Protein AF-0000000086996988 (afdb_homodimer)

InterPro domains:
  IPR001279 Metallo-beta-lactamase [SM00849] (16-219)
  IPR036866 Ribonuclease Z/Hydroxyacylglutathione hydrolase-like [G3DSA:3.60.15.10] (2-237)
  IPR036866 Ribonuclease Z/Hydroxyacylglutathione hydrolase-like [SSF56281] (4-228)

Organism: NCBI:txid2724322

Foldseek 3Di:
DWAWAFFAAPPPPVRAQTKTWDDDQQEIEMEFQAQCRVVSCVVLVVNVRHLAYEYEYFADPRSGHVCVLVVLQCNQDPHDDHNDERYEYEYAPVRVPQVVSVVVVRHCSSYHYDHDHQQDWDADPVQRKIKHWDFAQFDPVITGTWMWIDGPNATETAGGFHQDDDPVRLVCLVVVNHQAYEAFEECDDDPPHRGHYLVNVLVSDDQDLVSQLRYEYGNYYPNDDQVVSVVSNHHYHHHSD/DWAWAFFAAPPPPVRAQTKTWDDDQQEIEMEFQAQCRVVSCVVLVVNVRHLAYEYEYFADPRSGHVCVLVVLQCNQDPHDDHNDERYEYEYAPVRVPQVVSVVVVRHCSSYHYDHDHQADWDADPVQRKIKHWDFAQFDPVITGTWMWIDGPNATETAGGFHQDDDPVRLVCLVVVNHQAYEAAEECDDDPPHRGHYLVNVLVSQDQDLVSQLRYEYGNYYPNDDQVVSVVSNHHYHHHSD

Radius of gyration: 23.18 Å; Cα contacts (8 Å, |Δi|>4): 1218; chains: 2; bounding box: 49×72×52 Å

pLDDT: mean 96.46, std 4.05, range [66.19, 98.94]

Structure (mmCIF, N/CA/C/O backbone):
data_AF-0000000086996988-model_v1
#
loop_
_entity.id
_entity.type
_entity.pdbx_description
1 polymer 'MBL-fold metallohydrolase superfamily protein, putative RNaseZ-like tRNA maturase'
#
loop_
_atom_site.group_PDB
_atom_site.id
_atom_site.type_symbol
_atom_site.label_atom_id
_atom_site.label_alt_id
_atom_site.label_comp_id
_atom_site.label_asym_id
_atom_site.label_entity_id
_atom_site.label_seq_id
_atom_site.pdbx_PDB_ins_code
_atom_site.Cartn_x
_atom_site.Cartn_y
_atom_site.Cartn_z
_atom_site.occupancy
_atom_site.B_iso_or_equiv
_atom_site.auth_seq_id
_atom_site.auth_comp_id
_atom_site.auth_asym_id
_atom_site.auth_atom_id
_atom_site.pdbx_PDB_model_num
ATOM 1 N N . MET A 1 1 ? -6.379 -19.75 -18.312 1 83.94 1 MET A N 1
ATOM 2 C CA . MET A 1 1 ? -5.199 -18.906 -18.062 1 83.94 1 MET A CA 1
ATOM 3 C C . MET A 1 1 ? -5.547 -17.734 -17.172 1 83.94 1 MET A C 1
ATOM 5 O O . MET A 1 1 ? -6.645 -17.188 -17.25 1 83.94 1 MET A O 1
ATOM 9 N N . PHE A 1 2 ? -4.664 -17.406 -16.234 1 94.56 2 PHE A N 1
ATOM 10 C CA . PHE A 1 2 ? -4.883 -16.281 -15.336 1 94.56 2 PHE A CA 1
ATOM 11 C C . PHE A 1 2 ? -4.633 -14.953 -16.047 1 94.56 2 PHE A C 1
ATOM 13 O O . PHE A 1 2 ? -3.775 -14.875 -16.938 1 94.56 2 PHE A O 1
ATOM 20 N N . GLU A 1 3 ? -5.434 -13.969 -15.781 1 97.75 3 GLU A N 1
ATOM 21 C CA . GLU A 1 3 ? -5.113 -12.586 -16.125 1 97.75 3 GLU A CA 1
ATOM 22 C C . GLU A 1 3 ? -4.297 -11.914 -15.031 1 97.75 3 GLU A C 1
ATOM 24 O O . GLU A 1 3 ? -4.199 -12.438 -13.914 1 97.75 3 GLU A O 1
ATOM 29 N N . PHE A 1 4 ? -3.656 -10.852 -15.398 1 98.75 4 PHE A N 1
ATOM 30 C CA . PHE A 1 4 ? -2.783 -10.234 -14.406 1 98.75 4 PHE A CA 1
ATOM 31 C C . PHE A 1 4 ? -3.146 -8.773 -14.203 1 98.75 4 PHE A C 1
ATOM 33 O O . PHE A 1 4 ? -3.375 -8.039 -15.172 1 98.75 4 PHE A O 1
ATOM 40 N N . ILE A 1 5 ? -3.191 -8.352 -12.906 1 98.44 5 ILE A N 1
ATOM 41 C CA . ILE A 1 5 ? -3.391 -6.949 -12.555 1 98.44 5 ILE A CA 1
ATOM 42 C C . ILE A 1 5 ? -2.104 -6.168 -12.812 1 98.44 5 ILE A C 1
ATOM 44 O O . ILE A 1 5 ? -2.119 -5.141 -13.492 1 98.44 5 ILE A O 1
ATOM 48 N N . GLY A 1 6 ? -1.051 -6.586 -12.242 1 98.62 6 GLY A N 1
ATOM 49 C CA . GLY A 1 6 ? 0.315 -6.145 -12.477 1 98.62 6 GLY A CA 1
ATOM 50 C C . GLY A 1 6 ? 1.294 -7.293 -12.633 1 98.62 6 GLY A C 1
ATOM 51 O O . GLY A 1 6 ? 0.965 -8.438 -12.336 1 98.62 6 GLY A O 1
ATOM 52 N N . THR A 1 7 ? 2.494 -6.977 -13.141 1 98.81 7 THR A N 1
ATOM 53 C CA . THR A 1 7 ? 3.453 -8.031 -13.445 1 98.81 7 THR A CA 1
ATOM 54 C C . THR A 1 7 ? 4.848 -7.656 -12.945 1 98.81 7 THR A C 1
ATOM 56 O O . THR A 1 7 ? 5.812 -8.383 -13.188 1 98.81 7 THR A O 1
ATOM 59 N N . GLY A 1 8 ? 4.918 -6.531 -12.258 1 98.62 8 GLY A N 1
ATOM 60 C CA . GLY A 1 8 ? 6.211 -6.016 -11.844 1 98.62 8 GLY A CA 1
ATOM 61 C C . GLY A 1 8 ? 6.602 -6.449 -10.445 1 98.62 8 GLY A C 1
ATOM 62 O O . GLY A 1 8 ? 5.738 -6.781 -9.625 1 98.62 8 GLY A O 1
ATOM 63 N N . SER A 1 9 ? 7.879 -6.488 -10.219 1 98.38 9 SER A N 1
ATOM 64 C CA . SER A 1 9 ? 8.422 -6.664 -8.875 1 98.38 9 SER A CA 1
ATOM 65 C C . SER A 1 9 ? 8.172 -5.434 -8.016 1 98.38 9 SER A C 1
ATOM 67 O O . SER A 1 9 ? 7.5 -4.492 -8.445 1 98.38 9 SER A O 1
ATOM 69 N N . ALA A 1 10 ? 8.672 -5.438 -6.793 1 97.94 10 ALA A N 1
ATOM 70 C CA . ALA A 1 10 ? 8.414 -4.402 -5.797 1 97.94 10 ALA A CA 1
ATOM 71 C C . ALA A 1 10 ? 8.82 -3.027 -6.316 1 97.94 10 ALA A C 1
ATOM 73 O O . ALA A 1 10 ? 8.141 -2.031 -6.059 1 97.94 10 ALA A O 1
ATOM 74 N N . PHE A 1 11 ? 9.922 -2.98 -7.156 1 97.5 11 PHE A N 1
ATOM 75 C CA . PHE A 1 11 ? 10.492 -1.687 -7.512 1 97.5 11 PHE A CA 1
ATOM 76 C C . PHE A 1 11 ? 10.219 -1.358 -8.977 1 97.5 11 PHE A C 1
ATOM 78 O O . PHE A 1 11 ? 10.594 -0.288 -9.453 1 97.5 11 PHE A O 1
ATOM 85 N N . ASN A 1 12 ? 9.633 -2.297 -9.727 1 97.88 12 ASN A N 1
ATOM 86 C CA . ASN A 1 12 ? 9.188 -2.014 -11.086 1 97.88 12 ASN A CA 1
ATOM 87 C C . ASN A 1 12 ? 7.762 -1.477 -11.117 1 97.88 12 ASN A C 1
ATOM 89 O O . ASN A 1 12 ? 6.852 -2.143 -11.609 1 97.88 12 ASN A O 1
ATOM 93 N N . THR A 1 13 ? 7.602 -0.269 -10.672 1 96.75 13 THR A N 1
ATOM 94 C CA . THR A 1 13 ? 6.293 0.302 -10.383 1 96.75 13 THR A CA 1
ATOM 95 C C . THR A 1 13 ? 5.5 0.532 -11.664 1 96.75 13 THR A C 1
ATOM 97 O O . THR A 1 13 ? 4.27 0.521 -11.656 1 96.75 13 THR A O 1
ATOM 100 N N . SER A 1 14 ? 6.172 0.703 -12.805 1 96.12 14 SER A N 1
ATOM 101 C CA . SER A 1 14 ? 5.484 0.953 -14.07 1 96.12 14 SER A CA 1
ATOM 102 C C .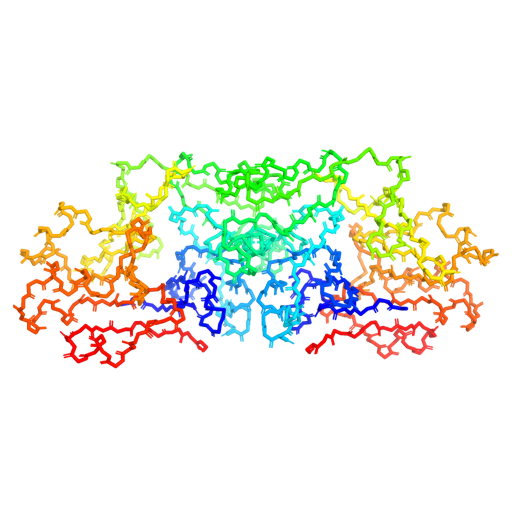 SER A 1 14 ? 4.609 -0.231 -14.469 1 96.12 14 SER A C 1
ATOM 104 O O . SER A 1 14 ? 3.594 -0.059 -15.141 1 96.12 14 SER A O 1
ATOM 106 N N . LEU A 1 15 ? 4.973 -1.424 -14 1 97.88 15 LEU A N 1
ATOM 107 C CA . LEU A 1 15 ? 4.23 -2.631 -14.352 1 97.88 15 LEU A CA 1
ATOM 108 C C . LEU A 1 15 ? 3.252 -3.008 -13.25 1 97.88 15 LEU A C 1
ATOM 110 O O . LEU A 1 15 ? 2.561 -4.027 -13.344 1 97.88 15 LEU A O 1
ATOM 114 N N . GLY A 1 16 ? 3.205 -2.158 -12.094 1 97.81 16 GLY A N 1
ATOM 115 C CA . GLY A 1 16 ? 2.387 -2.518 -10.945 1 97.81 16 GLY A CA 1
ATOM 116 C C . GLY A 1 16 ? 2.895 -3.748 -10.219 1 97.81 16 GLY A C 1
ATOM 117 O O . GLY A 1 16 ? 3.811 -4.422 -10.688 1 97.81 16 GLY A O 1
ATOM 118 N N . ASN A 1 17 ? 2.342 -3.996 -9.086 1 98.75 17 ASN A N 1
ATOM 119 C CA . ASN A 1 17 ? 2.742 -5.176 -8.328 1 98.75 17 ASN A CA 1
ATOM 120 C C . ASN A 1 17 ? 2.184 -6.457 -8.945 1 98.75 17 ASN A C 1
ATOM 122 O O . ASN A 1 17 ? 1.033 -6.484 -9.383 1 98.75 17 ASN A O 1
ATOM 126 N N . ASN A 1 18 ? 2.967 -7.434 -8.945 1 98.81 18 ASN A N 1
ATOM 127 C CA . ASN A 1 18 ? 2.615 -8.734 -9.5 1 98.81 18 ASN A CA 1
ATOM 128 C C . ASN A 1 18 ? 1.387 -9.328 -8.812 1 98.81 18 ASN A C 1
ATOM 130 O O . ASN A 1 18 ? 1.308 -9.344 -7.582 1 98.81 18 ASN A O 1
ATOM 134 N N . GLY A 1 19 ? 0.404 -9.711 -9.539 1 98.56 19 GLY A N 1
ATOM 135 C CA . GLY A 1 19 ? -0.783 -10.383 -9.031 1 98.56 19 GLY A CA 1
ATOM 136 C C . GLY A 1 19 ? -1.71 -10.867 -10.133 1 98.56 19 GLY A C 1
ATOM 137 O O . GLY A 1 19 ? -2.012 -10.117 -11.07 1 98.56 19 GLY A O 1
ATOM 138 N N . ALA A 1 20 ? -2.195 -12.062 -10.086 1 98.69 20 ALA A N 1
ATOM 139 C CA . ALA A 1 20 ? -3.119 -12.641 -11.055 1 98.69 20 ALA A CA 1
ATOM 140 C C . ALA A 1 20 ? -4.562 -12.531 -10.578 1 98.69 20 ALA A C 1
ATOM 142 O O . ALA A 1 20 ? -4.812 -12.273 -9.398 1 98.69 20 ALA A O 1
ATOM 143 N N . PHE A 1 21 ? -5.516 -12.617 -11.531 1 98.62 21 PHE A N 1
ATOM 144 C CA . PHE A 1 21 ? -6.914 -12.594 -11.117 1 98.62 21 PHE A CA 1
ATOM 145 C C . PHE A 1 21 ? -7.773 -13.398 -12.086 1 98.62 21 PHE A C 1
ATOM 147 O O . PHE A 1 21 ? -7.324 -13.75 -13.18 1 98.62 21 PHE A O 1
ATOM 154 N N . ILE A 1 22 ? -8.883 -13.852 -11.609 1 97.69 22 ILE A N 1
ATOM 155 C CA . ILE A 1 22 ? -9.984 -14.453 -12.352 1 97.69 22 ILE A CA 1
ATOM 156 C C . ILE A 1 22 ? -11.281 -13.703 -12.055 1 97.69 22 ILE A C 1
ATOM 158 O O . ILE A 1 22 ? -11.625 -13.477 -10.898 1 97.69 22 ILE A O 1
ATOM 162 N N . LYS A 1 23 ? -11.922 -13.211 -13.008 1 97 23 LYS A N 1
ATOM 163 C CA . LYS A 1 23 ? -13.25 -12.625 -12.867 1 97 23 LYS A CA 1
ATOM 164 C C . LYS A 1 23 ? -14.32 -13.531 -13.461 1 97 23 LYS A C 1
ATOM 166 O O . LYS A 1 23 ? -14.242 -13.906 -14.633 1 97 23 LYS A O 1
ATOM 171 N N . GLN A 1 24 ? -15.234 -14.008 -12.719 1 95.81 24 GLN A N 1
ATOM 172 C CA . GLN A 1 24 ? -16.344 -14.859 -13.133 1 95.81 24 GLN A CA 1
ATOM 173 C C . GLN A 1 24 ? -17.672 -14.328 -12.602 1 95.81 24 GLN A C 1
ATOM 175 O O . GLN A 1 24 ? -17.953 -14.453 -11.406 1 95.81 24 GLN A O 1
ATOM 180 N N . GLY A 1 25 ? -18.516 -13.75 -13.477 1 95.44 25 GLY A N 1
ATOM 181 C CA . GLY A 1 25 ? -19.75 -13.141 -13.023 1 95.44 25 GLY A CA 1
ATOM 182 C C . GLY A 1 25 ? -19.531 -11.992 -12.062 1 95.44 25 GLY A C 1
ATOM 183 O O . GLY A 1 25 ? -18.844 -11.023 -12.383 1 95.44 25 GLY A O 1
ATOM 184 N N . ASN A 1 26 ? -20.125 -12.156 -10.906 1 97.5 26 ASN A N 1
ATOM 185 C CA . ASN A 1 26 ? -20.031 -11.109 -9.891 1 97.5 26 ASN A CA 1
ATOM 186 C C . ASN A 1 26 ? -18.953 -11.43 -8.852 1 97.5 26 ASN A C 1
ATOM 188 O O . ASN A 1 26 ? -18.969 -10.875 -7.754 1 97.5 26 ASN A O 1
ATOM 192 N N . LYS A 1 27 ? -18.078 -12.406 -9.227 1 97.88 27 LYS A N 1
ATOM 193 C CA . LYS A 1 27 ? -17.031 -12.836 -8.297 1 97.88 27 LYS A CA 1
ATOM 194 C C . LYS A 1 27 ? -15.648 -12.539 -8.852 1 97.88 27 LYS A C 1
ATOM 196 O O . LYS A 1 27 ? -15.414 -12.695 -10.055 1 97.88 27 LYS A O 1
ATOM 201 N N . PHE A 1 28 ? -14.789 -12.07 -8.031 1 98.38 28 PHE A N 1
ATOM 202 C CA . PHE A 1 28 ? -13.43 -11.664 -8.367 1 98.38 28 PHE A CA 1
ATOM 203 C C . PHE A 1 28 ? -12.414 -12.367 -7.473 1 98.38 28 PHE A C 1
ATOM 205 O O . PHE A 1 28 ? -12.453 -12.211 -6.25 1 98.38 28 PHE A O 1
ATOM 212 N N . PHE A 1 29 ? -11.594 -13.25 -8.023 1 98.44 29 PHE A N 1
ATOM 213 C CA . PHE A 1 29 ? -10.516 -13.93 -7.316 1 98.44 29 PHE A CA 1
ATOM 214 C C . PHE A 1 29 ? -9.156 -13.359 -7.723 1 98.44 29 PHE A C 1
ATOM 216 O O . PHE A 1 29 ? -8.891 -13.18 -8.914 1 98.44 29 PHE A O 1
ATOM 223 N N . MET A 1 30 ? -8.328 -13.039 -6.742 1 98.75 30 MET A N 1
ATOM 224 C CA . MET A 1 30 ? -7.004 -12.531 -7.078 1 98.75 30 MET A CA 1
ATOM 225 C C . MET A 1 30 ? -5.945 -13.133 -6.156 1 98.75 30 MET A C 1
ATOM 227 O O . MET A 1 30 ? -6.266 -13.609 -5.066 1 98.75 30 MET A O 1
ATOM 231 N N . ILE A 1 31 ? -4.746 -13.148 -6.609 1 98.81 31 ILE A N 1
ATOM 232 C CA . ILE A 1 31 ? -3.59 -13.562 -5.82 1 98.81 31 ILE A CA 1
ATOM 233 C C . ILE A 1 31 ? -2.779 -12.336 -5.41 1 98.81 31 ILE A C 1
ATOM 235 O O . ILE A 1 31 ? -2.264 -11.609 -6.266 1 98.81 31 ILE A O 1
ATOM 239 N N . ASP A 1 32 ? -2.664 -12.094 -4.164 1 98.88 32 ASP A N 1
ATOM 240 C CA . ASP A 1 32 ? -1.95 -10.984 -3.541 1 98.88 32 ASP A CA 1
ATOM 241 C C . ASP A 1 32 ? -2.645 -9.656 -3.824 1 98.88 32 ASP A C 1
ATOM 243 O O . ASP A 1 32 ? -3.518 -9.578 -4.691 1 98.88 32 ASP A O 1
ATOM 247 N N . CYS A 1 33 ? -2.365 -8.727 -3.049 1 98.88 33 CYS A N 1
ATOM 248 C CA . CYS A 1 33 ? -2.867 -7.355 -3.143 1 98.88 33 CYS A CA 1
ATOM 249 C C . CYS A 1 33 ? -1.812 -6.355 -2.688 1 98.88 33 CYS A C 1
ATOM 251 O O . CYS A 1 33 ? -1.941 -5.75 -1.622 1 98.88 33 CYS A O 1
ATOM 253 N N . GLY A 1 34 ? -0.821 -6.184 -3.527 1 98.88 34 GLY A N 1
ATOM 254 C CA . GLY A 1 34 ? 0.316 -5.336 -3.207 1 98.88 34 GLY A CA 1
ATOM 255 C C . GLY A 1 34 ? -0.058 -3.873 -3.047 1 98.88 34 GLY A C 1
ATOM 256 O O . GLY A 1 34 ? -1.197 -3.486 -3.312 1 98.88 34 GLY A O 1
ATOM 257 N N . SER A 1 35 ? 0.85 -3.041 -2.68 1 98.62 35 SER A N 1
ATOM 258 C CA . SER A 1 35 ? 0.609 -1.644 -2.336 1 98.62 35 SER A CA 1
ATOM 259 C C . SER A 1 35 ? -0.053 -0.898 -3.49 1 98.62 35 SER A C 1
ATOM 261 O O . SER A 1 35 ? -0.972 -0.104 -3.277 1 98.62 35 SER A O 1
ATOM 263 N N . ALA A 1 36 ? 0.291 -1.205 -4.68 1 96.81 36 ALA A N 1
ATOM 264 C CA . ALA A 1 36 ? -0.236 -0.477 -5.832 1 96.81 36 ALA A CA 1
ATOM 265 C C . ALA A 1 36 ? -1.44 -1.197 -6.434 1 96.81 36 ALA A C 1
ATOM 267 O O . ALA A 1 36 ? -2.041 -0.717 -7.398 1 96.81 36 ALA A O 1
ATOM 268 N N . THR A 1 37 ? -1.771 -2.318 -5.918 1 98.75 37 THR A N 1
ATOM 269 C CA . THR A 1 37 ? -2.738 -3.195 -6.57 1 98.75 37 THR A CA 1
ATOM 270 C C . THR A 1 37 ? -4.145 -2.605 -6.492 1 98.75 37 THR A C 1
ATOM 272 O O . THR A 1 37 ? -4.855 -2.551 -7.496 1 98.75 37 THR A O 1
ATOM 275 N N . PHE A 1 38 ? -4.574 -2.074 -5.305 1 98.81 38 PHE A N 1
ATOM 276 C CA . PHE A 1 38 ? -5.918 -1.53 -5.152 1 98.81 38 PHE A CA 1
ATOM 277 C C . PHE A 1 38 ? -6.148 -0.376 -6.121 1 98.81 38 PHE A C 1
ATOM 279 O O . PHE A 1 38 ? -7.16 -0.337 -6.82 1 98.81 38 PHE A O 1
ATOM 286 N N . HIS A 1 39 ? -5.16 0.493 -6.137 1 97.69 39 HIS A N 1
ATOM 287 C CA . HIS A 1 39 ? -5.266 1.626 -7.051 1 97.69 39 HIS A CA 1
ATOM 288 C C . HIS A 1 39 ? -5.398 1.16 -8.5 1 97.69 39 HIS A C 1
ATOM 290 O O . HIS A 1 39 ? -6.199 1.702 -9.258 1 97.69 39 HIS A O 1
ATOM 296 N N . ARG A 1 40 ? -4.656 0.186 -8.859 1 97.81 40 ARG A N 1
ATOM 297 C CA . ARG A 1 40 ? -4.664 -0.317 -10.227 1 97.81 40 ARG A CA 1
ATOM 298 C C . ARG A 1 40 ? -5.992 -0.991 -10.555 1 97.81 40 ARG A C 1
ATOM 300 O O . ARG A 1 40 ? -6.508 -0.849 -11.664 1 97.81 40 ARG A O 1
ATOM 307 N N . ILE A 1 41 ? -6.535 -1.735 -9.602 1 98.5 41 ILE A N 1
ATOM 308 C CA . ILE A 1 41 ? -7.84 -2.371 -9.742 1 98.5 41 ILE A CA 1
ATOM 309 C C . ILE A 1 41 ? -8.906 -1.312 -10.023 1 98.5 41 ILE A C 1
ATOM 311 O O . ILE A 1 41 ? -9.742 -1.483 -10.914 1 98.5 41 ILE A O 1
ATOM 315 N N . MET A 1 42 ? -8.844 -0.215 -9.281 1 97.88 42 MET A N 1
ATOM 316 C CA . MET A 1 42 ? -9.812 0.867 -9.445 1 97.88 42 MET A CA 1
ATOM 317 C C . MET A 1 42 ? -9.648 1.547 -10.797 1 97.88 42 MET A C 1
ATOM 319 O O . MET A 1 42 ? -10.625 1.793 -11.5 1 97.88 42 MET A O 1
ATOM 323 N N . GLU A 1 43 ? -8.398 1.808 -11.156 1 96.94 43 GLU A N 1
ATOM 324 C CA . GLU A 1 43 ? -8.102 2.48 -12.422 1 96.94 43 GLU A CA 1
ATOM 325 C C . GLU A 1 43 ? -8.578 1.652 -13.609 1 96.94 43 GLU A C 1
ATOM 327 O O . GLU A 1 43 ? -9.078 2.201 -14.594 1 96.94 43 GLU A O 1
ATOM 332 N N . ALA A 1 44 ? -8.445 0.367 -13.523 1 97.81 44 ALA A N 1
ATOM 333 C CA . ALA A 1 44 ? -8.781 -0.533 -14.625 1 97.81 44 ALA A CA 1
ATOM 334 C C . ALA A 1 44 ? -10.25 -0.938 -14.57 1 97.81 44 ALA A C 1
ATOM 336 O O . ALA A 1 44 ? -10.719 -1.714 -15.406 1 97.81 44 ALA A O 1
ATOM 337 N N . ASN A 1 45 ? -11 -0.46 -13.547 1 97.44 45 ASN A N 1
ATOM 338 C CA . ASN A 1 45 ? -12.414 -0.75 -13.359 1 97.44 45 ASN A CA 1
ATOM 339 C C . ASN A 1 45 ? -12.68 -2.252 -13.289 1 97.44 45 ASN A C 1
ATOM 341 O O . ASN A 1 45 ? -13.633 -2.752 -13.883 1 97.44 45 ASN A O 1
ATOM 345 N N . LEU A 1 46 ? -11.82 -2.953 -12.602 1 97.94 46 LEU A N 1
ATOM 346 C CA . LEU A 1 46 ? -11.891 -4.41 -12.562 1 97.94 46 LEU A CA 1
ATOM 347 C C . LEU A 1 46 ? -13.023 -4.875 -11.656 1 97.94 46 LEU A C 1
ATOM 349 O O . LEU A 1 46 ? -13.453 -6.027 -11.734 1 97.94 46 LEU A O 1
ATOM 353 N N . LEU A 1 47 ? -13.531 -4.012 -10.789 1 97.88 47 LEU A N 1
ATOM 354 C CA . LEU A 1 47 ? -14.531 -4.43 -9.812 1 97.88 47 LEU A CA 1
ATOM 355 C C . LEU A 1 47 ? -15.938 -4.074 -10.281 1 97.88 47 LEU A C 1
ATOM 357 O O . LEU A 1 47 ? -16.906 -4.258 -9.539 1 97.88 47 LEU A O 1
ATOM 361 N N . GLU A 1 48 ? -16.031 -3.457 -11.484 1 96.62 48 GLU A N 1
ATOM 362 C CA . GLU A 1 48 ? -17.359 -3.195 -12.031 1 96.62 48 GLU A CA 1
ATOM 363 C C . GLU A 1 48 ? -18.188 -4.469 -12.086 1 96.62 48 GLU A C 1
ATOM 365 O O . GLU A 1 48 ? -17.766 -5.48 -12.648 1 96.62 48 GLU A O 1
ATOM 370 N N . GLY A 1 49 ? -19.328 -4.492 -11.438 1 96.69 49 GLY A N 1
ATOM 371 C CA . GLY A 1 49 ? -20.234 -5.629 -11.43 1 96.69 49 GLY A CA 1
ATOM 372 C C . GLY A 1 49 ? -19.859 -6.699 -10.43 1 96.69 49 GLY A C 1
ATOM 373 O O . GLY A 1 49 ? -20.547 -7.711 -10.297 1 96.69 49 GLY A O 1
ATOM 374 N N . VAL A 1 50 ? -18.828 -6.535 -9.688 1 97.88 50 VAL A N 1
ATOM 375 C CA . VAL A 1 50 ? -18.328 -7.523 -8.734 1 97.88 50 VAL A CA 1
ATOM 376 C C . VAL A 1 50 ? -19.047 -7.352 -7.398 1 97.88 50 VAL A C 1
ATOM 378 O O . VAL A 1 50 ? -19.25 -6.223 -6.938 1 97.88 50 VAL A O 1
ATOM 381 N N . GLU A 1 51 ? -19.375 -8.445 -6.734 1 97.38 51 GLU A N 1
ATOM 382 C CA . GLU A 1 51 ? -20.047 -8.414 -5.438 1 97.38 51 GLU A CA 1
ATOM 383 C C . GLU A 1 51 ? -19.219 -9.125 -4.371 1 97.38 51 GLU A C 1
ATOM 385 O O . GLU A 1 51 ? -19.375 -8.852 -3.178 1 97.38 51 GLU A O 1
ATOM 390 N N . GLU A 1 52 ? -18.422 -10.094 -4.801 1 98 52 GLU A N 1
ATOM 391 C CA . GLU A 1 52 ? -17.609 -10.875 -3.883 1 98 52 GLU A CA 1
ATOM 392 C C . GLU A 1 52 ? -16.156 -10.945 -4.359 1 98 52 GLU A C 1
ATOM 394 O O . GLU A 1 52 ? -15.898 -11.188 -5.539 1 98 52 GLU A O 1
ATOM 399 N N . ILE A 1 53 ? -15.312 -10.703 -3.455 1 98.62 53 ILE A N 1
ATOM 400 C CA . ILE A 1 53 ? -13.891 -10.703 -3.771 1 98.62 53 ILE A CA 1
ATOM 401 C C . ILE A 1 53 ? -13.164 -11.75 -2.922 1 98.62 53 ILE A C 1
ATOM 403 O O . ILE A 1 53 ? -13.438 -11.883 -1.728 1 98.62 53 ILE A O 1
ATOM 407 N N . TYR A 1 54 ? -12.312 -12.555 -3.514 1 98.62 54 TYR A N 1
ATOM 408 C CA . TYR A 1 54 ? -11.422 -13.5 -2.852 1 98.62 54 TYR A CA 1
ATOM 409 C C . TYR A 1 54 ? -9.961 -13.141 -3.088 1 98.62 54 TYR A C 1
ATOM 411 O O . TYR A 1 54 ? -9.555 -12.891 -4.223 1 98.62 54 TYR A O 1
ATOM 419 N N . VAL A 1 55 ? -9.219 -13.031 -2.025 1 98.88 55 VAL A N 1
ATOM 420 C CA . VAL A 1 55 ? -7.801 -12.695 -2.139 1 98.88 55 VAL A CA 1
ATOM 421 C C . VAL A 1 55 ? -6.961 -13.805 -1.509 1 98.88 55 VAL A C 1
ATOM 423 O O . VAL A 1 55 ? -7.035 -14.039 -0.299 1 98.88 55 VAL A O 1
ATOM 426 N N . LEU A 1 56 ? -6.176 -14.484 -2.301 1 98.69 56 LEU A N 1
ATOM 427 C CA . LEU A 1 56 ? -5.246 -15.508 -1.837 1 98.69 56 LEU A CA 1
ATOM 428 C C . LEU A 1 56 ? -3.848 -14.922 -1.652 1 98.69 56 LEU A C 1
ATOM 430 O O . LEU A 1 56 ? -3.291 -14.328 -2.578 1 98.69 56 LEU A O 1
ATOM 434 N N . ILE A 1 57 ? -3.244 -15.109 -0.477 1 98.75 57 ILE A N 1
ATOM 435 C CA . ILE A 1 57 ? -2.004 -14.414 -0.143 1 98.75 57 ILE A CA 1
ATOM 436 C C . ILE A 1 57 ? -0.83 -15.391 -0.241 1 98.75 57 ILE A C 1
ATOM 438 O O . ILE A 1 57 ? -0.89 -16.5 0.289 1 98.75 57 ILE A O 1
ATOM 442 N N . THR A 1 58 ? 0.246 -14.977 -0.938 1 98.62 58 THR A N 1
ATOM 443 C CA . THR A 1 58 ? 1.456 -15.789 -1.023 1 98.62 58 THR A CA 1
ATOM 444 C C . THR A 1 58 ? 2.367 -15.523 0.173 1 98.62 58 THR A C 1
ATOM 446 O O . THR A 1 58 ? 2.891 -16.469 0.778 1 98.62 58 THR A O 1
ATOM 449 N N . HIS A 1 59 ? 2.594 -14.25 0.462 1 98.75 59 HIS A N 1
ATOM 450 C CA . HIS A 1 59 ? 3.373 -13.836 1.623 1 98.75 59 HIS A CA 1
ATOM 451 C C . HIS A 1 59 ? 3.127 -12.367 1.955 1 98.75 59 HIS A C 1
ATOM 453 O O . HIS A 1 59 ? 2.326 -11.703 1.294 1 98.75 59 HIS A O 1
ATOM 459 N N . THR A 1 60 ? 3.846 -11.828 2.969 1 98.81 60 THR A N 1
ATOM 460 C CA . THR A 1 60 ? 3.318 -10.609 3.561 1 98.81 60 THR A CA 1
ATOM 461 C C . THR A 1 60 ? 4.199 -9.414 3.205 1 98.81 60 THR A C 1
ATOM 463 O O . THR A 1 60 ? 4.012 -8.32 3.738 1 98.81 60 THR A O 1
ATOM 466 N N . HIS A 1 61 ? 5.188 -9.547 2.258 1 98.88 61 HIS A N 1
ATOM 467 C CA . HIS A 1 61 ? 5.906 -8.359 1.819 1 98.88 61 HIS A CA 1
ATOM 468 C C . HIS A 1 61 ? 4.941 -7.285 1.318 1 98.88 61 HIS A C 1
ATOM 470 O O . HIS A 1 61 ? 3.867 -7.602 0.805 1 98.88 61 HIS A O 1
ATOM 476 N N . PRO A 1 62 ? 5.371 -6.043 1.412 1 98.69 62 PRO A N 1
ATOM 477 C CA . PRO A 1 62 ? 4.477 -4.93 1.082 1 98.69 62 PRO A CA 1
ATOM 478 C C . PRO A 1 62 ? 3.963 -4.996 -0.355 1 98.69 62 PRO A C 1
ATOM 480 O O . PRO A 1 62 ? 2.793 -4.695 -0.61 1 98.69 62 PRO A O 1
ATOM 483 N N . ASP A 1 63 ? 4.773 -5.418 -1.268 1 98.75 63 ASP A N 1
ATOM 484 C CA . ASP A 1 63 ? 4.363 -5.457 -2.666 1 98.75 63 ASP A CA 1
ATOM 485 C C . ASP A 1 63 ? 3.422 -6.633 -2.93 1 98.75 63 ASP A C 1
ATOM 487 O O . ASP A 1 63 ? 2.971 -6.832 -4.059 1 98.75 63 ASP A O 1
ATOM 491 N N . HIS A 1 64 ? 3.002 -7.367 -1.916 1 98.94 64 HIS A N 1
ATOM 492 C CA . HIS A 1 64 ? 2.053 -8.461 -2.066 1 98.94 64 HIS A CA 1
ATOM 493 C C . HIS A 1 64 ? 0.826 -8.258 -1.186 1 98.94 64 HIS A C 1
ATOM 495 O O . HIS A 1 64 ? -0.228 -8.852 -1.434 1 98.94 64 HIS A O 1
ATOM 501 N N . ILE A 1 65 ? 0.909 -7.355 -0.119 1 98.88 65 ILE A N 1
ATOM 502 C CA . ILE A 1 65 ? -0.262 -7.219 0.739 1 98.88 65 ILE A CA 1
ATOM 503 C C . ILE A 1 65 ? -0.487 -5.746 1.075 1 98.88 65 ILE A C 1
ATOM 505 O O . ILE A 1 65 ? -1.407 -5.406 1.822 1 98.88 65 ILE A O 1
ATOM 509 N N . GLY A 1 66 ? 0.243 -4.828 0.53 1 98.81 66 GLY A N 1
ATOM 510 C CA . GLY A 1 66 ? 0.314 -3.451 0.998 1 98.81 66 GLY A CA 1
ATOM 511 C C . GLY A 1 66 ? -1.004 -2.711 0.877 1 98.81 66 GLY A C 1
ATOM 512 O O . GLY A 1 66 ? -1.239 -1.732 1.588 1 98.81 66 GLY A O 1
ATOM 513 N N . SER A 1 67 ? -1.877 -3.125 -0.032 1 98.88 67 SER A N 1
ATOM 514 C CA . SER A 1 67 ? -3.146 -2.424 -0.18 1 98.88 67 SER A CA 1
ATOM 515 C C . SER A 1 67 ? -4.328 -3.348 0.102 1 98.88 67 SER A C 1
ATOM 517 O O . SER A 1 67 ? -5.465 -3.041 -0.26 1 98.88 67 SER A O 1
ATOM 519 N N . LEU A 1 68 ? -4.066 -4.492 0.771 1 98.94 68 LEU A N 1
ATOM 520 C CA . LEU A 1 68 ? -5.121 -5.43 1.147 1 98.94 68 LEU A CA 1
ATOM 521 C C . LEU A 1 68 ? -6.164 -4.75 2.023 1 98.94 68 LEU A C 1
ATOM 523 O O . LEU A 1 68 ? -7.367 -4.926 1.811 1 98.94 68 LEU A O 1
ATOM 527 N N . GLY A 1 69 ? -5.688 -3.99 3.021 1 98.88 69 GLY A N 1
ATOM 528 C CA . GLY A 1 69 ? -6.613 -3.273 3.883 1 98.88 69 GLY A CA 1
ATOM 529 C C . GLY A 1 69 ? -7.477 -2.277 3.135 1 98.88 69 GLY A C 1
ATOM 530 O O . GLY A 1 69 ? -8.656 -2.105 3.453 1 98.88 69 GLY A O 1
ATOM 531 N N . ASP A 1 70 ? -6.906 -1.59 2.146 1 98.88 70 ASP A N 1
ATOM 532 C CA . ASP A 1 70 ? -7.68 -0.679 1.307 1 98.88 70 ASP A CA 1
ATOM 533 C C . ASP A 1 70 ? -8.828 -1.411 0.615 1 98.88 70 ASP A C 1
ATOM 535 O O . ASP A 1 70 ? -9.961 -0.931 0.611 1 98.88 70 ASP A O 1
ATOM 539 N N . LEU A 1 71 ? -8.508 -2.543 0.036 1 98.94 71 LEU A N 1
ATOM 540 C CA . LEU A 1 71 ? -9.5 -3.33 -0.688 1 98.94 71 LEU A CA 1
ATOM 541 C C . LEU A 1 71 ? -10.617 -3.787 0.244 1 98.94 71 LEU A C 1
ATOM 543 O O . LEU A 1 71 ? -11.797 -3.705 -0.107 1 98.94 71 LEU A O 1
ATOM 547 N N . ILE A 1 72 ? -10.242 -4.25 1.416 1 98.88 72 ILE A N 1
ATOM 548 C CA . ILE A 1 72 ? -11.211 -4.719 2.4 1 98.88 72 ILE A CA 1
ATOM 549 C C . ILE A 1 72 ? -12.133 -3.568 2.803 1 98.88 72 ILE A C 1
ATOM 551 O O . ILE A 1 72 ? -13.359 -3.723 2.814 1 98.88 72 ILE A O 1
ATOM 555 N N . PHE A 1 73 ? -11.539 -2.396 3.109 1 98.62 73 PHE A N 1
ATOM 556 C CA . PHE A 1 73 ? -12.336 -1.232 3.48 1 98.62 73 PHE A CA 1
ATOM 557 C C . PHE A 1 73 ? -13.266 -0.827 2.342 1 98.62 73 PHE A C 1
ATOM 559 O O . PHE A 1 73 ? -14.438 -0.52 2.568 1 98.62 73 PHE A O 1
ATOM 566 N N . TYR A 1 74 ? -12.758 -0.846 1.121 1 98.5 74 TYR A N 1
ATOM 567 C CA . TYR A 1 74 ? -13.578 -0.492 -0.027 1 98.5 74 TYR A CA 1
ATOM 568 C C . TYR A 1 74 ? -14.766 -1.444 -0.162 1 98.5 74 TYR A C 1
ATOM 570 O O . TYR A 1 74 ? -15.898 -1.009 -0.362 1 98.5 74 TYR A O 1
ATOM 578 N N . GLY A 1 75 ? -14.461 -2.738 -0.083 1 98.38 75 GLY A N 1
ATOM 579 C CA . GLY A 1 75 ? -15.523 -3.73 -0.134 1 98.38 75 GLY A CA 1
ATOM 580 C C . GLY A 1 75 ? -16.594 -3.512 0.917 1 98.38 75 GLY A C 1
ATOM 581 O O . GLY A 1 75 ? -17.781 -3.521 0.607 1 98.38 75 GLY A O 1
ATOM 582 N N . TYR A 1 76 ? -16.172 -3.217 2.162 1 98.06 76 TYR A N 1
ATOM 583 C CA . TYR A 1 76 ? -17.047 -3.127 3.322 1 98.06 76 TYR A CA 1
ATOM 584 C C . TYR A 1 76 ? -17.844 -1.824 3.305 1 98.06 76 TYR A C 1
ATOM 586 O O . TYR A 1 76 ? -19.031 -1.804 3.656 1 98.06 76 TYR A O 1
ATOM 594 N N . TYR A 1 77 ? -17.234 -0.721 2.812 1 96.06 77 TYR A N 1
ATOM 595 C CA . TYR A 1 77 ? -17.844 0.595 2.977 1 96.06 77 TYR A CA 1
ATOM 596 C C . TYR A 1 77 ? -18.453 1.083 1.667 1 96.06 77 TYR A C 1
ATOM 598 O O . TYR A 1 77 ? -19.25 2.018 1.658 1 96.06 77 TYR A O 1
ATOM 606 N N . SER A 1 78 ? -18.078 0.412 0.546 1 94.94 78 SER A N 1
ATOM 607 C CA . SER A 1 78 ? -18.422 1.091 -0.701 1 94.94 78 SER A CA 1
ATOM 608 C C . SER A 1 78 ? -19 0.116 -1.722 1 94.94 78 SER A C 1
ATOM 610 O O . SER A 1 78 ? -19.5 0.53 -2.77 1 94.94 78 SER A O 1
ATOM 612 N N . MET A 1 79 ? -18.859 -1.17 -1.463 1 94.38 79 MET A N 1
ATOM 613 C CA . MET A 1 79 ? -19.359 -2.15 -2.42 1 94.38 79 MET A CA 1
ATOM 614 C C . MET A 1 79 ? -20.594 -2.857 -1.879 1 94.38 79 MET A C 1
ATOM 616 O O . MET A 1 79 ? -20.672 -3.154 -0.685 1 94.38 79 MET A O 1
ATOM 620 N N . GLY A 1 80 ? -21.5 -3.168 -2.789 1 91.88 80 GLY A N 1
ATOM 621 C CA . GLY A 1 80 ? -22.672 -3.951 -2.396 1 91.88 80 GLY A CA 1
ATOM 622 C C . GLY A 1 80 ? -23.453 -3.32 -1.263 1 91.88 80 GLY A C 1
ATOM 623 O O . GLY A 1 80 ? -23.797 -2.139 -1.32 1 91.88 80 GLY A O 1
ATOM 624 N N . ASN A 1 81 ? -23.859 -4.16 -0.284 1 91.19 81 ASN A N 1
ATOM 625 C CA . ASN A 1 81 ? -24.516 -3.637 0.91 1 91.19 81 ASN A CA 1
ATOM 626 C C . ASN A 1 81 ? -23.5 -3.08 1.907 1 91.19 81 ASN A C 1
ATOM 628 O O . ASN A 1 81 ? -22.672 -3.82 2.432 1 91.19 81 ASN A O 1
ATOM 632 N N . VAL A 1 82 ? -23.594 -1.851 2.125 1 90.56 82 VAL A N 1
ATOM 633 C CA . VAL A 1 82 ? -22.672 -1.162 3.027 1 90.56 82 VAL A CA 1
ATOM 634 C C . VAL A 1 82 ? -22.656 -1.871 4.379 1 90.56 82 VAL A C 1
ATOM 636 O O . VAL A 1 82 ? -23.703 -2.27 4.898 1 90.56 82 VAL A O 1
ATOM 639 N N . MET A 1 83 ? -21.406 -2.047 4.867 1 94.19 83 MET A N 1
ATOM 640 C CA . MET A 1 83 ? -21.141 -2.619 6.184 1 94.19 83 MET A CA 1
ATOM 641 C C . MET A 1 83 ? -21.453 -4.113 6.199 1 94.19 83 MET A C 1
ATOM 643 O O . MET A 1 83 ? -21.812 -4.664 7.242 1 94.19 83 MET A O 1
ATOM 647 N N . GLU A 1 84 ? -21.516 -4.746 5.055 1 97.06 84 GLU A N 1
ATOM 648 C CA . GLU A 1 84 ? -21.547 -6.199 4.91 1 97.06 84 GLU A CA 1
ATOM 649 C C . GLU A 1 84 ? -20.25 -6.723 4.32 1 97.06 84 GLU A C 1
ATOM 651 O O . GLU A 1 84 ? -19.75 -6.195 3.322 1 97.06 84 GLU A O 1
ATOM 656 N N . LYS A 1 85 ? -19.797 -7.723 4.965 1 98 85 LYS A N 1
ATOM 657 C CA . LYS A 1 85 ? -18.562 -8.312 4.484 1 98 85 LYS A CA 1
ATOM 658 C C . LYS A 1 85 ? -18.719 -8.867 3.07 1 98 85 LYS A C 1
ATOM 660 O O . LYS A 1 85 ? -19.734 -9.492 2.754 1 98 85 LYS A O 1
ATOM 665 N N . ASN A 1 86 ? -17.672 -8.625 2.211 1 98.44 86 ASN A N 1
ATOM 666 C CA . ASN A 1 86 ? -17.719 -9.195 0.869 1 98.44 86 ASN A CA 1
ATOM 667 C C . ASN A 1 86 ? -16.328 -9.531 0.348 1 98.44 86 ASN A C 1
ATOM 669 O O . ASN A 1 86 ? -16.156 -9.914 -0.812 1 98.44 86 ASN A O 1
ATOM 673 N N . VAL A 1 87 ? -15.297 -9.352 1.184 1 98.81 87 VAL A N 1
ATOM 674 C CA . VAL A 1 87 ? -13.93 -9.766 0.858 1 98.81 87 VAL A CA 1
ATOM 675 C C . VAL A 1 87 ? -13.539 -10.969 1.714 1 98.81 87 VAL A C 1
ATOM 677 O O . VAL A 1 87 ? -13.664 -10.938 2.939 1 98.81 87 VAL A O 1
ATOM 680 N N . THR A 1 88 ? -13.125 -12.016 1.107 1 98.69 88 THR A N 1
ATOM 681 C CA . THR A 1 88 ? -12.578 -13.195 1.774 1 98.69 88 THR A CA 1
ATOM 682 C C . THR A 1 88 ? -11.078 -13.305 1.533 1 98.69 88 THR A C 1
ATOM 684 O O . THR A 1 88 ? -10.633 -13.398 0.387 1 98.69 88 THR A O 1
ATOM 687 N N . VAL A 1 89 ? -10.359 -13.281 2.596 1 98.81 89 VAL A N 1
ATOM 688 C CA . VAL A 1 89 ? -8.914 -13.438 2.518 1 98.81 89 VAL A CA 1
ATOM 689 C C . VAL A 1 89 ? -8.531 -14.883 2.824 1 98.81 89 VAL A C 1
ATOM 691 O O . VAL A 1 89 ? -8.945 -15.438 3.846 1 98.81 89 VAL A O 1
ATOM 694 N N . LEU A 1 90 ? -7.84 -15.516 1.9 1 98.31 90 LEU A N 1
ATOM 695 C CA . LEU A 1 90 ? -7.305 -16.859 2.057 1 98.31 90 LEU A CA 1
ATOM 696 C C . LEU A 1 90 ? -5.793 -16.828 2.25 1 98.31 90 LEU A C 1
ATOM 698 O O . LEU A 1 90 ? -5.078 -16.188 1.476 1 98.31 90 LEU A O 1
ATOM 702 N N . ALA A 1 91 ? -5.348 -17.453 3.252 1 97.94 91 ALA A N 1
ATOM 703 C CA . ALA A 1 91 ? -3.908 -17.438 3.506 1 97.94 91 ALA A CA 1
ATOM 704 C C . ALA A 1 91 ? -3.494 -18.594 4.41 1 97.94 91 ALA A C 1
ATOM 706 O O . ALA A 1 91 ? -4.273 -19.031 5.258 1 97.94 91 ALA A O 1
ATOM 707 N N . PRO A 1 92 ? -2.262 -19.125 4.207 1 97.56 92 PRO A N 1
ATOM 708 C CA . PRO A 1 92 ? -1.729 -20 5.254 1 97.56 92 PRO A CA 1
ATOM 709 C C . PRO A 1 92 ? -1.752 -19.344 6.633 1 97.56 92 PRO A C 1
ATOM 711 O O . PRO A 1 92 ? -1.5 -18.141 6.758 1 97.56 92 PRO A O 1
ATOM 714 N N . ASP A 1 93 ? -2.012 -20.125 7.676 1 96.12 93 ASP A N 1
ATOM 715 C CA . ASP A 1 93 ? -2.283 -19.609 9.008 1 96.12 93 ASP A CA 1
ATOM 716 C C . ASP A 1 93 ? -1.049 -18.922 9.602 1 96.12 93 ASP A C 1
ATOM 718 O O . ASP A 1 93 ? -1.168 -17.984 10.391 1 96.12 93 ASP A O 1
ATOM 722 N N . ASN A 1 94 ? 0.089 -19.297 9.211 1 95.81 94 ASN A N 1
ATOM 723 C CA . ASN A 1 94 ? 1.313 -18.781 9.812 1 95.81 94 ASN A CA 1
ATOM 724 C C . ASN A 1 94 ? 1.656 -17.391 9.266 1 95.81 94 ASN A C 1
ATOM 726 O O . ASN A 1 94 ? 2.584 -16.75 9.75 1 95.81 94 ASN A O 1
ATOM 730 N N . LEU A 1 95 ? 0.929 -16.906 8.273 1 96.94 95 LEU A N 1
ATOM 731 C CA . LEU A 1 95 ? 1.19 -15.578 7.73 1 96.94 95 LEU A CA 1
ATOM 732 C C . LEU A 1 95 ? 0.596 -14.5 8.633 1 96.94 95 LEU A C 1
ATOM 734 O O . LEU A 1 95 ? 0.888 -13.312 8.461 1 96.94 95 LEU A O 1
ATOM 738 N N . GLU A 1 96 ? -0.228 -14.789 9.531 1 96.12 96 GLU A N 1
ATOM 739 C CA . GLU A 1 96 ? -0.755 -13.898 10.562 1 96.12 96 GLU A CA 1
ATOM 740 C C . GLU A 1 96 ? -1.357 -12.641 9.945 1 96.12 96 GLU A C 1
ATOM 742 O O . GLU A 1 96 ? -1.065 -11.523 10.383 1 96.12 96 GLU A O 1
ATOM 747 N N . ILE A 1 97 ? -2.18 -12.844 8.961 1 98.06 97 ILE A N 1
ATOM 748 C CA . ILE A 1 97 ? -2.777 -11.758 8.195 1 98.06 97 ILE A CA 1
ATOM 749 C C . ILE A 1 97 ? -3.66 -10.906 9.109 1 98.06 97 ILE A C 1
ATOM 751 O O . ILE A 1 97 ? -3.609 -9.68 9.07 1 98.06 97 ILE A O 1
ATOM 755 N N . ALA A 1 98 ? -4.438 -11.555 9.977 1 98 98 ALA A N 1
ATOM 756 C CA . ALA A 1 98 ? -5.363 -10.844 10.859 1 98 98 ALA A CA 1
ATOM 757 C C . ALA A 1 98 ? -4.617 -9.898 11.789 1 98 98 ALA A C 1
ATOM 759 O O . ALA A 1 98 ? -5.094 -8.797 12.078 1 98 98 ALA A O 1
ATOM 760 N N . LEU A 1 99 ? -3.488 -10.359 12.227 1 97.38 99 LEU A N 1
ATOM 761 C CA . LEU A 1 99 ? -2.693 -9.547 13.141 1 97.38 99 LEU A CA 1
ATOM 762 C C . LEU A 1 99 ? -2.197 -8.281 12.453 1 97.38 99 LEU A C 1
ATOM 764 O O . LEU A 1 99 ? -2.344 -7.176 12.984 1 97.38 99 LEU A O 1
ATOM 768 N N . ILE A 1 100 ? -1.652 -8.414 11.258 1 97.94 100 ILE A N 1
ATOM 769 C CA . ILE A 1 100 ? -1.161 -7.277 10.492 1 97.94 100 ILE A CA 1
ATOM 770 C C . ILE A 1 100 ? -2.295 -6.281 10.258 1 97.94 100 ILE A C 1
ATOM 772 O O . ILE A 1 100 ? -2.154 -5.094 10.547 1 97.94 100 ILE A O 1
ATOM 776 N N . LEU A 1 101 ? -3.42 -6.789 9.797 1 98.5 101 LEU A N 1
ATOM 777 C CA . LEU A 1 101 ? -4.562 -5.953 9.445 1 98.5 101 LEU A CA 1
ATOM 778 C C . LEU A 1 101 ? -5.129 -5.262 10.68 1 98.5 101 LEU A C 1
ATOM 780 O O . LEU A 1 101 ? -5.57 -4.113 10.609 1 98.5 101 LEU A O 1
ATOM 784 N N . SER A 1 102 ? -5.098 -5.957 11.805 1 98 102 SER A N 1
ATOM 785 C CA . SER A 1 102 ? -5.629 -5.363 13.031 1 98 102 SER A CA 1
ATOM 786 C C . SER A 1 102 ? -4.816 -4.145 13.453 1 98 102 SER A C 1
ATOM 788 O O . SER A 1 102 ? -5.375 -3.148 13.914 1 98 102 SER A O 1
ATOM 790 N N . TYR A 1 103 ? -3.533 -4.188 13.289 1 97.69 103 TYR A N 1
ATOM 791 C CA . TYR A 1 103 ? -2.67 -3.068 13.648 1 97.69 103 TYR A CA 1
ATOM 792 C C . TYR A 1 103 ? -2.816 -1.92 12.664 1 97.69 103 TYR A C 1
ATOM 794 O O . TYR A 1 103 ? -2.377 -0.799 12.93 1 97.69 103 TYR A O 1
ATOM 802 N N . MET A 1 104 ? -3.504 -2.182 11.57 1 98.06 104 MET A N 1
ATOM 803 C CA . MET A 1 104 ? -3.799 -1.139 10.594 1 98.06 104 MET A CA 1
ATOM 804 C C . MET A 1 104 ? -5.25 -0.685 10.703 1 98.06 104 MET A C 1
ATOM 806 O O . MET A 1 104 ? -5.758 0.008 9.82 1 98.06 104 MET A O 1
ATOM 810 N N . GLY A 1 105 ? -5.926 -1.155 11.719 1 97.88 105 GLY A N 1
ATOM 811 C CA . GLY A 1 105 ? -7.289 -0.731 11.992 1 97.88 105 GLY A CA 1
ATOM 812 C C . GLY A 1 105 ? -8.32 -1.49 11.188 1 97.88 105 GLY A C 1
ATOM 813 O O . GLY A 1 105 ? -9.492 -1.095 11.133 1 97.88 105 GLY A O 1
ATOM 814 N N . VAL A 1 106 ? -7.895 -2.535 10.492 1 98.31 106 VAL A N 1
ATOM 815 C CA . VAL A 1 106 ? -8.805 -3.359 9.711 1 98.31 106 VAL A CA 1
ATOM 816 C C . VAL A 1 106 ? -9.297 -4.531 10.555 1 98.31 106 VAL A C 1
ATOM 818 O O . VAL A 1 106 ? -8.641 -5.57 10.633 1 98.31 106 VAL A O 1
ATOM 821 N N . ASP A 1 107 ? -10.43 -4.359 11.047 1 96.31 107 ASP A N 1
ATOM 822 C CA . ASP A 1 107 ? -10.984 -5.312 12.008 1 96.31 107 ASP A CA 1
ATOM 823 C C . ASP A 1 107 ? -11.516 -6.559 11.297 1 96.31 107 ASP A C 1
ATOM 825 O O . ASP A 1 107 ? -12.023 -6.469 10.18 1 96.31 107 ASP A O 1
ATOM 829 N N . THR A 1 108 ? -11.484 -7.699 12.039 1 96.12 108 THR A N 1
ATOM 830 C CA . THR A 1 108 ? -11.922 -8.977 11.477 1 96.12 108 THR A CA 1
ATOM 831 C C . THR A 1 108 ? -13.422 -8.953 11.18 1 96.12 108 THR A C 1
ATOM 833 O O . THR A 1 108 ? -13.93 -9.805 10.453 1 96.12 108 THR A O 1
ATOM 836 N N . ASP A 1 109 ? -14.141 -7.984 11.656 1 97 109 ASP A N 1
ATOM 837 C CA . ASP A 1 109 ? -15.57 -7.859 11.383 1 97 109 ASP A CA 1
ATOM 838 C C . ASP A 1 109 ? -15.82 -7.23 10.016 1 97 109 ASP A C 1
ATOM 840 O O . ASP A 1 109 ? -16.953 -7.152 9.562 1 97 109 ASP A O 1
ATOM 844 N N . THR A 1 110 ? -14.734 -6.844 9.312 1 98.06 110 THR A N 1
ATOM 845 C CA . THR A 1 110 ? -14.93 -6.156 8.039 1 98.06 110 THR A CA 1
ATOM 846 C C . THR A 1 110 ? -14.617 -7.078 6.867 1 98.06 110 THR A C 1
ATOM 848 O O . THR A 1 110 ? -14.797 -6.699 5.707 1 98.06 110 THR A O 1
ATOM 851 N N . TYR A 1 111 ? -14.109 -8.258 7.09 1 98.75 111 TYR A N 1
ATOM 852 C CA . TYR A 1 111 ? -13.766 -9.234 6.059 1 98.75 111 TYR A CA 1
ATOM 853 C C . TYR A 1 111 ? -13.875 -10.656 6.59 1 98.75 111 TYR A C 1
ATOM 855 O O . TYR A 1 111 ? -14.039 -10.859 7.793 1 98.75 111 TYR A O 1
ATOM 863 N N . TYR A 1 112 ? -13.891 -11.617 5.699 1 98.56 112 TYR A N 1
ATOM 864 C CA . TYR A 1 112 ? -13.773 -13.016 6.086 1 98.56 112 TYR A CA 1
ATOM 865 C C . TYR A 1 112 ? -12.328 -13.492 5.988 1 98.56 112 TYR A C 1
ATOM 867 O O . TYR A 1 112 ? -11.617 -13.141 5.043 1 98.56 112 TYR A O 1
ATOM 875 N N . LEU A 1 113 ? -11.891 -14.156 6.965 1 98.31 113 LEU A N 1
ATOM 876 C CA . LEU A 1 113 ? -10.57 -14.781 6.926 1 98.31 113 LEU A CA 1
ATOM 877 C C . LEU A 1 113 ? -10.68 -16.297 6.93 1 98.31 113 LEU A C 1
ATOM 879 O O . LEU A 1 113 ? -11.312 -16.875 7.82 1 98.31 113 LEU A O 1
ATOM 883 N N . LYS A 1 114 ? -10.172 -16.906 5.891 1 96.81 114 LYS A N 1
ATOM 884 C CA . LYS A 1 114 ? -10.078 -18.359 5.805 1 96.81 114 LYS A CA 1
ATOM 885 C C . LYS A 1 114 ? -8.617 -18.812 5.859 1 96.81 114 LYS A C 1
ATOM 887 O O . LYS A 1 114 ? -7.98 -18.984 4.816 1 96.81 114 LYS A O 1
ATOM 892 N N . ASP A 1 115 ? -8.117 -18.984 7.023 1 95.12 115 ASP A N 1
ATOM 893 C CA . ASP A 1 115 ? -6.766 -19.5 7.207 1 95.12 115 ASP A CA 1
ATOM 894 C C . ASP A 1 115 ? -6.734 -21.031 7.051 1 95.12 115 ASP A C 1
ATOM 896 O O . ASP A 1 115 ? -7.727 -21.703 7.332 1 95.12 115 ASP A O 1
ATOM 900 N N . PHE A 1 116 ? -5.633 -21.5 6.57 1 96.19 116 PHE A N 1
ATOM 901 C CA . PHE A 1 116 ? -5.504 -22.938 6.387 1 96.19 116 PHE A CA 1
ATOM 902 C C . PHE A 1 116 ? -4.066 -23.391 6.617 1 96.19 116 PHE A C 1
ATOM 904 O O . PHE A 1 116 ? -3.131 -22.609 6.453 1 96.19 116 PHE A O 1
ATOM 911 N N . PRO A 1 117 ? -3.902 -24.641 7.012 1 94.5 117 PRO A N 1
ATOM 912 C CA . PRO A 1 117 ? -2.543 -25.172 7.148 1 94.5 117 PRO A CA 1
ATOM 913 C C . PRO A 1 117 ? -1.807 -25.266 5.816 1 94.5 117 PRO A C 1
ATOM 915 O O . PRO A 1 117 ? -2.424 -25.547 4.781 1 94.5 117 PRO A O 1
ATOM 918 N N . GLU A 1 118 ? -0.503 -25.047 5.758 1 87.5 118 GLU A N 1
ATOM 919 C CA . GLU A 1 118 ? 0.299 -25.016 4.535 1 87.5 118 GLU A CA 1
ATOM 920 C C . GLU A 1 118 ? 0.245 -26.359 3.816 1 87.5 118 GLU A C 1
ATOM 922 O O . GLU A 1 118 ? 0.399 -26.422 2.596 1 87.5 118 GLU A O 1
ATOM 927 N N . ASN A 1 119 ? 0.017 -27.453 4.34 1 85.06 119 ASN A N 1
ATOM 928 C CA . ASN A 1 119 ? 0.013 -28.766 3.711 1 85.06 119 ASN A CA 1
ATOM 929 C C . ASN A 1 119 ? -1.407 -29.25 3.434 1 85.06 119 ASN A C 1
ATOM 931 O O . ASN A 1 119 ? -1.625 -30.438 3.188 1 85.06 119 ASN A O 1
ATOM 935 N N . SER A 1 120 ? -2.295 -28.281 3.336 1 89.38 120 SER A N 1
ATOM 936 C CA . SER A 1 120 ? -3.682 -28.688 3.141 1 89.38 120 SER A CA 1
ATOM 937 C C . SER A 1 120 ? -4.164 -28.359 1.732 1 89.38 120 SER A C 1
ATOM 939 O O . SER A 1 120 ? -3.656 -27.438 1.099 1 89.38 120 SER A O 1
ATOM 941 N N . ILE A 1 121 ? -5.082 -29.234 1.294 1 92.62 121 ILE A N 1
ATOM 942 C CA . ILE A 1 121 ? -5.809 -28.953 0.057 1 92.62 121 ILE A CA 1
ATOM 943 C C . ILE A 1 121 ? -7.07 -28.156 0.364 1 92.62 121 ILE A C 1
ATOM 945 O O . ILE A 1 121 ? -7.832 -28.5 1.27 1 92.62 121 ILE A O 1
ATOM 949 N N . ASN A 1 122 ? -7.203 -27.078 -0.313 1 93.88 122 ASN A N 1
ATOM 950 C CA . ASN A 1 122 ? -8.352 -26.203 -0.117 1 93.88 122 ASN A CA 1
ATOM 951 C C . ASN A 1 122 ? -9.172 -26.047 -1.396 1 93.88 122 ASN A C 1
ATOM 953 O O . ASN A 1 122 ? -8.633 -26.156 -2.5 1 93.88 122 ASN A O 1
ATOM 957 N N . TYR A 1 123 ? -10.461 -25.906 -1.216 1 94.75 123 TYR A N 1
ATOM 958 C CA . TYR A 1 123 ? -11.383 -25.781 -2.338 1 94.75 123 TYR A CA 1
ATOM 959 C C . TYR A 1 123 ? -12.133 -24.453 -2.281 1 94.75 123 TYR A C 1
ATOM 961 O O . TYR A 1 123 ? -12.742 -24.125 -1.263 1 94.75 123 TYR A O 1
ATOM 969 N N . ILE A 1 124 ? -11.977 -23.641 -3.328 1 94.75 124 ILE A N 1
ATOM 970 C CA . ILE A 1 124 ? -12.758 -22.422 -3.494 1 94.75 124 ILE A CA 1
ATOM 971 C C . ILE A 1 124 ? -13.984 -22.703 -4.367 1 94.75 124 ILE A C 1
ATOM 973 O O . ILE A 1 124 ? -13.914 -22.609 -5.594 1 94.75 124 ILE A O 1
ATOM 977 N N . GLU A 1 125 ? -15.078 -22.938 -3.768 1 93.88 125 GLU A N 1
ATOM 978 C CA . GLU A 1 125 ? -16.281 -23.453 -4.406 1 93.88 125 GLU A CA 1
ATOM 979 C C . GLU A 1 125 ? -16.766 -22.516 -5.512 1 93.88 125 GLU A C 1
ATOM 981 O O . GLU A 1 125 ? -17.078 -22.969 -6.617 1 93.88 125 GLU A O 1
ATOM 986 N N . ASP A 1 126 ? -16.719 -21.266 -5.285 1 92.88 126 ASP A N 1
ATOM 987 C CA . ASP A 1 126 ? -17.297 -20.281 -6.188 1 92.88 126 ASP A CA 1
ATOM 988 C C . ASP A 1 126 ? -16.578 -20.266 -7.535 1 92.88 126 ASP A C 1
ATOM 990 O O . ASP A 1 126 ? -17.156 -19.875 -8.547 1 92.88 126 ASP A O 1
ATOM 994 N N . PHE A 1 127 ? -15.305 -20.734 -7.527 1 95.06 127 PHE A N 1
ATOM 995 C CA . PHE A 1 127 ? -14.508 -20.734 -8.75 1 95.06 127 PHE A CA 1
ATOM 996 C C . PHE A 1 127 ? -14.172 -22.156 -9.188 1 95.06 127 PHE A C 1
ATOM 998 O O . PHE A 1 127 ? -13.523 -22.359 -10.211 1 95.06 127 PHE A O 1
ATOM 1005 N N . GLU A 1 128 ? -14.578 -23.109 -8.375 1 95.12 128 GLU A N 1
ATOM 1006 C CA . GLU A 1 128 ? -14.258 -24.516 -8.617 1 95.12 128 GLU A CA 1
ATOM 1007 C C . GLU A 1 128 ? -12.75 -24.719 -8.758 1 95.12 128 GLU A C 1
ATOM 1009 O O . GLU A 1 128 ? -12.297 -25.359 -9.703 1 95.12 128 GLU A O 1
ATOM 1014 N N . ILE A 1 129 ? -12.047 -24.078 -7.82 1 96.06 129 ILE A N 1
ATOM 1015 C CA . ILE A 1 129 ? -10.594 -24.172 -7.785 1 96.06 129 ILE A CA 1
ATOM 1016 C C . ILE A 1 129 ? -10.156 -25.047 -6.613 1 96.06 129 ILE A C 1
ATOM 1018 O O . ILE A 1 129 ? -10.578 -24.828 -5.477 1 96.06 129 ILE A O 1
ATOM 1022 N N . LEU A 1 130 ? -9.453 -26.047 -6.945 1 96.62 130 LEU A N 1
ATOM 1023 C CA . LEU A 1 130 ? -8.68 -26.75 -5.918 1 96.62 130 LEU A CA 1
ATOM 1024 C C . LEU A 1 130 ? -7.266 -26.188 -5.824 1 96.62 130 LEU A C 1
ATOM 1026 O O . LEU A 1 130 ? -6.617 -25.953 -6.848 1 96.62 130 LEU A O 1
ATOM 1030 N N . MET A 1 131 ? -6.848 -25.922 -4.598 1 96.5 131 MET A N 1
ATOM 1031 C CA . MET A 1 131 ? -5.516 -25.328 -4.496 1 96.5 131 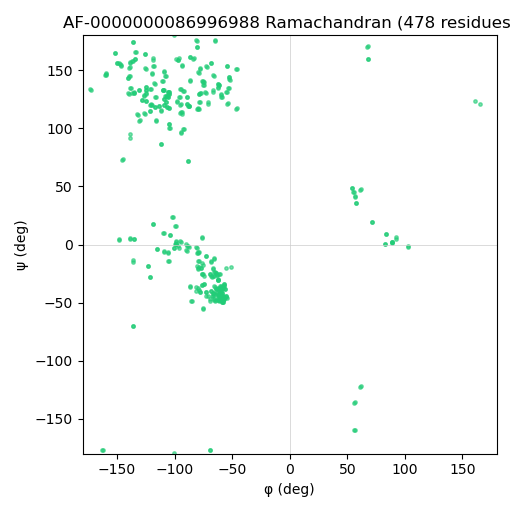MET A CA 1
ATOM 1032 C C . MET A 1 131 ? -4.746 -25.938 -3.322 1 96.5 131 MET A C 1
ATOM 1034 O O . MET A 1 131 ? -5.352 -26.391 -2.352 1 96.5 131 MET A O 1
ATOM 1038 N N . MET A 1 132 ? -3.455 -25.938 -3.436 1 97.12 132 MET A N 1
ATOM 1039 C CA . MET A 1 132 ? -2.521 -26.359 -2.398 1 97.12 132 MET A CA 1
ATOM 1040 C C . MET A 1 132 ? -1.345 -25.406 -2.293 1 97.12 132 MET A C 1
ATOM 1042 O O . MET A 1 132 ? -0.732 -25.047 -3.303 1 97.12 132 MET A O 1
ATOM 1046 N N . ALA A 1 133 ? -1.101 -25.016 -1.048 1 97.81 133 ALA A N 1
ATOM 1047 C CA . ALA A 1 133 ? 0.05 -24.141 -0.827 1 97.81 133 ALA A CA 1
ATOM 1048 C C . ALA A 1 133 ? 1.357 -24.922 -0.929 1 97.81 133 ALA A C 1
ATOM 1050 O O . ALA A 1 133 ? 1.451 -26.062 -0.449 1 97.81 133 ALA A O 1
ATOM 1051 N N . VAL A 1 134 ? 2.33 -24.359 -1.575 1 97.06 134 VAL A N 1
ATOM 1052 C CA . VAL A 1 134 ? 3.676 -24.906 -1.707 1 97.06 134 VAL A CA 1
ATOM 1053 C C . VAL A 1 134 ? 4.691 -23.922 -1.126 1 97.06 134 VAL A C 1
ATOM 1055 O O . VAL A 1 134 ? 4.801 -22.781 -1.59 1 97.06 134 VAL A O 1
ATOM 1058 N N . HIS A 1 135 ? 5.43 -24.391 -0.106 1 96.81 135 HIS A N 1
ATOM 1059 C CA . HIS A 1 135 ? 6.461 -23.531 0.458 1 96.81 135 HIS A CA 1
ATOM 1060 C C . HIS A 1 135 ? 7.527 -23.188 -0.581 1 96.81 135 HIS A C 1
ATOM 1062 O O . HIS A 1 135 ? 7.945 -24.062 -1.349 1 96.81 135 HIS A O 1
ATOM 1068 N N . THR A 1 136 ? 7.875 -21.891 -0.604 1 96.94 136 THR A N 1
ATOM 1069 C CA . THR A 1 136 ? 8.914 -21.469 -1.536 1 96.94 136 THR A CA 1
ATOM 1070 C C . THR A 1 136 ? 10.102 -20.875 -0.787 1 96.94 136 THR A C 1
ATOM 1072 O O . THR A 1 136 ? 9.992 -20.531 0.392 1 96.94 136 THR A O 1
ATOM 1075 N N . LYS A 1 137 ? 11.273 -20.828 -1.456 1 96.06 137 LYS A N 1
ATOM 1076 C CA . LYS A 1 137 ? 12.461 -20.156 -0.943 1 96.06 137 LYS A CA 1
ATOM 1077 C C . LYS A 1 137 ? 12.562 -18.734 -1.482 1 96.06 137 LYS A C 1
ATOM 1079 O O . LYS A 1 137 ? 12.695 -18.531 -2.691 1 96.06 137 LYS A O 1
ATOM 1084 N N . HIS A 1 138 ? 12.43 -17.734 -0.603 1 97.25 138 HIS A N 1
ATOM 1085 C CA . HIS A 1 138 ? 12.492 -16.328 -0.98 1 97.25 138 HIS A CA 1
ATOM 1086 C C . HIS A 1 138 ? 13.344 -15.539 -0.002 1 97.25 138 HIS A C 1
ATOM 1088 O O . HIS A 1 138 ? 14.508 -15.242 -0.285 1 97.25 138 HIS A O 1
ATOM 1094 N N . VAL A 1 139 ? 12.945 -15.328 1.161 1 95.5 139 VAL A N 1
ATOM 1095 C CA . VAL A 1 139 ? 13.711 -14.648 2.191 1 95.5 139 VAL A CA 1
ATOM 1096 C C . VAL A 1 139 ? 13.625 -15.422 3.506 1 95.5 139 VAL A C 1
ATOM 1098 O O . VAL A 1 139 ? 12.711 -16.219 3.697 1 95.5 139 VAL A O 1
ATOM 1101 N N . LYS A 1 140 ? 14.57 -15.203 4.449 1 91.25 140 LYS A N 1
ATOM 1102 C CA . LYS A 1 140 ? 14.602 -15.922 5.719 1 91.25 140 LYS A CA 1
ATOM 1103 C C . LYS A 1 140 ? 13.602 -15.336 6.707 1 91.25 140 LYS A C 1
ATOM 1105 O O . LYS A 1 140 ? 13.172 -16.016 7.641 1 91.25 140 LYS A O 1
ATOM 1110 N N . GLU A 1 141 ? 13.195 -14.102 6.484 1 89.5 141 GLU A N 1
ATOM 1111 C CA . GLU A 1 141 ? 12.391 -13.359 7.449 1 89.5 141 GLU A CA 1
ATOM 1112 C C . GLU A 1 141 ? 10.93 -13.812 7.414 1 89.5 141 GLU A C 1
ATOM 1114 O O . GLU A 1 141 ? 10.18 -13.586 8.367 1 89.5 141 GLU A O 1
ATOM 1119 N N . LEU A 1 142 ? 10.516 -14.453 6.285 1 94.88 142 LEU A N 1
ATOM 1120 C CA . LEU A 1 142 ? 9.102 -14.75 6.086 1 94.88 142 LEU A CA 1
ATOM 1121 C C . LEU A 1 142 ? 8.922 -16.141 5.488 1 94.88 142 LEU A C 1
ATOM 1123 O O . LEU A 1 142 ? 9.742 -16.594 4.691 1 94.88 142 LEU A O 1
ATOM 1127 N N . ASP A 1 143 ? 7.785 -16.75 5.961 1 96.69 143 ASP A N 1
ATOM 11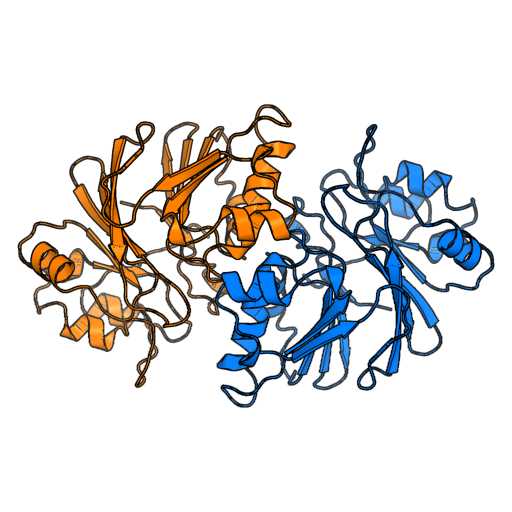28 C CA . ASP A 1 143 ? 7.301 -17.875 5.164 1 96.69 143 ASP A CA 1
ATOM 1129 C C . ASP A 1 143 ? 6.664 -17.391 3.865 1 96.69 143 ASP A C 1
ATOM 1131 O O . ASP A 1 143 ? 5.891 -16.422 3.865 1 96.69 143 ASP A O 1
ATOM 1135 N N . CYS A 1 144 ? 7.016 -17.938 2.824 1 98 144 CYS A N 1
ATOM 1136 C CA . CYS A 1 144 ? 6.496 -17.594 1.506 1 98 144 CYS A CA 1
ATOM 1137 C C . CYS A 1 144 ? 5.945 -18.828 0.794 1 98 144 CYS A C 1
ATOM 1139 O O . CYS A 1 144 ? 6.43 -19.938 1.007 1 98 144 CYS A O 1
ATOM 1141 N N . TYR A 1 145 ? 4.965 -18.578 -0.087 1 98.31 145 TYR A N 1
ATOM 1142 C CA . TYR A 1 145 ? 4.27 -19.703 -0.687 1 98.31 145 TYR A CA 1
ATOM 1143 C C . TYR A 1 145 ? 3.971 -19.453 -2.158 1 98.31 145 TYR A C 1
ATOM 1145 O O . TYR A 1 145 ? 3.752 -18.297 -2.561 1 98.31 145 TYR A O 1
ATOM 1153 N N . GLY A 1 146 ? 4.055 -20.469 -2.957 1 98.06 146 GLY A N 1
ATOM 1154 C CA . GLY A 1 146 ? 3.32 -20.609 -4.207 1 98.06 146 GLY A CA 1
ATOM 1155 C C . GLY A 1 146 ? 2.096 -21.5 -4.082 1 98.06 146 GLY A C 1
ATOM 1156 O O . GLY A 1 146 ? 1.791 -22 -2.998 1 98.06 146 GLY A O 1
ATOM 1157 N N . TYR A 1 147 ? 1.41 -21.641 -5.203 1 98.31 147 TYR A N 1
ATOM 1158 C CA . TYR A 1 147 ? 0.184 -22.422 -5.16 1 98.31 147 TYR A CA 1
ATOM 1159 C C . TYR A 1 147 ? 0.065 -23.328 -6.387 1 98.31 147 TYR A C 1
ATOM 1161 O O . TYR A 1 147 ? 0.383 -22.906 -7.5 1 98.31 147 TYR A O 1
ATOM 1169 N N . LEU A 1 148 ? -0.302 -24.578 -6.125 1 97.75 148 LEU A N 1
ATOM 1170 C CA . LEU A 1 148 ? -0.729 -25.5 -7.168 1 97.75 148 LEU A CA 1
ATOM 1171 C C . LEU A 1 148 ? -2.248 -25.5 -7.305 1 97.75 148 LEU A C 1
ATOM 1173 O O . LEU A 1 148 ? -2.963 -25.75 -6.328 1 97.75 148 LEU A O 1
ATOM 1177 N N . PHE A 1 149 ? -2.699 -25.156 -8.492 1 97.81 149 PHE A N 1
ATOM 1178 C CA . PHE A 1 149 ? -4.133 -25.062 -8.742 1 97.81 149 PHE A CA 1
ATOM 1179 C C . PHE A 1 149 ? -4.594 -26.172 -9.672 1 97.81 149 PHE A C 1
ATOM 1181 O O . PHE A 1 149 ? -3.873 -26.562 -10.594 1 97.81 149 PHE A O 1
ATOM 1188 N N . ASP A 1 150 ? -5.723 -26.734 -9.43 1 97.19 150 ASP A N 1
ATOM 1189 C CA . ASP A 1 150 ? -6.551 -27.422 -10.414 1 97.19 150 ASP A CA 1
ATOM 1190 C C . ASP A 1 150 ? -7.758 -26.578 -10.812 1 97.19 150 ASP A C 1
ATOM 1192 O O . ASP A 1 150 ? -8.672 -26.391 -10.008 1 97.19 150 ASP A O 1
ATOM 1196 N N . TYR A 1 151 ? -7.742 -25.984 -11.922 1 95.56 151 TYR A N 1
ATOM 1197 C CA . TYR A 1 151 ? -8.719 -25.016 -12.391 1 95.56 151 TYR A CA 1
ATOM 1198 C C . TYR A 1 151 ? -9.164 -25.328 -13.82 1 95.56 151 TYR A C 1
ATOM 1200 O O . TYR A 1 151 ? -8.352 -25.281 -14.75 1 95.56 151 TYR A O 1
ATOM 1208 N N . LYS A 1 152 ? -10.445 -25.734 -14.031 1 93.69 152 LYS A N 1
ATOM 1209 C CA . LYS A 1 152 ? -11.047 -26.031 -15.328 1 93.69 152 LYS A CA 1
ATOM 1210 C C . LYS A 1 152 ? -10.266 -27.125 -16.062 1 93.69 152 LYS A C 1
ATOM 1212 O O . LYS A 1 152 ? -9.961 -26.984 -17.25 1 93.69 152 LYS A O 1
ATOM 1217 N N . GLY A 1 153 ? -9.766 -28.062 -15.344 1 93.25 153 GLY A N 1
ATOM 1218 C CA . GLY A 1 153 ? -9.102 -29.219 -15.93 1 93.25 153 GLY A CA 1
ATOM 1219 C C . GLY A 1 153 ? -7.617 -29 -16.156 1 93.25 153 GLY A C 1
ATOM 1220 O O . GLY A 1 153 ? -6.922 -29.906 -16.641 1 93.25 153 GLY A O 1
ATOM 1221 N N . LEU A 1 154 ? -7.098 -27.891 -15.797 1 96.62 154 LEU A N 1
ATOM 1222 C CA . LEU A 1 154 ? -5.68 -27.578 -15.938 1 96.62 154 LEU A CA 1
ATOM 1223 C C . LEU A 1 154 ? -4.992 -27.516 -14.578 1 96.62 154 LEU A C 1
ATOM 1225 O O . LEU A 1 154 ? -5.555 -26.984 -13.617 1 96.62 154 LEU A O 1
ATOM 1229 N N . LYS A 1 155 ? -3.893 -28.156 -14.508 1 97.81 155 LYS A N 1
ATOM 1230 C CA . LYS A 1 155 ? -3.02 -27.984 -13.352 1 97.81 155 LYS A CA 1
ATOM 1231 C C . LYS A 1 155 ? -2.037 -26.844 -13.562 1 97.81 155 LYS A C 1
ATOM 1233 O O . LYS A 1 155 ? -1.271 -26.844 -14.523 1 97.81 155 LYS A O 1
ATOM 1238 N N . ILE A 1 156 ? -2.078 -25.828 -12.68 1 98.31 156 ILE A N 1
ATOM 1239 C CA . ILE A 1 156 ? -1.323 -24.594 -12.812 1 98.31 156 ILE A CA 1
ATOM 1240 C C . ILE A 1 156 ? -0.476 -24.359 -11.562 1 98.31 156 ILE A C 1
ATOM 1242 O O . ILE A 1 156 ? -0.957 -24.531 -10.445 1 98.31 156 ILE A O 1
ATOM 1246 N N . TYR A 1 157 ? 0.778 -24.078 -11.734 1 98.56 157 TYR A N 1
ATOM 1247 C CA . TYR A 1 157 ? 1.612 -23.656 -10.617 1 98.56 157 TYR A CA 1
ATOM 1248 C C . TYR A 1 157 ? 1.902 -22.156 -10.688 1 98.56 157 TYR A C 1
ATOM 1250 O O . TYR A 1 157 ? 2.301 -21.641 -11.734 1 98.56 157 TYR A O 1
ATOM 1258 N N . TYR A 1 158 ? 1.637 -21.438 -9.648 1 98.75 158 TYR A N 1
ATOM 1259 C CA . TYR A 1 158 ? 1.964 -20.031 -9.422 1 98.75 158 TYR A CA 1
ATOM 1260 C C . TYR A 1 158 ? 3.006 -19.891 -8.32 1 98.75 158 TYR A C 1
ATOM 1262 O O . TYR A 1 158 ? 2.719 -20.141 -7.148 1 98.75 158 TYR A O 1
ATOM 1270 N N . SER A 1 159 ? 4.121 -19.438 -8.555 1 98.62 159 SER A N 1
ATOM 1271 C CA . SER A 1 159 ? 5.273 -19.641 -7.68 1 98.62 159 SER A CA 1
ATOM 1272 C C . SER A 1 159 ? 5.234 -18.672 -6.496 1 98.62 159 SER A C 1
ATOM 1274 O O . SER A 1 159 ? 5.895 -18.906 -5.48 1 98.62 159 SER A O 1
ATOM 1276 N N . GLY A 1 160 ? 4.488 -17.562 -6.504 1 98.31 160 GLY A N 1
ATOM 1277 C CA . GLY A 1 160 ? 4.855 -16.469 -5.613 1 98.31 160 GLY A CA 1
ATOM 1278 C C . GLY A 1 160 ? 6.285 -15.992 -5.801 1 98.31 160 GLY A C 1
ATOM 1279 O O . GLY A 1 160 ? 6.867 -16.172 -6.875 1 98.31 160 GLY A O 1
ATOM 1280 N N . ASP A 1 161 ? 6.828 -15.32 -4.812 1 98.81 161 ASP A N 1
ATOM 1281 C CA . ASP A 1 161 ? 8.242 -14.969 -4.887 1 98.81 161 ASP A CA 1
ATOM 1282 C C . ASP A 1 161 ? 9.125 -16.156 -4.531 1 98.81 161 ASP A C 1
ATOM 1284 O O . ASP A 1 161 ? 8.898 -16.828 -3.52 1 98.81 161 ASP A O 1
ATOM 1288 N N . ALA A 1 162 ? 10.055 -16.438 -5.348 1 98.38 162 ALA A N 1
ATOM 1289 C CA . ALA A 1 162 ? 10.906 -17.609 -5.152 1 98.38 162 ALA A CA 1
ATOM 1290 C C . ALA A 1 162 ? 12.211 -17.484 -5.938 1 98.38 162 ALA A C 1
ATOM 1292 O O . ALA A 1 162 ? 12.227 -16.922 -7.031 1 98.38 162 ALA A O 1
ATOM 1293 N N . ASN A 1 163 ? 13.266 -18.016 -5.375 1 97.44 163 ASN A N 1
ATOM 1294 C CA . ASN A 1 163 ? 14.539 -17.984 -6.082 1 97.44 163 ASN A CA 1
ATOM 1295 C C . ASN A 1 163 ? 14.836 -19.328 -6.742 1 97.44 163 ASN A C 1
ATOM 1297 O O . ASN A 1 163 ? 15.859 -19.484 -7.418 1 97.44 163 ASN A O 1
ATOM 1301 N N . ILE A 1 164 ? 13.977 -20.328 -6.539 1 96.06 164 ILE A N 1
ATOM 1302 C CA . ILE A 1 164 ? 14.102 -21.656 -7.145 1 96.06 164 ILE A CA 1
ATOM 1303 C C . ILE A 1 164 ? 12.711 -22.234 -7.398 1 96.06 164 ILE A C 1
ATOM 1305 O O . ILE A 1 164 ? 11.727 -21.781 -6.828 1 96.06 164 ILE A O 1
ATOM 1309 N N . ILE A 1 165 ? 12.602 -23.125 -8.32 1 97.69 165 ILE A N 1
ATOM 1310 C CA . ILE A 1 165 ? 11.414 -23.969 -8.445 1 97.69 165 ILE A CA 1
ATOM 1311 C C . ILE A 1 165 ? 11.57 -25.219 -7.582 1 97.69 165 ILE A C 1
ATOM 1313 O O . ILE A 1 165 ? 12.508 -25.984 -7.762 1 97.69 165 ILE A O 1
ATOM 1317 N N . PRO A 1 166 ? 10.672 -25.391 -6.621 1 97.38 166 PRO A N 1
ATOM 1318 C CA . PRO A 1 166 ? 10.812 -26.594 -5.801 1 97.38 166 PRO A CA 1
ATOM 1319 C C . PRO A 1 166 ? 10.906 -27.859 -6.633 1 97.38 166 PRO A C 1
ATOM 1321 O O . PRO A 1 166 ? 10.188 -28.016 -7.629 1 97.38 166 PRO A O 1
ATOM 1324 N N . THR A 1 167 ? 11.727 -28.812 -6.227 1 96.88 167 THR A N 1
ATOM 1325 C CA . THR A 1 167 ? 12.055 -30.016 -6.984 1 96.88 167 THR A CA 1
ATOM 1326 C C . THR A 1 167 ? 10.781 -30.797 -7.312 1 96.88 167 THR A C 1
ATOM 1328 O O . THR A 1 167 ? 10.586 -31.219 -8.453 1 96.88 167 THR A O 1
ATOM 1331 N N . PRO A 1 168 ? 9.891 -31 -6.309 1 96.62 168 PRO A N 1
ATOM 1332 C CA . PRO A 1 168 ? 8.672 -31.75 -6.645 1 96.62 168 PRO A CA 1
ATOM 1333 C C . PRO A 1 168 ? 7.844 -31.062 -7.73 1 96.62 168 PRO A C 1
ATOM 1335 O O . PRO A 1 168 ? 7.234 -31.734 -8.562 1 96.62 168 PRO A O 1
ATOM 1338 N N . ILE A 1 169 ? 7.809 -29.766 -7.742 1 97.38 169 ILE A N 1
ATOM 1339 C CA . ILE A 1 169 ? 7.074 -29.016 -8.742 1 97.38 169 ILE A CA 1
ATOM 1340 C C . ILE A 1 169 ? 7.75 -29.156 -10.109 1 97.38 169 ILE A C 1
ATOM 1342 O O . ILE A 1 169 ? 7.082 -29.406 -11.109 1 97.38 169 ILE A O 1
ATOM 1346 N N . LEU A 1 170 ? 9.062 -28.969 -10.086 1 96.38 170 LEU A N 1
ATOM 1347 C CA . LEU A 1 170 ? 9.82 -29.094 -11.328 1 96.38 170 LEU A CA 1
ATOM 1348 C C . LEU A 1 170 ? 9.625 -30.469 -11.938 1 96.38 170 LEU A C 1
ATOM 1350 O O . LEU A 1 170 ? 9.414 -30.594 -13.148 1 96.38 170 LEU A O 1
ATOM 1354 N N . ASN A 1 171 ? 9.711 -31.531 -11.156 1 96 171 ASN A N 1
ATOM 1355 C CA . ASN A 1 171 ? 9.516 -32.906 -11.633 1 96 171 ASN A CA 1
ATOM 1356 C C . ASN A 1 171 ? 8.117 -33.094 -12.219 1 96 171 ASN A C 1
ATOM 1358 O O . ASN A 1 171 ? 7.969 -33.656 -13.305 1 96 171 ASN A O 1
ATOM 1362 N N . MET A 1 172 ? 7.121 -32.594 -11.492 1 96.44 172 MET A N 1
ATOM 1363 C CA . MET A 1 172 ? 5.742 -32.719 -11.961 1 96.44 172 MET A CA 1
ATOM 1364 C C . MET A 1 172 ? 5.555 -31.953 -13.273 1 96.44 172 MET A C 1
ATOM 1366 O O . MET A 1 172 ? 4.805 -32.406 -14.141 1 96.44 172 MET A O 1
ATOM 1370 N N . PHE A 1 173 ? 6.18 -30.828 -13.375 1 96.19 173 PHE A N 1
ATOM 1371 C CA . PHE A 1 173 ? 6.109 -30.062 -14.602 1 96.19 173 PHE A CA 1
ATOM 1372 C C . PHE A 1 173 ? 6.75 -30.812 -15.758 1 96.19 173 PHE A C 1
ATOM 1374 O O . PHE A 1 173 ? 6.156 -30.938 -16.828 1 96.19 173 PHE A O 1
ATOM 1381 N N . ASN A 1 174 ? 7.922 -31.328 -15.562 1 92.81 174 ASN A N 1
ATOM 1382 C CA . ASN A 1 174 ? 8.68 -32.031 -16.578 1 92.81 174 ASN A CA 1
ATOM 1383 C C . ASN A 1 174 ? 7.941 -33.281 -17.047 1 92.81 174 ASN A C 1
ATOM 1385 O O . ASN A 1 174 ? 8.047 -33.688 -18.219 1 92.81 174 ASN A O 1
ATOM 1389 N N . ASP A 1 175 ? 7.18 -33.875 -16.203 1 92.88 175 ASP A N 1
ATOM 1390 C CA . ASP A 1 175 ? 6.484 -35.125 -16.531 1 92.88 175 ASP A CA 1
ATOM 1391 C C . ASP A 1 175 ? 5.109 -34.844 -17.125 1 92.88 175 ASP A C 1
ATOM 1393 O O . ASP A 1 175 ? 4.332 -35.781 -17.375 1 92.88 175 ASP A O 1
ATOM 1397 N N . GLY A 1 176 ? 4.801 -33.625 -17.25 1 92.69 176 GLY A N 1
ATOM 1398 C CA . GLY A 1 176 ? 3.559 -33.25 -17.906 1 92.69 176 GLY A CA 1
ATOM 1399 C C . GLY A 1 176 ? 2.398 -33.094 -16.938 1 92.69 176 GLY A C 1
ATOM 1400 O O . GLY A 1 176 ? 1.266 -32.844 -17.344 1 92.69 176 GLY A O 1
ATOM 1401 N N . GLY A 1 177 ? 2.707 -33.219 -15.648 1 95.75 177 GLY A N 1
ATOM 1402 C CA . GLY A 1 177 ? 1.668 -33.156 -14.633 1 95.75 177 GLY A CA 1
ATOM 1403 C C . GLY A 1 177 ? 1.162 -31.734 -14.398 1 95.75 177 GLY A C 1
ATOM 1404 O O . GLY A 1 177 ? 0.049 -31.547 -13.898 1 95.75 177 GLY A O 1
ATOM 1405 N N . ILE A 1 178 ? 1.951 -30.75 -14.641 1 96.88 178 ILE A N 1
ATOM 1406 C CA . ILE A 1 178 ? 1.57 -29.344 -14.586 1 96.88 178 ILE A CA 1
ATOM 1407 C C . ILE A 1 178 ? 1.482 -28.781 -15.992 1 96.88 178 ILE A C 1
ATOM 1409 O O . ILE A 1 178 ? 2.418 -28.922 -16.781 1 96.88 178 ILE A O 1
ATOM 1413 N N . HIS A 1 179 ? 0.392 -28.172 -16.312 1 97.38 179 HIS A N 1
ATOM 1414 C CA . HIS A 1 179 ? 0.123 -27.688 -17.672 1 97.38 179 HIS A CA 1
ATOM 1415 C C . HIS A 1 179 ? 0.691 -26.297 -17.875 1 97.38 179 HIS A C 1
ATOM 1417 O O . HIS A 1 179 ? 1.146 -25.969 -18.984 1 97.38 179 HIS A O 1
ATOM 1423 N N . ILE A 1 180 ? 0.649 -25.422 -16.844 1 97.81 180 ILE A N 1
ATOM 1424 C CA . ILE A 1 180 ? 1.105 -24.031 -16.922 1 97.81 180 ILE A CA 1
ATOM 1425 C C . ILE A 1 180 ? 1.935 -23.688 -15.68 1 97.81 180 ILE A C 1
ATOM 1427 O O . ILE A 1 180 ? 1.552 -24.031 -14.555 1 97.81 180 ILE A O 1
ATOM 1431 N N . LEU A 1 181 ? 3.035 -23.141 -15.93 1 97.94 181 LEU A N 1
ATOM 1432 C CA . LEU A 1 181 ? 3.924 -22.688 -14.867 1 97.94 181 LEU A CA 1
ATOM 1433 C C . LEU A 1 181 ? 4.09 -21.172 -14.906 1 97.94 181 LEU A C 1
ATOM 1435 O O . LEU A 1 181 ? 4.711 -20.625 -15.828 1 97.94 181 LEU A O 1
ATOM 1439 N N . TYR A 1 182 ? 3.479 -20.406 -13.969 1 98.75 182 TYR A N 1
ATOM 1440 C CA . TYR A 1 182 ? 3.781 -18.984 -13.742 1 98.75 182 TYR A CA 1
ATOM 1441 C C . TYR A 1 182 ? 4.938 -18.828 -12.758 1 98.75 182 TYR A C 1
ATOM 1443 O O . TYR A 1 182 ? 4.824 -19.219 -11.594 1 98.75 182 TYR A O 1
ATOM 1451 N N . GLN A 1 183 ? 6.004 -18.234 -13.141 1 98.69 183 GLN A N 1
ATOM 1452 C CA . GLN A 1 183 ? 7.227 -18.281 -12.344 1 98.69 183 GLN A CA 1
ATOM 1453 C C . GLN A 1 183 ? 7.785 -16.875 -12.109 1 98.69 183 GLN A C 1
ATOM 1455 O O . GLN A 1 183 ? 7.98 -16.109 -13.055 1 98.69 183 GLN A O 1
ATOM 1460 N N . ASP A 1 184 ? 7.969 -16.531 -10.82 1 98.81 184 ASP A N 1
ATOM 1461 C CA . ASP A 1 184 ? 8.805 -15.391 -10.484 1 98.81 184 ASP A CA 1
ATOM 1462 C C . ASP A 1 184 ? 10.117 -15.414 -11.273 1 98.81 184 ASP A C 1
ATOM 1464 O O . ASP A 1 184 ? 10.922 -16.328 -11.109 1 98.81 184 ASP A O 1
ATOM 1468 N N . THR A 1 185 ? 10.328 -14.414 -12.094 1 98.75 185 THR A N 1
ATOM 1469 C CA . THR A 1 185 ? 11.516 -14.328 -12.93 1 98.75 185 THR A CA 1
ATOM 1470 C 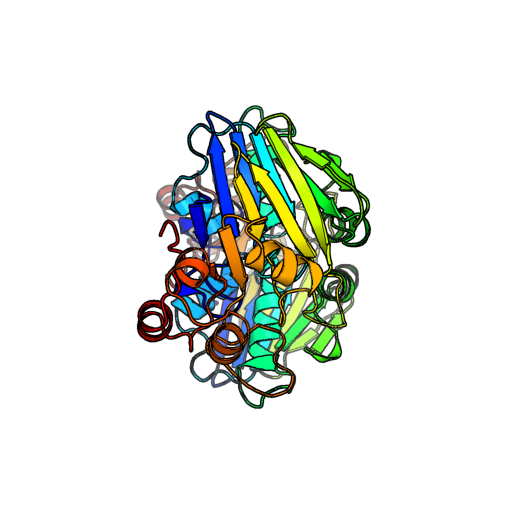C . THR A 1 185 ? 12.031 -12.898 -13 1 98.75 185 THR A C 1
ATOM 1472 O O . THR A 1 185 ? 11.258 -11.961 -13.188 1 98.75 185 THR A O 1
ATOM 1475 N N . CYS A 1 186 ? 13.289 -12.719 -12.766 1 98.62 186 CYS A N 1
ATOM 1476 C CA . CYS A 1 186 ? 13.883 -11.383 -12.797 1 98.62 186 CYS A CA 1
ATOM 1477 C C . CYS A 1 186 ? 15.07 -11.336 -13.75 1 98.62 186 CYS A C 1
ATOM 1479 O O . CYS A 1 186 ? 15.508 -12.375 -14.258 1 98.62 186 CYS A O 1
ATOM 1481 N N . GLY A 1 187 ? 15.477 -10.188 -14.102 1 98.12 187 GLY A N 1
ATOM 1482 C CA . GLY A 1 187 ? 16.672 -10.008 -14.914 1 98.12 187 GLY A CA 1
ATOM 1483 C C . GLY A 1 187 ? 17.953 -10.07 -14.109 1 98.12 187 GLY A C 1
ATOM 1484 O O . GLY A 1 187 ? 18.969 -10.594 -14.594 1 98.12 187 GLY A O 1
ATOM 1485 N N . ALA A 1 188 ? 17.922 -9.539 -12.859 1 96 188 ALA A N 1
ATOM 1486 C CA . ALA A 1 188 ? 19.094 -9.516 -11.992 1 96 188 ALA A CA 1
ATOM 1487 C C . ALA A 1 188 ? 19.578 -10.93 -11.695 1 96 188 ALA A C 1
ATOM 1489 O O . ALA A 1 188 ? 18.766 -11.836 -11.469 1 96 188 ALA A O 1
ATOM 1490 N N . ASP A 1 189 ? 20.844 -11.102 -11.734 1 96 189 ASP A N 1
ATOM 1491 C CA . ASP A 1 189 ? 21.469 -12.391 -11.453 1 96 189 ASP A CA 1
ATOM 1492 C C . ASP A 1 189 ? 22.734 -12.211 -10.609 1 96 189 ASP A C 1
ATOM 1494 O O . ASP A 1 189 ? 23.812 -11.977 -11.156 1 96 189 ASP A O 1
ATOM 1498 N N . TYR A 1 190 ? 22.625 -12.273 -9.344 1 94.38 190 TYR A N 1
ATOM 1499 C CA . TYR A 1 190 ? 23.734 -12.133 -8.406 1 94.38 190 TYR A CA 1
ATOM 1500 C C . TYR A 1 190 ? 23.656 -13.18 -7.305 1 94.38 190 TYR A C 1
ATOM 1502 O O . TYR A 1 190 ? 22.594 -13.789 -7.094 1 94.38 190 TYR A O 1
ATOM 1510 N N . GLU A 1 191 ? 24.703 -13.453 -6.695 1 93.94 191 GLU A N 1
ATOM 1511 C CA . GLU A 1 191 ? 24.75 -14.406 -5.59 1 93.94 191 GLU A CA 1
ATOM 1512 C C . GLU A 1 191 ? 23.828 -13.969 -4.453 1 93.94 191 GLU A C 1
ATOM 1514 O O . GLU A 1 191 ? 23.859 -12.812 -4.031 1 93.94 191 GLU A O 1
ATOM 1519 N N . GLY A 1 192 ? 23.016 -14.836 -4.035 1 93.62 192 GLY A N 1
ATOM 1520 C CA . GLY A 1 192 ? 22.109 -14.523 -2.932 1 93.62 192 GLY A CA 1
ATOM 1521 C C . GLY A 1 192 ? 20.797 -13.922 -3.385 1 93.62 192 GLY A C 1
ATOM 1522 O O . GLY A 1 192 ? 19.969 -13.547 -2.559 1 93.62 192 GLY A O 1
ATOM 1523 N N . ASN A 1 193 ? 20.641 -13.812 -4.699 1 96.12 193 ASN A N 1
ATOM 1524 C CA . ASN A 1 193 ? 19.375 -13.305 -5.234 1 96.12 193 ASN A CA 1
ATOM 1525 C C . ASN A 1 193 ? 18.188 -14.109 -4.727 1 96.12 193 ASN A C 1
ATOM 1527 O O . ASN A 1 193 ? 18.203 -15.336 -4.785 1 96.12 193 ASN A O 1
ATOM 1531 N N . VAL A 1 194 ? 17.219 -13.352 -4.273 1 97.75 194 VAL A N 1
ATOM 1532 C CA . VAL A 1 194 ? 16.109 -14.031 -3.627 1 97.75 194 VAL A CA 1
ATOM 1533 C C . VAL A 1 194 ? 14.977 -14.258 -4.637 1 97.75 194 VAL A C 1
ATOM 1535 O O . VAL A 1 194 ? 13.898 -14.727 -4.273 1 97.75 194 VAL A O 1
ATOM 1538 N N . HIS A 1 195 ? 15.156 -13.891 -5.891 1 98.56 195 HIS A N 1
ATOM 1539 C CA . HIS A 1 195 ? 14.273 -14.148 -7.02 1 98.56 195 HIS A CA 1
ATOM 1540 C C . HIS A 1 195 ? 14.969 -14.992 -8.086 1 98.56 195 HIS A C 1
ATOM 1542 O O . HIS A 1 195 ? 16.203 -15 -8.172 1 98.56 195 HIS A O 1
ATOM 1548 N N . LEU A 1 196 ? 14.234 -15.727 -8.852 1 98.62 196 LEU A N 1
ATOM 1549 C CA . LEU A 1 196 ? 14.805 -16.609 -9.867 1 98.62 196 LEU A CA 1
ATOM 1550 C C . LEU A 1 196 ? 15.188 -15.812 -11.109 1 98.62 196 LEU A C 1
ATOM 1552 O O . LEU A 1 196 ? 14.32 -15.258 -11.797 1 98.62 196 LEU A O 1
ATOM 1556 N N . SER A 1 197 ? 16.438 -15.789 -11.438 1 98.38 197 SER A N 1
ATOM 1557 C CA . SER A 1 197 ? 16.875 -15.07 -12.625 1 98.38 197 SER A CA 1
ATOM 1558 C C . SER A 1 197 ? 16.469 -15.805 -13.898 1 98.38 197 SER A C 1
ATOM 1560 O O . SER A 1 197 ? 16.328 -17.031 -13.898 1 98.38 197 SER A O 1
ATOM 1562 N N . LEU A 1 198 ? 16.312 -15.023 -14.969 1 98.12 198 LEU A N 1
ATOM 1563 C CA . LEU A 1 198 ? 16.031 -15.617 -16.266 1 98.12 198 LEU A CA 1
ATOM 1564 C C . LEU A 1 198 ? 17.109 -16.625 -16.656 1 98.12 198 LEU A C 1
ATOM 1566 O O . LEU A 1 198 ? 16.812 -17.672 -17.234 1 98.12 198 LEU A O 1
ATOM 1570 N N . LYS A 1 199 ? 18.328 -16.297 -16.328 1 96.56 199 LYS A N 1
ATOM 1571 C CA . LYS A 1 199 ? 19.453 -17.203 -16.609 1 96.56 199 LYS A CA 1
ATOM 1572 C C . LYS A 1 199 ? 19.25 -18.547 -15.922 1 96.56 199 LYS A C 1
ATOM 1574 O O . LYS A 1 199 ? 19.375 -19.594 -16.547 1 96.56 199 LYS A O 1
ATOM 1579 N N . LYS A 1 200 ? 18.938 -18.484 -14.68 1 96.88 200 LYS A N 1
ATOM 1580 C CA . LYS A 1 200 ? 18.734 -19.719 -13.922 1 96.88 200 LYS A CA 1
ATOM 1581 C C . LYS A 1 200 ? 17.5 -20.469 -14.43 1 96.88 200 LYS A C 1
ATOM 1583 O O . LYS A 1 200 ? 17.516 -21.703 -14.484 1 96.88 200 LYS A O 1
ATOM 1588 N N . LEU A 1 201 ? 16.438 -19.734 -14.703 1 97.69 201 LEU A N 1
ATOM 1589 C CA . LEU A 1 201 ? 15.258 -20.375 -15.289 1 97.69 201 LEU A CA 1
ATOM 1590 C C . LEU A 1 201 ? 15.625 -21.125 -16.562 1 97.69 201 LEU A C 1
ATOM 1592 O O . LEU A 1 201 ? 15.188 -22.266 -16.75 1 97.69 201 LEU A O 1
ATOM 1596 N N . ASP A 1 202 ? 16.391 -20.516 -17.406 1 96 202 ASP A N 1
ATOM 1597 C CA . ASP A 1 202 ? 16.844 -21.109 -18.656 1 96 202 ASP A CA 1
ATOM 1598 C C . ASP A 1 202 ? 17.609 -22.406 -18.391 1 96 202 ASP A C 1
ATOM 1600 O O . ASP A 1 202 ? 17.453 -23.375 -19.141 1 96 202 ASP A O 1
ATOM 1604 N N . GLU A 1 203 ? 18.359 -22.453 -17.359 1 94.5 203 GLU A N 1
ATOM 1605 C CA . GLU A 1 203 ? 19.156 -23.625 -17 1 94.5 203 GLU A CA 1
ATOM 1606 C C . GLU A 1 203 ? 18.281 -24.734 -16.438 1 94.5 203 GLU A C 1
ATOM 1608 O O . GLU A 1 203 ? 18.562 -25.906 -16.609 1 94.5 203 GLU A O 1
ATOM 1613 N N . LEU A 1 204 ? 17.25 -24.359 -15.75 1 94.12 204 LEU A N 1
ATOM 1614 C CA . LEU A 1 204 ? 16.422 -25.312 -15.016 1 94.12 204 LEU A CA 1
ATOM 1615 C C . LEU A 1 204 ? 15.461 -26.031 -15.953 1 94.12 204 LEU A C 1
ATOM 1617 O O . LEU A 1 204 ? 15.188 -27.219 -15.773 1 94.12 204 LEU A O 1
ATOM 1621 N N . ILE A 1 205 ? 14.93 -25.281 -16.906 1 93.62 205 ILE A N 1
ATOM 1622 C CA . ILE A 1 205 ? 13.922 -25.859 -17.797 1 93.62 205 ILE A CA 1
ATOM 1623 C C . ILE A 1 205 ? 14.586 -26.391 -19.062 1 93.62 205 ILE A C 1
ATOM 1625 O O . ILE A 1 205 ? 15.25 -25.656 -19.781 1 93.62 205 ILE A O 1
ATOM 1629 N N . ALA A 1 206 ? 14.516 -27.688 -19.203 1 80.94 206 ALA A N 1
ATOM 1630 C CA . ALA A 1 206 ? 15.141 -28.375 -20.328 1 80.94 206 ALA A CA 1
ATOM 1631 C C . ALA A 1 206 ? 14.844 -27.656 -21.656 1 80.94 206 ALA A C 1
ATOM 1633 O O . ALA A 1 206 ? 13.797 -27.031 -21.797 1 80.94 206 ALA A O 1
ATOM 1634 N N . GLU A 1 207 ? 15.875 -27.906 -22.453 1 73.75 207 GLU A N 1
ATOM 1635 C CA . GLU A 1 207 ? 15.75 -27.312 -23.797 1 73.75 207 GLU A CA 1
ATOM 1636 C C . GLU A 1 207 ? 14.672 -28.031 -24.609 1 73.75 207 GLU A C 1
ATOM 1638 O O . GLU A 1 207 ? 14.469 -29.25 -24.453 1 73.75 207 GLU A O 1
ATOM 1643 N N . GLY A 1 208 ? 13.68 -27.469 -25.109 1 68.56 208 GLY A N 1
ATOM 1644 C CA . GLY A 1 208 ? 12.562 -27.844 -25.969 1 68.56 208 GLY A CA 1
ATOM 1645 C C . GLY A 1 208 ? 11.406 -26.859 -25.891 1 68.56 208 GLY A C 1
ATOM 1646 O O . GLY A 1 208 ? 10.969 -26.484 -24.797 1 68.56 208 GLY A O 1
ATOM 1647 N N . LYS A 1 209 ? 11.148 -26.438 -26.953 1 67.69 209 LYS A N 1
ATOM 1648 C CA . LYS A 1 209 ? 10.164 -25.375 -27.141 1 67.69 209 LYS A CA 1
ATOM 1649 C C . LYS A 1 209 ? 8.82 -25.766 -26.516 1 67.69 209 LYS A C 1
ATOM 1651 O O . LYS A 1 209 ? 8.125 -24.906 -25.969 1 67.69 209 LYS A O 1
ATOM 1656 N N . GLU A 1 210 ? 8.688 -27.109 -26.328 1 87.62 210 GLU A N 1
ATOM 1657 C CA . GLU A 1 210 ? 7.348 -27.484 -25.891 1 87.62 210 GLU A CA 1
ATOM 1658 C C . GLU A 1 210 ? 7.148 -27.203 -24.406 1 87.62 210 GLU A C 1
ATOM 1660 O O . GLU A 1 210 ? 6.109 -26.672 -24 1 87.62 210 GLU A O 1
ATOM 1665 N N . LEU A 1 211 ? 8.141 -27.484 -23.562 1 92.5 211 LEU A N 1
ATOM 1666 C CA . LEU A 1 211 ? 8.031 -27.234 -22.125 1 92.5 211 LEU A CA 1
ATOM 1667 C C . LEU A 1 211 ? 8.102 -25.75 -21.828 1 92.5 211 LEU A C 1
ATOM 1669 O O . LEU A 1 211 ? 7.328 -25.234 -21.016 1 92.5 211 LEU A O 1
ATOM 1673 N N . ARG A 1 212 ? 8.984 -25.047 -22.516 1 96.31 212 ARG A N 1
ATOM 1674 C CA . ARG A 1 212 ? 9.219 -23.641 -22.25 1 96.31 212 ARG A CA 1
ATOM 1675 C C . ARG A 1 212 ? 8.008 -22.797 -22.641 1 96.31 212 ARG A C 1
ATOM 1677 O O . ARG A 1 212 ? 7.73 -21.766 -22 1 96.31 212 ARG A O 1
ATOM 1684 N N . LYS A 1 213 ? 7.223 -23.281 -23.609 1 96.06 213 LYS A N 1
ATOM 1685 C CA . LYS A 1 213 ? 6.012 -22.594 -24.047 1 96.06 213 LYS A CA 1
ATOM 1686 C C . LYS A 1 213 ? 4.934 -22.625 -22.969 1 96.06 213 LYS A C 1
ATOM 1688 O O . LYS A 1 213 ? 3.943 -21.906 -23.047 1 96.06 213 LYS A O 1
ATOM 1693 N N . ARG A 1 214 ? 5.145 -23.469 -22 1 96.81 214 ARG A N 1
ATOM 1694 C CA . ARG A 1 214 ? 4.172 -23.609 -20.922 1 96.81 214 ARG A CA 1
ATOM 1695 C C . ARG A 1 214 ? 4.602 -22.812 -19.703 1 96.81 214 ARG A C 1
ATOM 1697 O O . ARG A 1 214 ? 3.932 -22.844 -18.656 1 96.81 214 ARG A O 1
ATOM 1704 N N . VAL A 1 215 ? 5.727 -22.078 -19.781 1 98.19 215 VAL A N 1
ATOM 1705 C CA . VAL A 1 215 ? 6.246 -21.266 -18.688 1 98.19 215 VAL A CA 1
ATOM 1706 C C . VAL A 1 215 ? 5.965 -19.781 -18.969 1 98.19 215 VAL A C 1
ATOM 1708 O O . VAL A 1 215 ? 6.277 -19.281 -20.047 1 98.19 215 VAL A O 1
ATOM 1711 N N . TYR A 1 216 ? 5.41 -19.125 -18.031 1 98.69 216 TYR A N 1
ATOM 1712 C CA . TYR A 1 216 ? 5.109 -17.688 -18.094 1 98.69 216 TYR A CA 1
ATOM 1713 C C . TYR A 1 216 ? 5.879 -16.922 -17.031 1 98.69 216 TYR A C 1
ATOM 1715 O O . TYR A 1 216 ? 5.66 -17.109 -15.836 1 98.69 216 TYR A O 1
ATOM 1723 N N . CYS A 1 217 ? 6.75 -15.992 -17.469 1 98.81 217 CYS A N 1
ATOM 1724 C CA . CYS A 1 217 ? 7.535 -15.164 -16.562 1 98.81 217 CYS A CA 1
ATOM 1725 C C . CYS A 1 217 ? 6.688 -14.039 -15.977 1 98.81 217 CYS A C 1
ATOM 1727 O O . CYS A 1 217 ? 5.984 -13.344 -16.703 1 98.81 217 CYS A O 1
ATOM 1729 N N . MET A 1 218 ? 6.758 -13.914 -14.664 1 98.75 218 MET A N 1
ATOM 1730 C CA . MET A 1 218 ? 6.047 -12.859 -13.945 1 98.75 218 MET A CA 1
ATOM 1731 C C . MET A 1 218 ? 6.941 -12.234 -12.883 1 98.75 218 MET A C 1
ATOM 1733 O O . MET A 1 218 ? 8.086 -12.648 -12.703 1 98.75 218 MET A O 1
ATOM 1737 N N . HIS A 1 219 ? 6.434 -11.125 -12.203 1 98.81 219 HIS A N 1
ATOM 1738 C CA . HIS A 1 219 ? 7.164 -10.445 -11.141 1 98.81 219 HIS A CA 1
ATOM 1739 C C . HIS A 1 219 ? 8.469 -9.859 -11.656 1 98.81 219 HIS A C 1
ATOM 1741 O O . HIS A 1 219 ? 9.531 -10.062 -11.062 1 98.81 219 HIS A O 1
ATOM 1747 N N . LEU A 1 220 ? 8.453 -9.18 -12.742 1 98.81 220 LEU A N 1
ATOM 1748 C CA . LEU A 1 220 ? 9.578 -8.727 -13.562 1 98.81 220 LEU A CA 1
ATOM 1749 C C . LEU A 1 220 ? 10.234 -7.496 -12.961 1 98.81 220 LEU A C 1
ATOM 1751 O O . LEU A 1 220 ? 9.57 -6.492 -12.703 1 98.81 220 LEU A O 1
ATOM 1755 N N . ASP A 1 221 ? 11.5 -7.617 -12.703 1 98.25 221 ASP A N 1
ATOM 1756 C CA . ASP A 1 221 ? 12.203 -6.426 -12.234 1 98.25 221 ASP A CA 1
ATOM 1757 C C . ASP A 1 221 ? 12.586 -5.523 -13.398 1 98.25 221 ASP A C 1
ATOM 1759 O O . ASP A 1 221 ? 12.297 -5.836 -14.555 1 98.25 221 ASP A O 1
ATOM 1763 N N . GLU A 1 222 ? 13.148 -4.398 -13.133 1 96.38 222 GLU A N 1
ATOM 1764 C CA . GLU A 1 222 ? 13.422 -3.389 -14.148 1 96.38 222 GLU A CA 1
ATOM 1765 C C . GLU A 1 222 ? 14.477 -3.873 -15.141 1 96.38 222 GLU A C 1
ATOM 1767 O O . GLU A 1 222 ? 14.562 -3.375 -16.266 1 96.38 222 GLU A O 1
ATOM 1772 N N . LYS A 1 223 ? 15.312 -4.871 -14.797 1 96 223 LYS A N 1
ATOM 1773 C CA . LYS A 1 223 ? 16.406 -5.383 -15.625 1 96 223 LYS A CA 1
ATOM 1774 C C . LYS A 1 223 ? 15.93 -6.523 -16.516 1 96 223 LYS A C 1
ATOM 1776 O O . LYS A 1 223 ? 16.688 -7.02 -17.359 1 96 223 LYS A O 1
ATOM 1781 N N . PHE A 1 224 ? 14.719 -6.922 -16.344 1 98.56 224 PHE A N 1
ATOM 1782 C CA . PHE A 1 224 ? 14.211 -8.07 -17.078 1 98.56 224 PHE A CA 1
ATOM 1783 C C . PHE A 1 224 ? 14.117 -7.766 -18.562 1 98.56 224 PHE A C 1
ATOM 1785 O O . PHE A 1 224 ? 13.578 -6.73 -18.953 1 98.56 224 PHE A O 1
ATOM 1792 N N . ASP A 1 225 ? 14.609 -8.664 -19.391 1 98.19 225 ASP A N 1
ATOM 1793 C CA . ASP A 1 225 ? 14.594 -8.547 -20.844 1 98.19 225 ASP A CA 1
ATOM 1794 C C . ASP A 1 225 ? 13.531 -9.453 -21.453 1 98.19 225 ASP A C 1
ATOM 1796 O O . ASP A 1 225 ? 13.758 -10.641 -21.656 1 98.19 225 ASP A O 1
ATOM 1800 N N . GLU A 1 226 ? 12.461 -8.875 -21.781 1 98.19 226 GLU A N 1
ATOM 1801 C CA . GLU A 1 226 ? 11.336 -9.633 -22.328 1 98.19 226 GLU A CA 1
ATOM 1802 C C . GLU A 1 226 ? 11.719 -10.312 -23.641 1 98.19 226 GLU A C 1
ATOM 1804 O O . GLU A 1 226 ? 11.32 -11.453 -23.891 1 98.19 226 GLU A O 1
ATOM 1809 N N . ILE A 1 227 ? 12.406 -9.625 -24.484 1 98.12 227 ILE A N 1
ATOM 1810 C CA . ILE A 1 227 ? 12.797 -10.156 -25.781 1 98.12 227 ILE A CA 1
ATOM 1811 C C . ILE A 1 227 ? 13.672 -11.398 -25.578 1 98.12 227 ILE A C 1
ATOM 1813 O O . ILE A 1 227 ? 13.492 -12.406 -26.266 1 98.12 227 ILE A O 1
ATOM 1817 N N . GLU A 1 228 ? 14.555 -11.266 -24.656 1 97.88 228 GLU A N 1
ATOM 1818 C CA . GLU A 1 228 ? 15.406 -12.414 -24.359 1 97.88 228 GLU A CA 1
ATOM 1819 C C . GLU A 1 228 ? 14.578 -13.609 -23.891 1 97.88 228 GLU A C 1
ATOM 1821 O O . GLU A 1 228 ? 14.789 -14.734 -24.344 1 97.88 228 GLU A O 1
ATOM 1826 N N . ALA A 1 229 ? 13.688 -13.375 -23 1 98.19 229 ALA A N 1
ATOM 1827 C CA . ALA A 1 229 ? 12.844 -14.453 -22.484 1 98.19 229 ALA A CA 1
ATOM 1828 C C . ALA A 1 229 ? 12.07 -15.133 -23.609 1 98.19 229 ALA A C 1
ATOM 1830 O O . ALA A 1 229 ? 12.031 -16.359 -23.688 1 98.19 229 ALA A O 1
ATOM 1831 N N . ILE A 1 230 ? 11.484 -14.352 -24.5 1 97.44 230 ILE A N 1
ATOM 1832 C CA . ILE A 1 230 ? 10.688 -14.867 -25.609 1 97.44 230 ILE A CA 1
ATOM 1833 C C . ILE A 1 230 ? 11.586 -15.648 -26.562 1 97.44 230 ILE A C 1
ATOM 1835 O O . ILE A 1 230 ? 11.195 -16.719 -27.062 1 97.44 230 ILE A O 1
ATOM 1839 N N . SER A 1 231 ? 12.734 -15.125 -26.812 1 96.38 231 SER A N 1
ATOM 1840 C CA . SER A 1 231 ? 13.664 -15.797 -27.703 1 96.38 231 SER A CA 1
ATOM 1841 C C . SER A 1 231 ? 14.078 -17.156 -27.156 1 96.38 231 SER A C 1
ATOM 1843 O O . SER A 1 231 ? 14.367 -18.078 -27.906 1 96.38 231 SER A O 1
ATOM 1845 N N . LEU A 1 232 ? 14.086 -17.281 -25.859 1 96 232 LEU A N 1
ATOM 1846 C CA . LEU A 1 232 ? 14.445 -18.531 -25.203 1 96 232 LEU A CA 1
ATOM 1847 C C . LEU A 1 232 ? 13.266 -19.5 -25.203 1 96 232 LEU A C 1
ATOM 1849 O O . LEU A 1 232 ? 13.422 -20.672 -24.828 1 96 232 LEU A O 1
ATOM 1853 N N . GLY A 1 233 ? 12.094 -19 -25.641 1 96.56 233 GLY A N 1
ATOM 1854 C CA . GLY A 1 233 ? 10.93 -19.859 -25.781 1 96.56 233 GLY A CA 1
ATOM 1855 C C . GLY A 1 233 ? 9.93 -19.703 -24.656 1 96.56 233 GLY A C 1
ATOM 1856 O O . GLY A 1 233 ? 8.906 -20.391 -24.625 1 96.56 233 GLY A O 1
ATOM 1857 N N . PHE A 1 234 ? 10.25 -18.844 -23.688 1 98.06 234 PHE A N 1
ATOM 1858 C CA . PHE A 1 234 ? 9.344 -18.609 -22.562 1 98.06 234 PHE A CA 1
ATOM 1859 C C . PHE A 1 234 ? 8.281 -17.578 -22.938 1 98.06 234 PHE A C 1
ATOM 1861 O O . PHE A 1 234 ? 8.406 -16.891 -23.953 1 98.06 234 PHE A O 1
ATOM 1868 N N . ASN A 1 235 ? 7.207 -17.531 -22.234 1 98.06 235 ASN A N 1
ATOM 1869 C CA . ASN A 1 235 ? 6.211 -16.484 -22.328 1 98.06 235 ASN A CA 1
ATOM 1870 C C . ASN A 1 235 ? 6.398 -15.438 -21.219 1 98.06 235 ASN A C 1
ATOM 1872 O O . ASN A 1 235 ? 7.066 -15.703 -20.219 1 98.06 235 ASN A O 1
ATOM 1876 N N . VAL A 1 236 ? 5.859 -14.289 -21.422 1 98.62 236 VAL A N 1
ATOM 1877 C CA . VAL A 1 236 ? 5.84 -13.219 -20.438 1 98.62 236 VAL A CA 1
ATOM 1878 C C . VAL A 1 236 ? 4.406 -12.734 -20.219 1 98.62 236 VAL A C 1
ATOM 1880 O O . VAL A 1 236 ? 3.697 -12.43 -21.172 1 98.62 236 VAL A O 1
ATOM 1883 N N . VAL A 1 237 ? 4.023 -12.711 -18.938 1 98.44 237 VAL A N 1
ATOM 1884 C CA . VAL A 1 237 ? 2.66 -12.281 -18.641 1 98.44 237 VAL A CA 1
ATOM 1885 C C . VAL A 1 237 ? 2.504 -10.797 -18.953 1 98.44 237 VAL A C 1
ATOM 1887 O O . VAL A 1 237 ? 3.486 -10.047 -18.969 1 98.44 237 VAL A O 1
ATOM 1890 N N . LYS A 1 238 ? 1.252 -10.398 -19.203 1 97.5 238 LYS A N 1
ATOM 1891 C CA . LYS A 1 238 ? 0.922 -9 -19.469 1 97.5 238 LYS A CA 1
ATOM 1892 C C . LYS A 1 238 ? -0.164 -8.508 -18.516 1 97.5 238 LYS A C 1
ATOM 1894 O O . LYS A 1 238 ? -1.15 -9.203 -18.266 1 97.5 238 LYS A O 1
ATOM 1899 N N . GLY A 1 239 ? 0.033 -7.371 -17.938 1 96.75 239 GLY A N 1
ATOM 1900 C CA . GLY A 1 239 ? -0.938 -6.781 -17.031 1 96.75 239 GLY A CA 1
ATOM 1901 C C . GLY A 1 239 ? -2.074 -6.078 -17.75 1 96.75 239 GLY A C 1
ATOM 1902 O O . GLY A 1 239 ? -1.991 -5.82 -18.953 1 96.75 239 GLY A O 1
ATOM 1903 N N . VAL A 1 240 ? -3.105 -5.68 -17.062 1 94.75 240 VAL A N 1
ATOM 1904 C CA . VAL A 1 240 ? -4.32 -5.109 -17.625 1 94.75 240 VAL A CA 1
ATOM 1905 C C . VAL A 1 240 ? -4.07 -3.658 -18.047 1 94.75 240 VAL A C 1
ATOM 1907 O O . VAL A 1 240 ? -4.836 -3.086 -18.828 1 94.75 240 VAL A O 1
ATOM 1910 N N . LEU A 1 241 ? -3.158 -3.01 -17.469 1 88.06 241 LEU A N 1
ATOM 1911 C CA . LEU A 1 241 ? -2.836 -1.632 -17.812 1 88.06 241 LEU A CA 1
ATOM 1912 C C . LEU A 1 241 ? -1.459 -1.545 -18.469 1 88.06 241 LEU A C 1
ATOM 1914 O O . LEU A 1 241 ? -0.573 -2.348 -18.172 1 88.06 241 LEU A O 1
ATOM 1918 N N . MET B 1 1 ? 5.188 26.578 2.557 1 83.88 1 MET B N 1
ATOM 1919 C CA . MET B 1 1 ? 4.004 25.781 2.254 1 83.88 1 MET B CA 1
ATOM 1920 C C . MET B 1 1 ? 4.391 24.359 1.861 1 83.88 1 MET B C 1
ATOM 1922 O O . MET B 1 1 ? 5.422 24.141 1.216 1 83.88 1 MET B O 1
ATOM 1926 N N . PHE B 1 2 ? 3.645 23.375 2.314 1 94.56 2 PHE B N 1
ATOM 1927 C CA . PHE B 1 2 ? 3.904 21.969 1.973 1 94.56 2 PHE B CA 1
ATOM 1928 C C . PHE B 1 2 ? 3.451 21.672 0.549 1 94.56 2 PHE B C 1
ATOM 1930 O O . PHE B 1 2 ? 2.465 22.234 0.072 1 94.56 2 PHE B O 1
ATOM 1937 N N . GLU B 1 3 ? 4.203 20.906 -0.159 1 97.69 3 GLU B N 1
ATOM 1938 C CA . GLU B 1 3 ? 3.73 20.266 -1.387 1 97.69 3 GLU B CA 1
ATOM 1939 C C . GLU B 1 3 ? 3.045 18.938 -1.095 1 97.69 3 GLU B C 1
ATOM 1941 O O . GLU B 1 3 ? 3.156 18.406 0.011 1 97.69 3 GLU B O 1
ATOM 1946 N N . PHE B 1 4 ? 2.287 18.5 -2.043 1 98.75 4 PHE B N 1
ATOM 1947 C CA . PHE B 1 4 ? 1.531 17.281 -1.769 1 98.75 4 PHE B CA 1
ATOM 1948 C C . PHE B 1 4 ? 1.814 16.219 -2.824 1 98.75 4 PHE B C 1
ATOM 1950 O O . PHE B 1 4 ? 1.83 16.516 -4.02 1 98.75 4 PHE B O 1
ATOM 1957 N N . ILE B 1 5 ? 2.031 14.961 -2.346 1 98.44 5 ILE B N 1
ATOM 1958 C CA . ILE B 1 5 ? 2.182 13.812 -3.234 1 98.44 5 ILE B CA 1
ATOM 1959 C C . ILE B 1 5 ? 0.818 13.414 -3.793 1 98.44 5 ILE B C 1
ATOM 1961 O O . ILE B 1 5 ? 0.657 13.266 -5.008 1 98.44 5 ILE B O 1
ATOM 1965 N N . GLY B 1 6 ? -0.106 13.18 -2.965 1 98.56 6 GLY B N 1
ATOM 1966 C CA . GLY B 1 6 ? -1.52 12.977 -3.24 1 98.56 6 GLY B CA 1
ATOM 1967 C C . GLY B 1 6 ? -2.428 13.758 -2.305 1 98.56 6 GLY B C 1
ATOM 1968 O O . GLY B 1 6 ? -1.977 14.273 -1.28 1 98.56 6 GLY B O 1
ATOM 1969 N N . THR B 1 7 ? -3.717 13.859 -2.68 1 98.81 7 THR B N 1
ATOM 1970 C CA . THR B 1 7 ? -4.629 14.688 -1.904 1 98.81 7 THR B CA 1
ATOM 1971 C C . THR B 1 7 ? -5.957 13.969 -1.679 1 98.81 7 THR B C 1
ATOM 1973 O O . THR B 1 7 ? -6.891 14.547 -1.114 1 98.81 7 THR B O 1
ATOM 1976 N N . GLY B 1 8 ? -6.008 12.727 -2.117 1 98.62 8 GLY B N 1
ATOM 1977 C CA . GLY B 1 8 ? -7.258 11.984 -2.051 1 98.62 8 GLY B CA 1
ATOM 1978 C C . GLY B 1 8 ? -7.395 11.156 -0.786 1 98.62 8 GLY B C 1
ATOM 1979 O O . GLY B 1 8 ? -6.395 10.812 -0.152 1 98.62 8 GLY B O 1
ATOM 1980 N N . SER B 1 9 ? -8.617 10.93 -0.425 1 98.31 9 SER B N 1
ATOM 1981 C CA . SER B 1 9 ? -8.93 9.969 0.631 1 98.31 9 SER B CA 1
ATOM 1982 C C . SER B 1 9 ? -8.641 8.539 0.186 1 98.31 9 SER B C 1
ATOM 1984 O O . SER B 1 9 ? -8.109 8.32 -0.905 1 98.31 9 SER B O 1
ATOM 1986 N N . ALA B 1 10 ? -8.945 7.566 1.039 1 97.94 10 ALA B N 1
ATOM 1987 C CA . ALA B 1 10 ? -8.617 6.16 0.819 1 97.94 10 ALA B CA 1
ATOM 1988 C C . ALA B 1 10 ? -9.203 5.656 -0.496 1 97.94 10 ALA B C 1
ATOM 1990 O O . ALA B 1 10 ? -8.57 4.875 -1.208 1 97.94 10 ALA B O 1
ATOM 1991 N N . PHE B 1 11 ? -10.414 6.191 -0.875 1 97.44 11 PHE B N 1
ATOM 1992 C CA . PHE B 1 11 ? -11.133 5.605 -2.002 1 97.44 11 PHE B CA 1
ATOM 1993 C C . PHE B 1 11 ? -11.109 6.539 -3.203 1 97.44 11 PHE B C 1
ATOM 1995 O O . PHE B 1 11 ? -11.648 6.207 -4.266 1 97.44 11 PHE B O 1
ATOM 2002 N N . ASN B 1 12 ? -10.578 7.762 -3.045 1 97.81 12 ASN B N 1
ATOM 2003 C CA . ASN B 1 12 ? -10.367 8.656 -4.176 1 97.81 12 ASN B CA 1
ATOM 2004 C C . ASN B 1 12 ? -9.008 8.438 -4.824 1 97.81 12 ASN B C 1
ATOM 2006 O O . ASN B 1 12 ? -8.133 9.305 -4.762 1 97.81 12 ASN B O 1
ATOM 2010 N N . THR B 1 13 ? -8.875 7.336 -5.5 1 96.56 13 THR B N 1
ATOM 2011 C CA . THR B 1 13 ? -7.582 6.836 -5.961 1 96.56 13 THR B CA 1
ATOM 2012 C C . THR B 1 13 ? -7.02 7.734 -7.062 1 96.56 13 THR B C 1
ATOM 2014 O O . THR B 1 13 ? -5.801 7.82 -7.234 1 96.56 13 THR B O 1
ATOM 2017 N N . SER B 1 14 ? -7.867 8.445 -7.801 1 96 14 SER B N 1
ATOM 2018 C CA . SER B 1 14 ? -7.402 9.305 -8.883 1 96 14 SER B CA 1
ATOM 2019 C C . SER B 1 14 ? -6.512 10.43 -8.359 1 96 14 SER B C 1
ATOM 2021 O O . SER B 1 14 ? -5.629 10.906 -9.07 1 96 14 SER B O 1
ATOM 2023 N N . LEU B 1 15 ? -6.699 10.812 -7.098 1 97.81 15 LEU B N 1
ATOM 2024 C CA . LEU B 1 15 ? -5.93 11.898 -6.504 1 97.81 15 LEU B CA 1
ATOM 2025 C C . LEU B 1 15 ? -4.773 11.359 -5.672 1 97.81 15 LEU B C 1
ATOM 2027 O O . LEU B 1 15 ? -4.039 12.125 -5.051 1 97.81 15 LEU B O 1
ATOM 2031 N N . GLY B 1 16 ? -4.621 9.93 -5.613 1 97.81 16 GLY B N 1
ATOM 2032 C CA . GLY B 1 16 ? -3.613 9.336 -4.746 1 97.81 16 GLY B CA 1
ATOM 2033 C C . GLY B 1 16 ? -3.916 9.516 -3.271 1 97.81 16 GLY B C 1
ATOM 2034 O O . GLY B 1 16 ? -4.855 10.219 -2.906 1 97.81 16 GLY B O 1
ATOM 2035 N N . ASN B 1 17 ? -3.17 8.859 -2.463 1 98.75 17 ASN B N 1
ATOM 2036 C CA . ASN B 1 17 ? -3.363 8.992 -1.024 1 98.75 17 ASN B CA 1
ATOM 2037 C C . ASN B 1 17 ? -2.812 10.32 -0.51 1 98.75 17 ASN B C 1
ATOM 2039 O O . ASN B 1 17 ? -1.748 10.766 -0.943 1 98.75 17 ASN B O 1
ATOM 2043 N N . ASN B 1 18 ? -3.498 10.883 0.367 1 98.81 18 ASN B N 1
ATOM 2044 C CA . ASN B 1 18 ? -3.141 12.164 0.966 1 98.81 18 ASN B CA 1
ATOM 2045 C C . ASN B 1 18 ? -1.779 12.102 1.653 1 98.81 18 ASN B C 1
ATOM 2047 O O . ASN B 1 18 ? -1.51 11.18 2.422 1 98.81 18 ASN B O 1
ATOM 2051 N N . GLY B 1 19 ? -0.896 12.969 1.336 1 98.5 19 GLY B N 1
ATOM 2052 C CA . GLY B 1 19 ? 0.405 13.086 1.976 1 98.5 19 GLY B CA 1
ATOM 2053 C C . GLY B 1 19 ? 1.178 14.312 1.525 1 98.5 19 GLY B C 1
ATOM 2054 O O . GLY B 1 19 ? 1.275 14.586 0.327 1 98.5 19 GLY B O 1
ATOM 2055 N N . ALA B 1 20 ? 1.752 15.07 2.402 1 98.69 20 ALA B N 1
ATOM 2056 C CA . ALA B 1 20 ? 2.549 16.266 2.107 1 98.69 20 ALA B CA 1
ATOM 2057 C C . ALA B 1 20 ? 4.039 15.938 2.1 1 98.69 20 ALA B C 1
ATOM 2059 O O . ALA B 1 20 ? 4.453 14.883 2.6 1 98.69 20 ALA B O 1
ATOM 2060 N N . PHE B 1 21 ? 4.828 16.797 1.43 1 98.62 21 PHE B N 1
ATOM 2061 C CA . PHE B 1 21 ? 6.27 16.562 1.458 1 98.62 21 PHE B CA 1
ATOM 2062 C C . PHE B 1 21 ? 7.023 17.891 1.343 1 98.62 21 PHE B C 1
ATOM 2064 O O . PHE B 1 21 ? 6.438 18.922 1.002 1 98.62 21 PHE B O 1
ATOM 2071 N N . ILE B 1 22 ? 8.227 17.891 1.817 1 97.62 22 ILE B N 1
ATOM 2072 C CA . ILE B 1 22 ? 9.242 18.922 1.651 1 97.62 22 ILE B CA 1
ATOM 2073 C C . ILE B 1 22 ? 10.508 18.312 1.062 1 97.62 22 ILE B C 1
ATOM 2075 O O . ILE B 1 22 ? 11.008 17.312 1.562 1 97.62 22 ILE B O 1
ATOM 2079 N N . LYS B 1 23 ? 10.961 18.766 0.009 1 96.88 23 LYS B N 1
ATOM 2080 C CA . LYS B 1 23 ? 12.25 18.391 -0.557 1 96.88 23 LYS B CA 1
ATOM 2081 C C . LYS B 1 23 ? 13.281 19.5 -0.392 1 96.88 23 LYS B C 1
ATOM 2083 O O . LYS B 1 23 ? 13.047 20.641 -0.818 1 96.88 23 LYS B O 1
ATOM 2088 N N . GLN B 1 24 ? 14.336 19.312 0.293 1 95.75 24 GLN B N 1
ATOM 2089 C CA . GLN B 1 24 ? 15.422 20.25 0.523 1 95.75 24 GLN B CA 1
ATOM 2090 C C . GLN B 1 24 ? 16.781 19.609 0.246 1 95.75 24 GLN B C 1
ATOM 2092 O O . GLN B 1 24 ? 17.25 18.781 1.034 1 95.75 24 GLN B O 1
ATOM 2097 N N . GLY B 1 25 ? 17.422 19.969 -0.871 1 95.44 25 GLY B N 1
ATOM 2098 C CA . GLY B 1 25 ? 18.672 19.328 -1.256 1 95.44 25 GLY B CA 1
ATOM 2099 C C . GLY B 1 25 ? 18.531 17.844 -1.509 1 95.44 25 GLY B C 1
ATOM 2100 O O . GLY B 1 25 ? 17.734 17.422 -2.352 1 95.44 25 GLY B O 1
ATOM 2101 N N . ASN B 1 26 ? 19.297 17.109 -0.75 1 97.5 26 ASN B N 1
ATOM 2102 C CA . ASN B 1 26 ? 19.297 15.656 -0.912 1 97.5 26 ASN B CA 1
ATOM 2103 C C . ASN B 1 26 ? 18.422 14.984 0.141 1 97.5 26 ASN B C 1
ATOM 2105 O O . ASN B 1 26 ? 18.547 13.781 0.392 1 97.5 26 ASN B O 1
ATOM 2109 N N . LYS B 1 27 ? 17.547 15.828 0.792 1 97.88 27 LYS B N 1
ATOM 2110 C CA . LYS B 1 27 ? 16.703 15.297 1.853 1 97.88 27 LYS B CA 1
ATOM 2111 C C . LYS B 1 27 ? 15.227 15.438 1.493 1 97.88 27 LYS B C 1
ATOM 2113 O O . LYS B 1 27 ? 14.82 16.438 0.903 1 97.88 27 LYS B O 1
ATOM 2118 N N . PHE B 1 28 ? 14.484 14.445 1.777 1 98.38 28 PHE B N 1
ATOM 2119 C CA . PHE B 1 28 ? 13.062 14.344 1.461 1 98.38 28 PHE B CA 1
ATOM 2120 C C . PHE B 1 28 ? 12.25 14.023 2.711 1 98.38 28 PHE B C 1
ATOM 2122 O O . PHE B 1 28 ? 12.461 12.984 3.344 1 98.38 28 PHE B O 1
ATOM 2129 N N . PHE B 1 29 ? 11.414 14.945 3.178 1 98.44 29 PHE B N 1
ATOM 2130 C CA . PHE B 1 29 ? 10.508 14.758 4.305 1 98.44 29 PHE B CA 1
ATOM 2131 C C . PHE B 1 29 ? 9.07 14.609 3.822 1 98.44 29 PHE B C 1
ATOM 2133 O O . PHE B 1 29 ? 8.602 15.383 2.986 1 98.44 29 PHE B O 1
ATOM 2140 N N . MET B 1 30 ? 8.383 13.594 4.309 1 98.75 30 MET B N 1
ATOM 2141 C CA . MET B 1 30 ? 6.98 13.43 3.918 1 98.75 30 MET B CA 1
ATOM 2142 C C . MET B 1 30 ? 6.125 13.023 5.113 1 98.75 30 MET B C 1
ATOM 2144 O O . MET B 1 30 ? 6.645 12.516 6.109 1 98.75 30 MET B O 1
ATOM 2148 N N . ILE B 1 31 ? 4.871 13.305 5.027 1 98.81 31 ILE B N 1
ATOM 2149 C CA . ILE B 1 31 ? 3.883 12.875 6.008 1 98.81 31 ILE B CA 1
ATOM 2150 C C . ILE B 1 31 ? 3.059 11.719 5.441 1 98.81 31 ILE B C 1
ATOM 2152 O O . ILE B 1 31 ? 2.361 11.883 4.438 1 98.81 31 ILE B O 1
ATOM 2156 N N . ASP B 1 32 ? 3.119 10.602 6.043 1 98.88 32 ASP B N 1
ATOM 2157 C CA . ASP B 1 32 ? 2.43 9.359 5.684 1 98.88 32 ASP B CA 1
ATOM 2158 C C . ASP B 1 32 ? 2.973 8.789 4.379 1 98.88 32 ASP B C 1
ATOM 2160 O O . ASP B 1 32 ? 3.676 9.477 3.637 1 98.88 32 ASP B O 1
ATOM 2164 N N . CYS B 1 33 ? 2.762 7.578 4.195 1 98.88 33 CYS B N 1
ATOM 2165 C CA . CYS B 1 33 ? 3.137 6.82 3.006 1 98.88 33 CYS B CA 1
ATOM 2166 C C . CYS B 1 33 ? 2.094 5.758 2.686 1 98.88 33 CYS B C 1
ATOM 2168 O O . CYS B 1 33 ? 2.34 4.562 2.871 1 98.88 33 CYS B O 1
ATOM 2170 N N . GLY B 1 34 ? 0.977 6.219 2.182 1 98.81 34 GLY B N 1
ATOM 2171 C CA . GLY B 1 34 ? -0.156 5.352 1.903 1 98.81 34 GLY B CA 1
ATOM 2172 C C . GLY B 1 34 ? 0.128 4.328 0.82 1 98.81 34 GLY B C 1
ATOM 2173 O O . GLY B 1 34 ? 1.18 4.371 0.178 1 98.81 34 GLY B O 1
ATOM 2174 N N . SER B 1 35 ? -0.771 3.441 0.556 1 98.62 35 SER B N 1
ATOM 2175 C CA . SER B 1 35 ? -0.582 2.312 -0.347 1 98.62 35 SER B CA 1
ATOM 2176 C C . SER B 1 35 ? -0.173 2.779 -1.74 1 98.62 35 SER B C 1
ATOM 2178 O O . SER B 1 35 ? 0.696 2.176 -2.373 1 98.62 35 SER B O 1
ATOM 2180 N N . ALA B 1 36 ? -0.668 3.877 -2.176 1 96.75 36 ALA B N 1
ATOM 2181 C CA . ALA B 1 36 ? -0.389 4.344 -3.531 1 96.75 36 ALA B CA 1
ATOM 2182 C C . ALA B 1 36 ? 0.754 5.355 -3.539 1 96.75 36 ALA B C 1
ATOM 2184 O O . ALA B 1 36 ? 1.132 5.867 -4.594 1 96.75 36 ALA B O 1
ATOM 2185 N N . THR B 1 37 ? 1.266 5.668 -2.414 1 98.75 37 THR B N 1
ATOM 2186 C CA . THR B 1 37 ? 2.182 6.797 -2.295 1 98.75 37 THR B CA 1
ATOM 2187 C C . THR B 1 37 ? 3.533 6.465 -2.92 1 98.75 37 THR B C 1
ATOM 2189 O O . THR B 1 37 ? 4.078 7.254 -3.693 1 98.75 37 THR B O 1
ATOM 2192 N N . PHE B 1 38 ? 4.094 5.242 -2.664 1 98.81 38 PHE B N 1
ATOM 2193 C CA . PHE B 1 38 ? 5.402 4.879 -3.191 1 98.81 38 PHE B CA 1
ATOM 2194 C C . PHE B 1 38 ? 5.398 4.906 -4.715 1 98.81 38 PHE B C 1
ATOM 2196 O O . PHE B 1 38 ? 6.289 5.496 -5.332 1 98.81 38 PHE B O 1
ATOM 2203 N N . HIS B 1 39 ? 4.367 4.293 -5.234 1 97.69 39 HIS B N 1
ATOM 2204 C CA . HIS B 1 39 ? 4.246 4.281 -6.688 1 97.69 39 HIS B CA 1
ATOM 2205 C C . HIS B 1 39 ? 4.191 5.699 -7.246 1 97.69 39 HIS B C 1
ATOM 2207 O O . HIS B 1 39 ? 4.824 5.992 -8.266 1 97.69 39 HIS B O 1
ATOM 2213 N N . ARG B 1 40 ? 3.48 6.543 -6.617 1 97.81 40 ARG B N 1
ATOM 2214 C CA . ARG B 1 40 ? 3.314 7.918 -7.082 1 97.81 40 ARG B CA 1
ATOM 2215 C C . ARG B 1 40 ? 4.621 8.695 -6.969 1 97.81 40 ARG B C 1
ATOM 2217 O O . ARG B 1 40 ? 4.949 9.5 -7.844 1 97.81 40 ARG B O 1
ATOM 2224 N N . ILE B 1 41 ? 5.363 8.477 -5.887 1 98.5 41 ILE B N 1
ATOM 2225 C CA . ILE B 1 41 ? 6.672 9.086 -5.688 1 98.5 41 ILE B CA 1
ATOM 2226 C C . ILE B 1 41 ? 7.598 8.703 -6.84 1 98.5 41 ILE B C 1
ATOM 2228 O O . ILE B 1 41 ? 8.297 9.562 -7.391 1 98.5 41 ILE B O 1
ATOM 2232 N N . MET B 1 42 ? 7.574 7.43 -7.211 1 97.94 42 MET B N 1
ATOM 2233 C CA . MET B 1 42 ? 8.422 6.934 -8.289 1 97.94 42 MET B CA 1
ATOM 2234 C C . MET B 1 42 ? 8.008 7.531 -9.633 1 97.94 42 MET B C 1
ATOM 2236 O O . MET B 1 42 ? 8.852 7.98 -10.406 1 97.94 42 MET B O 1
ATOM 2240 N N . GLU B 1 43 ? 6.711 7.555 -9.867 1 97 43 GLU B N 1
ATOM 2241 C CA . GLU B 1 43 ? 6.176 8.07 -11.117 1 97 43 GLU B CA 1
ATOM 2242 C C . GLU B 1 43 ? 6.516 9.547 -11.297 1 97 43 GLU B C 1
ATOM 2244 O O . GLU B 1 43 ? 6.82 9.992 -12.406 1 97 43 GLU B O 1
ATOM 2249 N N . ALA B 1 44 ? 6.488 10.297 -10.234 1 97.75 44 ALA B N 1
ATOM 2250 C CA . ALA B 1 44 ? 6.719 11.734 -10.273 1 97.75 44 ALA B CA 1
ATOM 2251 C C . ALA B 1 44 ? 8.203 12.055 -10.156 1 97.75 44 ALA B C 1
ATOM 2253 O O . ALA B 1 44 ? 8.594 13.227 -10.148 1 97.75 44 ALA B O 1
ATOM 2254 N N . ASN B 1 45 ? 9.062 11.016 -9.992 1 97.5 45 ASN B N 1
ATOM 2255 C CA . ASN B 1 45 ? 10.516 11.164 -9.867 1 97.5 45 ASN B CA 1
ATOM 2256 C C . ASN B 1 45 ? 10.883 12.086 -8.711 1 97.5 45 ASN B C 1
ATOM 2258 O O . ASN B 1 45 ? 11.766 12.93 -8.844 1 97.5 45 ASN B O 1
ATOM 2262 N N . LEU B 1 46 ? 10.203 11.938 -7.613 1 97.94 46 LEU B N 1
ATOM 2263 C CA . LEU B 1 46 ? 10.383 12.844 -6.484 1 97.94 46 LEU B CA 1
ATOM 2264 C C . LEU B 1 46 ? 11.672 12.523 -5.73 1 97.94 46 LEU B C 1
ATOM 2266 O O . LEU B 1 46 ? 12.156 13.344 -4.953 1 97.94 46 LEU B O 1
ATOM 2270 N N . LEU B 1 47 ? 12.25 11.352 -5.953 1 97.88 47 LEU B N 1
ATOM 2271 C CA . LEU B 1 47 ? 13.414 10.938 -5.172 1 97.88 47 LEU B CA 1
ATOM 2272 C C . LEU B 1 47 ? 14.703 11.18 -5.949 1 97.88 47 LEU B C 1
ATOM 2274 O O . LEU B 1 47 ? 15.789 10.797 -5.496 1 97.88 47 LEU B O 1
ATOM 2278 N N . GLU B 1 48 ? 14.562 11.727 -7.176 1 96.69 48 GLU B N 1
ATOM 2279 C CA . GLU B 1 48 ? 15.766 12.078 -7.922 1 96.69 48 GLU B CA 1
ATOM 2280 C C . GLU B 1 48 ? 16.672 12.992 -7.102 1 96.69 48 GLU B C 1
ATOM 2282 O O . GLU B 1 48 ? 16.234 14.039 -6.613 1 96.69 48 GLU B O 1
ATOM 2287 N N . GLY B 1 49 ? 17.891 12.586 -6.852 1 96.81 49 GLY B N 1
ATOM 2288 C CA . GLY B 1 49 ? 18.859 13.375 -6.117 1 96.81 49 GLY B CA 1
ATOM 2289 C C . GLY B 1 49 ? 18.703 13.258 -4.613 1 96.81 49 GLY B C 1
ATOM 2290 O O . GLY B 1 49 ? 19.484 13.852 -3.857 1 96.81 49 GLY B O 1
ATOM 2291 N N . VAL B 1 50 ? 17.797 12.508 -4.129 1 97.94 50 VAL B N 1
ATOM 2292 C CA . VAL B 1 50 ? 17.531 12.367 -2.703 1 97.94 50 VAL B CA 1
ATOM 2293 C C . VAL B 1 50 ? 18.438 11.281 -2.113 1 97.94 50 VAL B C 1
ATOM 2295 O O . VAL B 1 50 ? 18.625 10.227 -2.727 1 97.94 50 VAL B O 1
ATOM 2298 N N . GLU B 1 51 ? 18.938 11.484 -0.908 1 97.44 51 GLU B N 1
ATOM 2299 C CA . GLU B 1 51 ? 19.797 10.523 -0.229 1 97.44 51 GLU B CA 1
ATOM 2300 C C . GLU B 1 51 ? 19.203 10.094 1.106 1 97.44 51 GLU B C 1
ATOM 2302 O O . GLU B 1 51 ? 19.5 9.008 1.605 1 97.44 51 GLU B O 1
ATOM 2307 N N . GLU B 1 52 ? 18.422 10.969 1.7 1 98 52 GLU B N 1
ATOM 2308 C CA . GLU B 1 52 ? 17.797 10.703 2.998 1 98 52 GLU B CA 1
ATOM 2309 C C . GLU B 1 52 ? 16.312 11.008 2.973 1 98 52 GLU B C 1
ATOM 2311 O O . GLU B 1 52 ? 15.883 12.047 2.459 1 98 52 GLU B O 1
ATOM 2316 N N . ILE B 1 53 ? 15.594 10.094 3.486 1 98.62 53 ILE B N 1
ATOM 2317 C CA . ILE B 1 53 ? 14.141 10.234 3.502 1 98.62 53 ILE B CA 1
ATOM 2318 C C . ILE B 1 53 ? 13.633 10.188 4.941 1 98.62 53 ILE B C 1
ATOM 2320 O O . ILE B 1 53 ? 14.094 9.375 5.746 1 98.62 53 ILE B O 1
ATOM 2324 N N . TYR B 1 54 ? 12.758 11.086 5.324 1 98.56 54 TYR B N 1
ATOM 2325 C CA . TYR B 1 54 ? 12.055 11.117 6.602 1 98.56 54 TYR B CA 1
ATOM 2326 C C . TYR B 1 54 ? 10.547 10.961 6.395 1 98.56 54 TYR B C 1
ATOM 2328 O O . TYR B 1 54 ? 9.953 11.648 5.562 1 98.56 54 TYR B O 1
ATOM 2336 N N . VAL B 1 55 ? 9.969 10.016 7.09 1 98.81 55 VAL B N 1
ATOM 2337 C CA . VAL B 1 55 ? 8.531 9.789 6.984 1 98.81 55 VAL B CA 1
ATOM 2338 C C . VAL B 1 55 ? 7.883 9.945 8.352 1 98.81 55 VAL B C 1
ATOM 2340 O O . VAL B 1 55 ? 8.156 9.172 9.273 1 98.81 55 VAL B O 1
ATOM 2343 N N . LEU B 1 56 ? 7.039 10.938 8.5 1 98.69 56 LEU B N 1
ATOM 2344 C CA . LEU B 1 56 ? 6.266 11.164 9.719 1 98.69 56 LEU B CA 1
ATOM 2345 C C . LEU B 1 56 ? 4.875 10.547 9.602 1 98.69 56 LEU B C 1
ATOM 2347 O O . LEU B 1 56 ? 4.145 10.836 8.648 1 98.69 56 LEU B O 1
ATOM 2351 N N . ILE B 1 57 ? 4.469 9.711 10.562 1 98.75 57 ILE B N 1
ATOM 2352 C CA . ILE B 1 57 ? 3.248 8.93 10.43 1 98.75 57 ILE B CA 1
ATOM 2353 C C . ILE B 1 57 ? 2.146 9.531 11.297 1 98.75 57 ILE B C 1
ATOM 2355 O O . ILE B 1 57 ? 2.367 9.836 12.477 1 98.75 57 ILE B O 1
ATOM 2359 N N . THR B 1 58 ? 0.954 9.734 10.711 1 98.62 58 THR B N 1
ATOM 2360 C CA . THR B 1 58 ? -0.194 10.227 11.469 1 98.62 58 THR B CA 1
ATOM 2361 C C . THR B 1 58 ? -0.928 9.078 12.148 1 98.62 58 THR B C 1
ATOM 2363 O O . THR B 1 58 ? -1.286 9.172 13.32 1 98.62 58 THR B O 1
ATOM 2366 N N . HIS B 1 59 ? -1.209 8.023 11.383 1 98.75 59 HIS B N 1
ATOM 2367 C CA . HIS B 1 59 ? -1.832 6.812 11.898 1 98.75 59 HIS B CA 1
ATOM 2368 C C . HIS B 1 59 ? -1.646 5.645 10.938 1 98.75 59 HIS B C 1
ATOM 2370 O O . HIS B 1 59 ? -1 5.785 9.898 1 98.75 59 HIS B O 1
ATOM 2376 N N . THR B 1 60 ? -2.238 4.477 11.273 1 98.81 60 THR B N 1
ATOM 2377 C CA . THR B 1 60 ? -1.716 3.281 10.617 1 98.81 60 THR B CA 1
ATOM 2378 C C . THR B 1 60 ? -2.721 2.732 9.609 1 98.81 60 THR B C 1
ATOM 2380 O O . THR B 1 60 ? -2.531 1.642 9.07 1 98.81 60 THR B O 1
ATOM 2383 N N . HIS B 1 61 ? -3.828 3.475 9.281 1 98.88 61 HIS B N 1
ATOM 2384 C CA . HIS B 1 61 ? -4.688 3.004 8.203 1 98.88 61 HIS B CA 1
ATOM 2385 C C . HIS B 1 61 ? -3.891 2.779 6.918 1 98.88 61 HIS B C 1
ATOM 2387 O O . HIS B 1 61 ? -2.889 3.457 6.68 1 98.88 61 HIS B O 1
ATOM 2393 N N . PRO B 1 62 ? -4.387 1.888 6.09 1 98.69 62 PRO B N 1
ATOM 2394 C CA . PRO B 1 62 ? -3.635 1.499 4.895 1 98.69 62 PRO B CA 1
ATOM 2395 C C . PRO B 1 62 ? -3.348 2.68 3.969 1 98.69 62 PRO B C 1
ATOM 2397 O O . PRO B 1 62 ? -2.258 2.768 3.395 1 98.69 62 PRO B O 1
ATOM 2400 N N . ASP B 1 63 ? -4.254 3.59 3.852 1 98.75 63 ASP B N 1
ATOM 2401 C CA . ASP B 1 63 ? -4.059 4.723 2.949 1 98.75 63 ASP B CA 1
ATOM 2402 C C . ASP B 1 63 ? -3.09 5.738 3.543 1 98.75 63 ASP B C 1
ATOM 2404 O O . ASP B 1 63 ? -2.801 6.766 2.924 1 98.75 63 ASP B O 1
ATOM 2408 N N . HIS B 1 64 ? -2.465 5.457 4.672 1 98.94 64 HIS B N 1
ATOM 2409 C CA . HIS B 1 64 ? -1.477 6.344 5.277 1 98.94 64 HIS B CA 1
ATOM 2410 C C . HIS B 1 64 ? -0.146 5.625 5.48 1 98.94 64 HIS B C 1
ATOM 2412 O O . HIS B 1 64 ? 0.896 6.27 5.617 1 98.94 64 HIS B O 1
ATOM 2418 N N . ILE B 1 65 ? -0.123 4.227 5.461 1 98.88 65 ILE B N 1
ATOM 2419 C CA . ILE B 1 65 ? 1.153 3.568 5.711 1 98.88 65 ILE B CA 1
ATOM 2420 C C . ILE B 1 65 ? 1.324 2.393 4.754 1 98.88 65 ILE B C 1
ATOM 2422 O O . ILE B 1 65 ? 2.326 1.676 4.812 1 98.88 65 ILE B O 1
ATOM 2426 N N . GLY B 1 66 ? 0.446 2.162 3.822 1 98.81 66 GLY B N 1
ATOM 2427 C CA . GLY B 1 66 ? 0.348 0.919 3.072 1 98.81 66 GLY B CA 1
ATOM 2428 C C . GLY B 1 66 ? 1.574 0.636 2.225 1 98.81 66 GLY B C 1
ATOM 2429 O O . GLY B 1 66 ? 1.843 -0.516 1.877 1 98.81 66 GLY B O 1
ATOM 2430 N N . SER B 1 67 ? 2.326 1.666 1.842 1 98.88 67 SER B N 1
ATOM 2431 C CA . SER B 1 67 ? 3.504 1.424 1.016 1 98.88 67 SER B CA 1
ATOM 2432 C C . SER B 1 67 ? 4.777 1.885 1.718 1 98.88 67 SER B C 1
ATOM 2434 O O . SER B 1 67 ? 5.82 2.051 1.08 1 98.88 67 SER B O 1
ATOM 2436 N N . LEU B 1 68 ? 4.711 2.082 3.047 1 98.94 68 LEU B N 1
ATOM 2437 C CA . LEU B 1 68 ? 5.871 2.467 3.84 1 98.94 68 LEU B CA 1
ATOM 2438 C C . LEU B 1 68 ? 6.988 1.436 3.705 1 98.94 68 LEU B C 1
ATOM 2440 O O . LEU B 1 68 ? 8.156 1.796 3.521 1 98.94 68 LEU B O 1
ATOM 2444 N N . GLY B 1 69 ? 6.617 0.154 3.818 1 98.88 69 GLY B N 1
ATOM 2445 C CA . GLY B 1 69 ? 7.605 -0.901 3.662 1 98.88 69 GLY B CA 1
ATOM 2446 C C . GLY B 1 69 ? 8.273 -0.897 2.299 1 98.88 69 GLY B C 1
ATOM 2447 O O . GLY B 1 69 ? 9.469 -1.168 2.188 1 98.88 69 GLY B O 1
ATOM 2448 N N . ASP B 1 70 ? 7.504 -0.616 1.249 1 98.88 70 ASP B N 1
ATOM 2449 C CA . ASP B 1 70 ? 8.07 -0.493 -0.09 1 98.88 70 ASP B CA 1
ATOM 2450 C C . ASP B 1 70 ? 9.148 0.586 -0.131 1 98.88 70 ASP B C 1
ATOM 2452 O O . ASP B 1 70 ? 10.234 0.366 -0.674 1 98.88 70 ASP B O 1
ATOM 2456 N N . LEU B 1 71 ? 8.828 1.733 0.421 1 98.94 71 LEU B N 1
ATOM 2457 C CA . LEU B 1 71 ? 9.758 2.861 0.424 1 98.94 71 LEU B CA 1
ATOM 2458 C C . LEU B 1 71 ? 11.031 2.518 1.185 1 98.94 71 LEU B C 1
ATOM 2460 O O . LEU B 1 71 ? 12.133 2.822 0.725 1 98.94 71 LEU B O 1
ATOM 2464 N N . ILE B 1 72 ? 10.875 1.88 2.318 1 98.88 72 ILE B N 1
ATOM 2465 C CA . ILE B 1 72 ? 12.008 1.491 3.145 1 98.88 72 ILE B CA 1
ATOM 2466 C C . ILE B 1 72 ? 12.898 0.518 2.373 1 98.88 72 ILE B C 1
ATOM 2468 O O . ILE B 1 72 ? 14.117 0.696 2.311 1 98.88 72 ILE B O 1
ATOM 2472 N N . PHE B 1 73 ? 12.273 -0.51 1.757 1 98.62 73 PHE B N 1
ATOM 2473 C CA . PHE B 1 73 ? 13.031 -1.477 0.972 1 98.62 73 PHE B CA 1
ATOM 2474 C C . PHE B 1 73 ? 13.742 -0.793 -0.189 1 98.62 73 PHE B C 1
ATOM 2476 O O . PHE B 1 73 ? 14.914 -1.082 -0.466 1 98.62 73 PHE B O 1
ATOM 2483 N N . TYR B 1 74 ? 13.062 0.124 -0.854 1 98.5 74 TYR B N 1
ATOM 2484 C CA . TYR B 1 74 ? 13.672 0.84 -1.966 1 98.5 74 TYR B CA 1
ATOM 2485 C C . TYR B 1 74 ? 14.891 1.633 -1.499 1 98.5 74 TYR B C 1
ATOM 2487 O O . TYR B 1 74 ? 15.945 1.592 -2.133 1 98.5 74 TYR B O 1
ATOM 2495 N N . GLY B 1 75 ? 14.703 2.369 -0.409 1 98.38 75 GLY B N 1
ATOM 2496 C CA . GLY B 1 75 ? 15.812 3.115 0.161 1 98.38 75 GLY B CA 1
ATOM 2497 C C . GLY B 1 75 ? 17.016 2.244 0.481 1 98.38 75 GLY B C 1
ATOM 2498 O O . GLY B 1 75 ? 18.141 2.574 0.112 1 98.38 75 GLY B O 1
ATOM 2499 N N . TYR B 1 76 ? 16.766 1.072 1.089 1 98.12 76 TYR B N 1
ATOM 2500 C CA . TYR B 1 76 ? 17.797 0.187 1.604 1 98.12 76 TYR B CA 1
ATOM 2501 C C . TYR B 1 76 ? 18.484 -0.576 0.472 1 98.12 76 TYR B C 1
ATOM 2503 O O . TYR B 1 76 ? 19.703 -0.777 0.491 1 98.12 76 TYR B O 1
ATOM 2511 N N . TYR B 1 77 ? 17.719 -0.942 -0.587 1 96.06 77 TYR B N 1
ATOM 2512 C CA . TYR B 1 77 ? 18.25 -1.864 -1.589 1 96.06 77 TYR B CA 1
ATOM 2513 C C . TYR B 1 77 ? 18.609 -1.128 -2.873 1 96.06 77 TYR B C 1
ATOM 2515 O O . TYR B 1 77 ? 19.328 -1.66 -3.719 1 96.06 77 TYR B O 1
ATOM 2523 N N . SER B 1 78 ? 18.125 0.123 -3 1 95 78 SER B N 1
ATOM 2524 C CA . SER B 1 78 ? 18.203 0.671 -4.348 1 95 78 SER B CA 1
ATOM 2525 C C . SER B 1 78 ? 18.703 2.115 -4.328 1 95 78 SER B C 1
ATOM 2527 O O . SER B 1 78 ? 19.016 2.684 -5.375 1 95 78 SER B O 1
ATOM 2529 N N . MET B 1 79 ? 18.688 2.734 -3.164 1 94.56 79 MET B N 1
ATOM 2530 C CA . MET B 1 79 ? 19.109 4.129 -3.086 1 94.56 79 MET B CA 1
ATOM 2531 C C . MET B 1 79 ? 20.469 4.242 -2.406 1 94.56 79 MET B C 1
ATOM 2533 O O . MET B 1 79 ? 20.75 3.512 -1.454 1 94.56 79 MET B O 1
ATOM 2537 N N . GLY B 1 80 ? 21.25 5.195 -2.867 1 92 80 GLY B N 1
ATOM 2538 C CA . GLY B 1 80 ? 22.516 5.469 -2.205 1 92 80 GLY B CA 1
ATOM 2539 C C . GLY B 1 80 ? 23.422 4.25 -2.115 1 92 80 GLY B C 1
ATOM 2540 O O . GLY B 1 80 ? 23.656 3.57 -3.117 1 92 80 GLY B O 1
ATOM 2541 N N . ASN B 1 81 ? 24.031 4.051 -0.932 1 91.25 81 ASN B N 1
ATOM 2542 C CA . ASN B 1 81 ? 24.812 2.846 -0.699 1 91.25 81 ASN B CA 1
ATOM 2543 C C . ASN B 1 81 ? 23.922 1.657 -0.337 1 91.25 81 ASN B C 1
ATOM 2545 O O . ASN B 1 81 ? 23.25 1.675 0.69 1 91.25 81 ASN B O 1
ATOM 2549 N N . VAL B 1 82 ? 23.953 0.713 -1.157 1 90.5 82 VAL B N 1
ATOM 2550 C CA . VAL B 1 82 ? 23.141 -0.481 -0.965 1 90.5 82 VAL B CA 1
ATOM 2551 C C . VAL B 1 82 ? 23.391 -1.053 0.43 1 90.5 82 VAL B C 1
ATOM 2553 O O . VAL B 1 82 ? 24.531 -1.117 0.893 1 90.5 82 VAL B O 1
ATOM 2556 N N . MET B 1 83 ? 22.25 -1.389 1.073 1 94.19 83 MET B N 1
ATOM 2557 C CA . MET B 1 83 ? 22.234 -2.039 2.381 1 94.19 83 MET B CA 1
ATOM 2558 C C . MET B 1 83 ? 22.656 -1.067 3.477 1 94.19 83 MET B C 1
ATOM 2560 O O . MET B 1 83 ? 23.219 -1.478 4.492 1 94.19 83 MET B O 1
ATOM 2564 N N . GLU B 1 84 ? 22.594 0.214 3.23 1 97 84 GLU B N 1
ATOM 2565 C CA . GLU B 1 84 ? 22.703 1.262 4.242 1 97 84 GLU B CA 1
ATOM 2566 C C . GLU B 1 84 ? 21.375 1.953 4.48 1 97 84 GLU B C 1
ATOM 2568 O O . GLU B 1 84 ? 20.688 2.346 3.531 1 97 84 GLU B O 1
ATOM 2573 N N . LYS B 1 85 ? 21.109 2.066 5.723 1 98 85 LYS B N 1
ATOM 2574 C CA . LYS B 1 85 ? 19.859 2.721 6.07 1 98 85 LYS B CA 1
ATOM 2575 C C . LYS B 1 85 ? 19.828 4.168 5.59 1 98 85 LYS B C 1
ATOM 2577 O O . LYS B 1 85 ? 20.828 4.883 5.711 1 98 85 LYS B O 1
ATOM 2582 N N . ASN B 1 86 ? 18.641 4.602 5.031 1 98.38 86 ASN B N 1
ATOM 2583 C CA . ASN B 1 86 ? 18.516 6.004 4.637 1 98.38 86 ASN B CA 1
ATOM 2584 C C . ASN B 1 86 ? 17.094 6.512 4.789 1 98.38 86 ASN B C 1
ATOM 2586 O O . ASN B 1 86 ? 16.781 7.633 4.387 1 98.38 86 ASN B O 1
ATOM 2590 N N . VAL B 1 87 ? 16.203 5.672 5.332 1 98.75 87 VAL B N 1
ATOM 2591 C CA . VAL B 1 87 ? 14.836 6.082 5.656 1 98.75 87 VAL B CA 1
ATOM 2592 C C . VAL B 1 87 ? 14.664 6.16 7.172 1 98.75 87 VAL B C 1
ATOM 2594 O O . VAL B 1 87 ? 14.977 5.203 7.887 1 98.75 87 VAL B O 1
ATOM 2597 N N . THR B 1 88 ? 14.234 7.262 7.66 1 98.69 88 THR B N 1
ATOM 2598 C CA . THR B 1 88 ? 13.891 7.457 9.062 1 98.69 88 THR B CA 1
ATOM 2599 C C . THR B 1 88 ? 12.375 7.605 9.227 1 98.69 88 THR B C 1
ATOM 2601 O O . THR B 1 88 ? 11.766 8.516 8.664 1 98.69 88 THR B O 1
ATOM 2604 N N . VAL B 1 89 ? 11.828 6.715 9.977 1 98.81 89 VAL B N 1
ATOM 2605 C CA . VAL B 1 89 ? 10.398 6.77 10.273 1 98.81 89 VAL B CA 1
ATOM 2606 C C . VAL B 1 89 ? 10.18 7.422 11.633 1 98.81 89 VAL B C 1
ATOM 2608 O O . VAL B 1 89 ? 10.781 7.02 12.633 1 98.81 89 VAL B O 1
ATOM 2611 N N . LEU B 1 90 ? 9.398 8.492 11.656 1 98.31 90 LEU B N 1
ATOM 2612 C CA . LEU B 1 90 ? 8.992 9.188 12.875 1 98.31 90 LEU B CA 1
ATOM 2613 C C . LEU B 1 90 ? 7.523 8.906 13.195 1 98.31 90 LEU B C 1
ATOM 2615 O O . LEU B 1 90 ? 6.656 9.047 12.328 1 98.31 90 LEU B O 1
ATOM 2619 N N . ALA B 1 91 ? 7.277 8.5 14.359 1 97.88 91 ALA B N 1
ATOM 2620 C CA . ALA B 1 91 ? 5.898 8.188 14.727 1 97.88 91 ALA B CA 1
ATOM 2621 C C . ALA B 1 91 ? 5.711 8.203 16.234 1 97.88 91 ALA B C 1
ATOM 2623 O O . ALA B 1 91 ? 6.641 7.891 16.984 1 97.88 91 ALA B O 1
ATOM 2624 N N . PRO B 1 92 ? 4.508 8.609 16.703 1 97.5 92 PRO B N 1
ATOM 2625 C CA . PRO B 1 92 ? 4.203 8.328 18.109 1 97.5 92 PRO B CA 1
ATOM 2626 C C . PRO B 1 92 ? 4.387 6.855 18.469 1 97.5 92 PRO B C 1
ATOM 2628 O O . PRO B 1 92 ? 4.066 5.977 17.656 1 97.5 92 PRO B O 1
ATOM 2631 N N . ASP B 1 93 ? 4.855 6.57 19.672 1 95.94 93 ASP B N 1
ATOM 2632 C CA . ASP B 1 93 ? 5.285 5.23 20.062 1 95.94 93 ASP B CA 1
ATOM 2633 C C . ASP B 1 93 ? 4.105 4.262 20.094 1 95.94 93 ASP B C 1
ATOM 2635 O O . ASP B 1 93 ? 4.273 3.064 19.859 1 95.94 93 ASP B O 1
ATOM 2639 N N . ASN B 1 94 ? 2.953 4.707 20.312 1 95.69 94 ASN B N 1
ATOM 2640 C CA . ASN B 1 94 ? 1.797 3.83 20.469 1 95.69 94 ASN B CA 1
ATOM 2641 C C . ASN B 1 94 ? 1.281 3.338 19.109 1 95.69 94 ASN B C 1
ATOM 2643 O O . ASN B 1 94 ? 0.395 2.484 19.062 1 95.69 94 ASN B O 1
ATOM 2647 N N . LEU B 1 95 ? 1.82 3.842 18.016 1 96.94 95 LEU B N 1
ATOM 2648 C CA . LEU B 1 95 ? 1.387 3.391 16.703 1 96.94 95 LEU B CA 1
ATOM 2649 C C . LEU B 1 95 ? 2.031 2.057 16.344 1 96.94 95 LEU B C 1
ATOM 2651 O O . LEU B 1 95 ? 1.633 1.41 15.367 1 96.94 95 LEU B O 1
ATOM 2655 N N . GLU B 1 96 ? 2.998 1.606 16.984 1 96.12 96 GLU B N 1
ATOM 2656 C CA . GLU B 1 96 ? 3.613 0.289 16.859 1 96.12 96 GLU B CA 1
ATOM 2657 C C . GLU B 1 96 ? 4.02 0.006 15.414 1 96.12 96 GLU B C 1
ATOM 2659 O O . GLU B 1 96 ? 3.717 -1.062 14.883 1 96.12 96 GLU B O 1
ATOM 2664 N N . ILE B 1 97 ? 4.691 0.958 14.844 1 98.06 97 ILE B N 1
ATOM 2665 C CA . ILE B 1 97 ? 5.082 0.893 13.438 1 98.06 97 ILE B CA 1
ATOM 2666 C C . ILE B 1 97 ? 6.035 -0.28 13.219 1 98.06 97 ILE B C 1
ATOM 2668 O O . ILE B 1 97 ? 5.895 -1.032 12.25 1 98.06 97 ILE B O 1
ATOM 2672 N N . ALA B 1 98 ? 6.977 -0.473 14.133 1 98 98 ALA B N 1
ATOM 2673 C CA . ALA B 1 98 ? 7.977 -1.529 13.992 1 98 98 ALA B CA 1
ATOM 2674 C C . ALA B 1 98 ? 7.32 -2.906 13.953 1 98 98 ALA B C 1
ATOM 2676 O O . ALA B 1 98 ? 7.754 -3.789 13.211 1 98 98 ALA B O 1
ATOM 2677 N N . LEU B 1 99 ? 6.309 -3.031 14.758 1 97.38 99 LEU B N 1
ATOM 2678 C CA . LEU B 1 99 ? 5.609 -4.312 14.82 1 97.38 99 LEU B CA 1
ATOM 2679 C C . LEU B 1 99 ? 4.922 -4.621 13.5 1 97.38 99 LEU B C 1
ATOM 2681 O O . LEU B 1 99 ? 5.066 -5.719 12.961 1 97.38 99 LEU B O 1
ATOM 2685 N N . ILE B 1 100 ? 4.211 -3.66 12.945 1 97.94 100 ILE B N 1
ATOM 2686 C CA . ILE B 1 100 ? 3.527 -3.824 11.672 1 97.94 100 ILE B CA 1
ATOM 2687 C C . ILE B 1 100 ? 4.539 -4.195 10.586 1 97.94 100 ILE B C 1
ATOM 2689 O O . ILE B 1 100 ? 4.359 -5.184 9.875 1 97.94 100 ILE B O 1
ATOM 2693 N N . LEU B 1 101 ? 5.605 -3.438 10.516 1 98.5 101 LEU B N 1
ATOM 2694 C CA . LEU B 1 101 ? 6.621 -3.617 9.484 1 98.5 101 LEU B CA 1
ATOM 2695 C C . LEU B 1 101 ? 7.316 -4.965 9.641 1 98.5 101 LEU B C 1
ATOM 2697 O O . LEU B 1 101 ? 7.656 -5.609 8.641 1 98.5 101 LEU B O 1
ATOM 2701 N N . SER B 1 102 ? 7.516 -5.387 10.875 1 98 102 SER B N 1
ATOM 2702 C CA . SER B 1 102 ? 8.188 -6.664 11.102 1 98 102 SER B CA 1
ATOM 2703 C C . SER B 1 102 ? 7.359 -7.824 10.555 1 98 102 SER B C 1
ATOM 2705 O O . SER B 1 102 ? 7.91 -8.766 9.984 1 98 102 SER B O 1
ATOM 2707 N N . TYR B 1 103 ? 6.074 -7.766 10.688 1 97.69 103 TYR B N 1
ATOM 2708 C CA . TYR B 1 103 ? 5.199 -8.82 10.188 1 97.69 103 TYR B CA 1
ATOM 2709 C C . TYR B 1 103 ? 5.105 -8.789 8.672 1 97.69 103 TYR B C 1
ATOM 2711 O O . TYR B 1 103 ? 4.633 -9.742 8.047 1 97.69 103 TYR B O 1
ATOM 2719 N N . MET B 1 104 ? 5.637 -7.734 8.078 1 98.12 104 MET B N 1
ATOM 2720 C CA . MET B 1 104 ? 5.703 -7.633 6.625 1 98.12 104 MET B CA 1
ATOM 2721 C C . MET B 1 104 ? 7.121 -7.906 6.125 1 98.12 104 MET B C 1
ATOM 2723 O O . MET B 1 104 ? 7.434 -7.637 4.965 1 98.12 104 MET B O 1
ATOM 2727 N N . GLY B 1 105 ? 7.965 -8.328 7.02 1 97.88 105 GLY B N 1
ATOM 2728 C CA . GLY B 1 105 ? 9.32 -8.711 6.66 1 97.88 105 GLY B CA 1
ATOM 2729 C C . GLY B 1 105 ? 10.273 -7.531 6.582 1 97.88 105 GLY B C 1
ATOM 2730 O O . GLY B 1 105 ? 11.383 -7.656 6.066 1 97.88 105 GLY B O 1
ATOM 2731 N N . VAL B 1 106 ? 9.82 -6.359 7.016 1 98.31 106 VAL B N 1
ATOM 2732 C CA . VAL B 1 106 ? 10.656 -5.164 7.023 1 98.31 106 VAL B CA 1
ATOM 2733 C C . VAL B 1 106 ? 11.359 -5.035 8.375 1 98.31 106 VAL B C 1
ATOM 2735 O O . VAL B 1 106 ? 10.797 -4.488 9.32 1 98.31 106 VAL B O 1
ATOM 2738 N N . ASP B 1 107 ? 12.539 -5.438 8.375 1 96.31 107 ASP B N 1
ATOM 2739 C CA . ASP B 1 107 ? 13.312 -5.523 9.617 1 96.31 107 ASP B CA 1
ATOM 2740 C C . ASP B 1 107 ? 13.812 -4.148 10.055 1 96.31 107 ASP B C 1
ATOM 2742 O O . ASP B 1 107 ? 14.133 -3.307 9.211 1 96.31 107 ASP B O 1
ATOM 2746 N N . THR B 1 108 ? 13.969 -3.994 11.391 1 96.12 108 THR B N 1
ATOM 2747 C CA . THR B 1 108 ? 14.406 -2.721 11.953 1 96.12 108 THR B CA 1
ATOM 2748 C C . THR B 1 108 ? 15.836 -2.404 11.523 1 96.12 108 THR B C 1
ATOM 2750 O O . THR B 1 108 ? 16.297 -1.266 11.648 1 96.12 108 THR B O 1
ATOM 2753 N N . ASP B 1 109 ? 16.547 -3.33 10.961 1 97 109 ASP B N 1
ATOM 2754 C CA . ASP B 1 109 ? 17.906 -3.104 10.484 1 97 109 ASP B CA 1
ATOM 2755 C C . ASP B 1 109 ? 17.891 -2.439 9.109 1 97 109 ASP B C 1
ATOM 2757 O O . ASP B 1 109 ? 18.953 -2.057 8.594 1 97 109 ASP B O 1
ATOM 2761 N N . THR B 1 110 ? 16.703 -2.217 8.547 1 98 110 THR B N 1
ATOM 2762 C CA . THR B 1 110 ? 16.641 -1.668 7.191 1 98 110 THR B CA 1
ATOM 2763 C C . THR B 1 110 ? 16.234 -0.2 7.219 1 98 110 THR B C 1
ATOM 2765 O O . THR B 1 110 ? 16.203 0.463 6.18 1 98 110 THR B O 1
ATOM 2768 N N . TYR B 1 111 ? 15.859 0.347 8.336 1 98.69 111 TYR B N 1
ATOM 2769 C CA . TYR B 1 111 ? 15.43 1.731 8.492 1 98.69 111 TYR B CA 1
ATOM 2770 C C . TYR B 1 111 ? 15.719 2.234 9.906 1 98.69 111 TYR B C 1
ATOM 2772 O O . TYR B 1 111 ? 16.078 1.454 10.789 1 98.69 111 TYR B O 1
ATOM 2780 N N . TYR B 1 112 ? 15.672 3.533 10.086 1 98.56 112 TYR B N 1
ATOM 2781 C CA . TYR B 1 112 ? 15.711 4.117 11.422 1 98.56 112 TYR B CA 1
ATOM 2782 C C . TYR B 1 112 ? 14.305 4.383 11.945 1 98.56 112 TYR B C 1
ATOM 2784 O O . TYR B 1 112 ? 13.438 4.836 11.195 1 98.56 112 TYR B O 1
ATOM 2792 N N . LEU B 1 113 ? 14.062 4.023 13.125 1 98.25 113 LEU B N 1
ATOM 2793 C CA . LEU B 1 113 ? 12.805 4.348 13.781 1 98.25 113 LEU B CA 1
ATOM 2794 C C . LEU B 1 113 ? 13.023 5.316 14.938 1 98.25 113 LEU B C 1
ATOM 2796 O O . LEU B 1 113 ? 13.82 5.043 15.844 1 98.25 113 LEU B O 1
ATOM 2800 N N . LYS B 1 114 ? 12.406 6.473 14.844 1 96.75 114 LYS B N 1
ATOM 2801 C CA . LYS B 1 114 ? 12.398 7.453 15.922 1 96.75 114 LYS B CA 1
ATOM 2802 C C . LYS B 1 114 ? 11.008 7.602 16.531 1 96.75 114 LYS B C 1
ATOM 2804 O O . LYS B 1 114 ? 10.234 8.477 16.125 1 96.75 114 LYS B O 1
ATOM 2809 N N . ASP B 1 115 ? 10.703 6.781 17.469 1 95 115 ASP B N 1
ATOM 2810 C CA . ASP B 1 115 ? 9.438 6.875 18.203 1 95 115 ASP B CA 1
ATOM 2811 C C . ASP B 1 115 ? 9.492 7.969 19.266 1 95 115 ASP B C 1
ATOM 2813 O O . ASP B 1 115 ? 10.555 8.266 19.797 1 95 115 ASP B O 1
ATOM 2817 N N . PHE B 1 116 ? 8.359 8.562 19.484 1 96.06 116 PHE B N 1
ATOM 2818 C CA . PHE B 1 116 ? 8.312 9.609 20.5 1 96.06 116 PHE B CA 1
ATOM 2819 C C . PHE B 1 116 ? 6.961 9.617 21.203 1 96.06 116 PHE B C 1
ATOM 2821 O O . PHE B 1 116 ? 5.957 9.172 20.641 1 96.06 116 PHE B O 1
ATOM 2828 N N . PRO B 1 117 ? 6.938 10.102 22.422 1 94.25 117 PRO B N 1
ATOM 2829 C CA . PRO B 1 117 ? 5.652 10.227 23.125 1 94.25 117 PRO B CA 1
ATOM 2830 C C . PRO B 1 117 ? 4.73 11.258 22.469 1 94.25 117 PRO B C 1
ATOM 2832 O O . PRO B 1 117 ? 5.199 12.266 21.953 1 94.25 117 PRO B O 1
ATOM 2835 N N . GLU B 1 118 ? 3.428 11.062 22.469 1 86.88 118 GLU B N 1
ATOM 2836 C CA . GLU B 1 118 ? 2.447 11.922 21.812 1 86.88 118 GLU B CA 1
ATOM 2837 C C . GLU B 1 118 ? 2.49 13.336 22.391 1 86.88 118 GLU B C 1
ATOM 2839 O O . GLU B 1 118 ? 2.158 14.305 21.703 1 86.88 118 GLU B O 1
ATOM 2844 N N . ASN B 1 119 ? 2.877 13.656 23.516 1 85.06 119 ASN B N 1
ATOM 2845 C CA . ASN B 1 119 ? 2.879 14.977 24.141 1 85.06 119 ASN B CA 1
ATOM 2846 C C . ASN B 1 119 ? 4.273 15.594 24.125 1 85.06 119 ASN B C 1
ATOM 2848 O O . ASN B 1 119 ? 4.535 16.562 24.844 1 85.06 119 ASN B O 1
ATOM 2852 N N . SER B 1 120 ? 5.062 15.117 23.188 1 88.94 120 SER B N 1
ATOM 2853 C CA . SER B 1 120 ? 6.43 15.625 23.172 1 88.94 120 SER B CA 1
ATOM 2854 C C . SER B 1 120 ? 6.668 16.531 21.969 1 88.94 120 SER B C 1
ATOM 2856 O O . SER B 1 120 ? 6.012 16.391 20.938 1 88.94 120 SER B O 1
ATOM 2858 N N . ILE B 1 121 ? 7.559 17.484 22.234 1 92.31 121 ILE B N 1
ATOM 2859 C CA . ILE B 1 121 ? 8.07 18.312 21.141 1 92.31 121 ILE B CA 1
ATOM 2860 C C . ILE B 1 121 ? 9.297 17.656 20.531 1 92.31 121 ILE B C 1
ATOM 2862 O O . ILE B 1 121 ? 10.211 17.234 21.234 1 92.31 121 ILE B O 1
ATOM 2866 N N . ASN B 1 122 ? 9.242 17.5 19.25 1 93.62 122 ASN B N 1
ATOM 2867 C CA . ASN B 1 122 ? 10.336 16.875 18.531 1 93.62 122 ASN B CA 1
ATOM 2868 C C . ASN B 1 122 ? 10.938 17.828 17.5 1 93.62 122 ASN B C 1
ATOM 2870 O O . ASN B 1 122 ? 10.25 18.703 16.984 1 93.62 122 ASN B O 1
ATOM 2874 N N . TYR B 1 123 ? 12.234 17.672 17.297 1 94.5 123 TYR B N 1
ATOM 2875 C CA . TYR B 1 123 ? 12.969 18.531 16.359 1 94.5 123 TYR B CA 1
ATOM 2876 C C . TYR B 1 123 ? 13.617 17.688 15.258 1 94.5 123 TYR B C 1
ATOM 2878 O O . TYR B 1 123 ? 14.352 16.75 15.547 1 94.5 123 TYR B O 1
ATOM 2886 N N . ILE B 1 124 ? 13.25 17.969 14.008 1 94.56 124 ILE B N 1
ATOM 2887 C CA . ILE B 1 124 ? 13.906 17.375 12.844 1 94.56 124 ILE B CA 1
ATOM 2888 C C . ILE B 1 124 ? 15 18.312 12.336 1 94.56 124 ILE B C 1
ATOM 2890 O O . ILE B 1 124 ? 14.734 19.188 11.508 1 94.56 124 ILE B O 1
ATOM 2894 N N . GLU B 1 125 ? 16.188 18.078 12.734 1 93.62 125 GLU B N 1
ATOM 2895 C CA . GLU B 1 125 ? 17.312 19 12.555 1 93.62 125 GLU B CA 1
ATOM 2896 C C . GLU B 1 125 ? 17.562 19.281 11.078 1 93.62 125 GLU B C 1
ATOM 2898 O O . GLU B 1 125 ? 17.734 20.438 10.68 1 93.62 125 GLU B O 1
ATOM 2903 N N . ASP B 1 126 ? 17.453 18.312 10.258 1 92.5 126 ASP B N 1
ATOM 2904 C CA . ASP B 1 126 ? 17.828 18.422 8.844 1 92.5 126 ASP B CA 1
ATOM 2905 C C . ASP B 1 126 ? 16.906 19.406 8.117 1 92.5 126 ASP B C 1
ATOM 2907 O O . ASP B 1 126 ? 17.297 19.969 7.094 1 92.5 126 ASP B O 1
ATOM 2911 N N . PHE B 1 127 ? 15.688 19.594 8.672 1 94.75 127 PHE B N 1
ATOM 2912 C CA . PHE B 1 127 ? 14.719 20.469 8.023 1 94.75 127 PHE B CA 1
ATOM 2913 C C . PHE B 1 127 ? 14.43 21.688 8.898 1 94.75 127 PHE B C 1
ATOM 2915 O O . PHE B 1 127 ? 13.648 22.562 8.516 1 94.75 127 PHE B O 1
ATOM 2922 N N . GLU B 1 128 ? 15.008 21.703 10.078 1 94.94 128 GLU B N 1
ATOM 2923 C CA . GLU B 1 128 ? 14.758 22.75 11.047 1 94.94 128 GLU B CA 1
ATOM 2924 C C . GLU B 1 128 ? 13.266 22.891 11.352 1 94.94 128 GLU B C 1
ATOM 2926 O O . GLU B 1 128 ? 12.719 24 11.336 1 94.94 128 GLU B O 1
ATOM 2931 N N . ILE B 1 129 ? 12.672 21.703 11.555 1 96 129 ILE B N 1
ATOM 2932 C CA . ILE B 1 129 ? 11.25 21.641 11.867 1 96 129 ILE B CA 1
ATOM 2933 C C . ILE B 1 129 ? 11.055 21.266 13.336 1 96 129 ILE B C 1
ATOM 2935 O O . ILE B 1 129 ? 11.633 20.281 13.812 1 96 129 ILE B O 1
ATOM 2939 N N . LEU B 1 130 ? 10.383 22.109 14.016 1 96.5 130 LEU B N 1
ATOM 2940 C CA . LEU B 1 130 ? 9.828 21.703 15.297 1 96.5 130 LEU B CA 1
ATOM 2941 C C . LEU B 1 130 ? 8.406 21.172 15.133 1 96.5 130 LEU B C 1
ATOM 2943 O O . LEU B 1 130 ? 7.594 21.766 14.422 1 96.5 130 LEU B O 1
ATOM 2947 N N . MET B 1 131 ? 8.164 20.016 15.758 1 96.38 131 MET B N 1
ATOM 2948 C CA . MET B 1 131 ? 6.824 19.469 15.57 1 96.38 131 MET B CA 1
ATOM 2949 C C . MET B 1 131 ? 6.289 18.891 16.875 1 96.38 131 MET B C 1
ATOM 2951 O O . MET B 1 131 ? 7.066 18.484 17.75 1 96.38 131 MET B O 1
ATOM 2955 N N . MET B 1 132 ? 5.004 18.906 17.016 1 97.06 132 MET B N 1
ATOM 2956 C CA . MET B 1 132 ? 4.273 18.312 18.125 1 97.06 132 MET B CA 1
ATOM 2957 C C . MET B 1 132 ? 3.064 17.531 17.641 1 97.06 132 MET B C 1
ATOM 2959 O O . MET B 1 132 ? 2.279 18.031 16.828 1 97.06 132 MET B O 1
ATOM 2963 N N . ALA B 1 133 ? 2.977 16.297 18.156 1 97.75 133 ALA B N 1
ATOM 2964 C CA . ALA B 1 133 ? 1.817 15.484 17.797 1 97.75 133 ALA B CA 1
ATOM 2965 C C . ALA B 1 133 ? 0.568 15.961 18.547 1 97.75 133 ALA B C 1
ATOM 2967 O O . ALA B 1 133 ? 0.631 16.312 19.719 1 97.75 133 ALA B O 1
ATOM 2968 N N . VAL B 1 134 ? -0.52 16.031 17.844 1 96.94 134 VAL B N 1
ATOM 2969 C CA . VAL B 1 134 ? -1.827 16.391 18.391 1 96.94 134 VAL B CA 1
ATOM 2970 C C . VAL B 1 134 ? -2.811 15.25 18.141 1 96.94 134 VAL B C 1
ATOM 2972 O O . VAL B 1 134 ? -3.072 14.875 17 1 96.94 134 VAL B O 1
ATOM 2975 N N . HIS B 1 135 ? -3.35 14.703 19.25 1 96.69 135 HIS B N 1
ATOM 2976 C CA . HIS B 1 135 ? -4.344 13.648 19.094 1 96.69 135 HIS B CA 1
ATOM 2977 C C . HIS B 1 135 ? -5.574 14.156 18.359 1 96.69 135 HIS B C 1
ATOM 2979 O O . HIS B 1 135 ? -6.047 15.266 18.609 1 96.69 135 HIS B O 1
ATOM 2985 N N . THR B 1 136 ? -6.02 13.328 17.406 1 96.88 136 THR B N 1
ATOM 2986 C CA . THR B 1 136 ? -7.211 13.688 16.641 1 96.88 136 THR B CA 1
ATOM 2987 C C . THR B 1 136 ? -8.312 12.648 16.844 1 96.88 136 THR B C 1
ATOM 2989 O O . THR B 1 136 ? -8.039 11.523 17.266 1 96.88 136 THR B O 1
ATOM 2992 N N . LYS B 1 137 ? -9.578 13.047 16.578 1 96.12 137 LYS B N 1
ATOM 2993 C CA . LYS B 1 137 ? -10.719 12.133 16.547 1 96.12 137 LYS B CA 1
ATOM 2994 C C . LYS B 1 137 ? -11 11.641 15.133 1 96.12 137 LYS B C 1
ATOM 2996 O O . LYS B 1 137 ? -11.328 12.438 14.25 1 96.12 137 LYS B O 1
ATOM 3001 N N . HIS B 1 138 ? -10.805 10.344 14.906 1 97.25 138 HIS B N 1
ATOM 3002 C CA . HIS B 1 138 ? -11.023 9.742 13.594 1 97.25 138 HIS B CA 1
ATOM 3003 C C . HIS B 1 138 ? -11.773 8.414 13.719 1 97.25 138 HIS B C 1
ATOM 3005 O O . HIS B 1 138 ? -12.984 8.359 13.492 1 97.25 138 HIS B O 1
ATOM 3011 N N . VAL B 1 139 ? -11.211 7.426 14.211 1 95.56 139 VAL B N 1
ATOM 3012 C CA . VAL B 1 139 ? -11.867 6.141 14.445 1 95.56 139 VAL B CA 1
ATOM 3013 C C . VAL B 1 139 ? -11.516 5.633 15.844 1 95.56 139 VAL B C 1
ATOM 3015 O O . VAL B 1 139 ? -10.516 6.059 16.438 1 95.56 139 VAL B O 1
ATOM 3018 N N . LYS B 1 140 ? -12.32 4.711 16.422 1 91.38 140 LYS B N 1
ATOM 3019 C CA . LYS B 1 140 ? -12.109 4.203 17.766 1 91.38 140 LYS B CA 1
ATOM 3020 C C . LYS B 1 140 ? -11.016 3.141 17.797 1 91.38 140 LYS B C 1
ATOM 3022 O O . LYS B 1 140 ? -10.398 2.898 18.828 1 91.38 140 LYS B O 1
ATOM 3027 N N . GLU B 1 141 ? -10.75 2.549 16.641 1 89.69 141 GLU B N 1
ATOM 3028 C CA . GLU B 1 141 ? -9.859 1.394 16.562 1 89.69 141 GLU B CA 1
ATOM 3029 C C . GLU B 1 141 ? -8.398 1.814 16.656 1 89.69 141 GLU B C 1
ATOM 3031 O O . GLU B 1 141 ? -7.523 0.993 16.953 1 89.69 141 GLU B O 1
ATOM 3036 N N . LEU B 1 142 ? -8.117 3.115 16.375 1 95 142 LEU B N 1
ATOM 3037 C CA . LEU B 1 142 ? -6.73 3.557 16.266 1 95 142 LEU B CA 1
ATOM 3038 C C . LEU B 1 142 ? -6.535 4.914 16.922 1 95 142 LEU B C 1
ATOM 3040 O O . LEU B 1 142 ? -7.441 5.754 16.922 1 95 142 LEU B O 1
ATOM 3044 N N . ASP B 1 143 ? -5.297 5.016 17.516 1 96.75 143 ASP B N 1
ATOM 3045 C CA . ASP B 1 143 ? -4.852 6.375 17.812 1 96.75 143 ASP B CA 1
ATOM 3046 C C . ASP B 1 143 ? -4.457 7.113 16.531 1 96.75 143 ASP B C 1
ATOM 3048 O O . ASP B 1 143 ? -3.768 6.559 15.68 1 96.75 143 ASP B O 1
ATOM 3052 N N . CYS B 1 144 ? -4.938 8.242 16.359 1 97.94 144 CYS B N 1
ATOM 3053 C CA . CYS B 1 144 ? -4.656 9.07 15.195 1 97.94 144 CYS B CA 1
ATOM 3054 C C . CYS B 1 144 ? -4.133 10.438 15.609 1 97.94 144 CYS B C 1
ATOM 3056 O O . CYS B 1 144 ? -4.496 10.953 16.672 1 97.94 144 CYS B O 1
ATOM 3058 N N . TYR B 1 145 ? -3.314 11.031 14.734 1 98.31 145 TYR B N 1
ATOM 3059 C CA . TYR B 1 145 ? -2.635 12.258 15.125 1 98.31 145 TYR B CA 1
ATOM 3060 C C . TYR B 1 145 ? -2.584 13.242 13.961 1 98.31 145 TYR B C 1
ATOM 3062 O O . TYR B 1 145 ? -2.514 12.836 12.797 1 98.31 145 TYR B O 1
ATOM 3070 N N . GLY B 1 146 ? -2.711 14.5 14.258 1 98 146 GLY B N 1
ATOM 3071 C CA . GLY B 1 146 ? -2.17 15.602 13.469 1 98 146 GLY B CA 1
ATOM 3072 C C . GLY B 1 146 ? -0.88 16.156 14.047 1 98 146 GLY B C 1
ATOM 3073 O O . GLY B 1 146 ? -0.376 15.664 15.055 1 98 146 GLY B O 1
ATOM 3074 N N . TYR B 1 147 ? -0.367 17.172 13.359 1 98.25 147 TYR B N 1
ATOM 3075 C CA . TYR B 1 147 ? 0.903 17.734 13.805 1 98.25 147 TYR B CA 1
ATOM 3076 C C . TYR B 1 147 ? 0.893 19.25 13.711 1 98.25 147 TYR B C 1
ATOM 3078 O O . TYR B 1 147 ? 0.38 19.812 12.742 1 98.25 147 TYR B O 1
ATOM 3086 N N . LEU B 1 148 ? 1.386 19.859 14.781 1 97.69 148 LEU B N 1
ATOM 3087 C CA . LEU B 1 148 ? 1.713 21.281 14.773 1 97.69 148 LEU B CA 1
ATOM 3088 C C . LEU B 1 148 ? 3.189 21.5 14.461 1 97.69 148 LEU B C 1
ATOM 3090 O O . LEU B 1 148 ? 4.059 20.969 15.148 1 97.69 148 LEU B O 1
ATOM 3094 N N . PHE B 1 149 ? 3.426 22.219 13.383 1 97.75 149 PHE B N 1
ATOM 3095 C CA . PHE B 1 149 ? 4.793 22.453 12.938 1 97.75 149 PHE B CA 1
ATOM 3096 C C . PHE B 1 149 ? 5.184 23.922 13.141 1 97.75 149 PHE B C 1
ATOM 3098 O O . PHE B 1 149 ? 4.359 24.812 12.977 1 97.75 149 PHE B O 1
ATOM 3105 N N . ASP B 1 150 ? 6.379 24.172 13.555 1 97.12 150 ASP B N 1
ATOM 3106 C CA . ASP B 1 150 ? 7.094 25.438 13.336 1 97.12 150 ASP B CA 1
ATOM 3107 C C . ASP B 1 150 ? 8.164 25.281 12.258 1 97.12 150 ASP B C 1
ATOM 3109 O O . ASP B 1 150 ? 9.172 24.609 12.469 1 97.12 150 ASP B O 1
ATOM 3113 N N . TYR B 1 151 ? 7.93 25.75 11.109 1 95.44 151 TYR B N 1
ATOM 3114 C CA . TYR B 1 151 ? 8.75 25.578 9.922 1 95.44 151 TYR B CA 1
ATOM 3115 C C . TYR B 1 151 ? 8.992 26.906 9.211 1 95.44 151 TYR B C 1
ATOM 3117 O O . TYR B 1 151 ? 8.047 27.516 8.711 1 95.44 151 TYR B O 1
ATOM 3125 N N . LYS B 1 152 ? 10.258 27.422 9.211 1 93.44 152 LYS B N 1
ATOM 3126 C CA . LYS B 1 152 ? 10.672 28.656 8.547 1 93.44 152 LYS B CA 1
ATOM 3127 C C . LYS B 1 152 ? 9.867 29.844 9.047 1 93.44 152 LYS B C 1
ATOM 3129 O O . LYS B 1 152 ? 9.375 30.641 8.25 1 93.44 152 LYS B O 1
ATOM 3134 N N . GLY B 1 153 ? 9.539 29.859 10.297 1 93.06 153 GLY B N 1
ATOM 3135 C CA . GLY B 1 153 ? 8.875 31 10.914 1 93.06 153 GLY B CA 1
ATOM 3136 C C . GLY B 1 153 ? 7.363 30.922 10.828 1 93.06 153 GLY B C 1
ATOM 3137 O O . GLY B 1 153 ? 6.668 31.812 11.32 1 93.06 153 GLY B O 1
ATOM 3138 N N . LEU B 1 154 ? 6.832 29.891 10.273 1 96.56 154 LEU B N 1
ATOM 3139 C CA . LEU B 1 154 ? 5.391 29.703 10.148 1 96.56 154 LEU B CA 1
ATOM 3140 C C . LEU B 1 154 ? 4.918 28.562 11.062 1 96.56 154 LEU B C 1
ATOM 3142 O O . LEU B 1 154 ? 5.582 27.531 11.172 1 96.56 154 LEU B O 1
ATOM 3146 N N . LYS B 1 155 ? 3.889 28.844 11.758 1 97.81 155 LYS B N 1
ATOM 3147 C CA . LYS B 1 155 ? 3.193 27.781 12.484 1 97.81 155 LYS B CA 1
ATOM 3148 C C . LYS B 1 155 ? 2.111 27.141 11.625 1 97.81 155 LYS B C 1
ATOM 3150 O O . LYS B 1 155 ? 1.209 27.828 11.133 1 97.81 155 LYS B O 1
ATOM 3155 N N . ILE B 1 156 ? 2.219 25.828 11.398 1 98.31 156 ILE B N 1
ATOM 3156 C CA . ILE B 1 156 ? 1.366 25.078 10.477 1 98.31 156 ILE B CA 1
ATOM 3157 C C . ILE B 1 156 ? 0.707 23.906 11.203 1 98.31 156 ILE B C 1
ATOM 3159 O O . ILE B 1 156 ? 1.365 23.188 11.961 1 98.31 156 ILE B O 1
ATOM 3163 N N . TYR B 1 157 ? -0.574 23.781 11.07 1 98.5 157 TYR B N 1
ATOM 3164 C CA . TYR B 1 157 ? -1.254 22.594 11.57 1 98.5 157 TYR B CA 1
ATOM 3165 C C . TYR B 1 157 ? -1.659 21.672 10.422 1 98.5 157 TYR B C 1
ATOM 3167 O O . TYR B 1 157 ? -2.252 22.125 9.438 1 98.5 157 TYR B O 1
ATOM 3175 N N . TYR B 1 158 ? -1.286 20.422 10.469 1 98.75 158 TYR B N 1
ATOM 3176 C CA . TYR B 1 158 ? -1.676 19.344 9.578 1 98.75 158 TYR B CA 1
ATOM 3177 C C . TYR B 1 158 ? -2.543 18.328 10.312 1 98.75 158 TYR B C 1
ATOM 3179 O O . TYR B 1 158 ? -2.062 17.609 11.195 1 98.75 158 TYR B O 1
ATOM 3187 N N . SER B 1 159 ? -3.707 18.156 10 1 98.62 159 SER B N 1
ATOM 3188 C CA . SER B 1 159 ? -4.688 17.516 10.875 1 98.62 159 SER B CA 1
ATOM 3189 C C . SER B 1 159 ? -4.543 16 10.859 1 98.62 159 SER B C 1
ATOM 3191 O O . SER B 1 159 ? -5.016 15.32 11.773 1 98.62 159 SER B O 1
ATOM 3193 N N . GLY B 1 160 ? -3.898 15.352 9.875 1 98.31 160 GLY B N 1
ATOM 3194 C CA . GLY B 1 160 ? -4.199 13.945 9.648 1 98.31 160 GLY B CA 1
ATOM 3195 C C . GLY B 1 160 ? -5.668 13.688 9.383 1 98.31 160 GLY B C 1
ATOM 3196 O O . GLY B 1 160 ? -6.391 14.578 8.93 1 98.31 160 GLY B O 1
ATOM 3197 N N . ASP B 1 161 ? -6.094 12.453 9.57 1 98.81 161 ASP B N 1
ATOM 3198 C CA . ASP B 1 161 ? -7.523 12.18 9.461 1 98.81 161 ASP B CA 1
ATOM 3199 C C . ASP B 1 161 ? -8.258 12.602 10.734 1 98.81 161 ASP B C 1
ATOM 3201 O O . ASP B 1 161 ? -7.832 12.258 11.844 1 98.81 161 ASP B O 1
ATOM 3205 N N . ALA B 1 162 ? -9.281 13.344 10.586 1 98.38 162 ALA B N 1
ATOM 3206 C CA . ALA B 1 162 ? -10.008 13.875 11.734 1 98.38 162 ALA B CA 1
ATOM 3207 C C . ALA B 1 162 ? -11.422 14.289 11.352 1 98.38 162 ALA B C 1
ATOM 3209 O O . ALA B 1 162 ? -11.656 14.773 10.242 1 98.38 162 ALA B O 1
ATOM 3210 N N . ASN B 1 163 ? -12.336 14.117 12.273 1 97.56 163 ASN B N 1
ATOM 3211 C CA . ASN B 1 163 ? -13.711 14.547 12.016 1 97.56 163 ASN B CA 1
ATOM 3212 C C . ASN B 1 163 ? -14.016 15.883 12.68 1 97.56 163 ASN B C 1
ATOM 3214 O O . ASN B 1 163 ? -15.125 16.406 12.547 1 97.56 163 ASN B O 1
ATOM 3218 N N . ILE B 1 164 ? -13.062 16.438 13.438 1 96.19 164 ILE B N 1
ATOM 3219 C CA . ILE B 1 164 ? -13.188 17.734 14.094 1 96.19 164 ILE B CA 1
ATOM 3220 C C . ILE B 1 164 ? -11.82 18.406 14.18 1 96.19 164 ILE B C 1
ATOM 3222 O O . ILE B 1 164 ? -10.789 17.75 14.031 1 96.19 164 ILE B O 1
ATOM 3226 N N . ILE B 1 165 ? -11.789 19.688 14.281 1 97.69 165 ILE B N 1
ATOM 3227 C CA . ILE B 1 165 ? -10.578 20.406 14.664 1 97.69 165 ILE B CA 1
ATOM 3228 C C . ILE B 1 165 ? -10.5 20.516 16.188 1 97.69 165 ILE B C 1
ATOM 3230 O O . ILE B 1 165 ? -11.398 21.078 16.812 1 97.69 165 ILE B O 1
ATOM 3234 N N . PRO B 1 166 ? -9.461 19.953 16.781 1 97.38 166 PRO B N 1
ATOM 3235 C CA . PRO B 1 166 ? -9.383 20.078 18.234 1 97.38 166 PRO B CA 1
ATOM 3236 C C . PRO B 1 166 ? -9.508 21.516 18.719 1 97.38 166 PRO B C 1
ATOM 3238 O O . PRO B 1 166 ? -8.945 22.438 18.094 1 97.38 166 PRO B O 1
ATOM 3241 N N . THR B 1 167 ? -10.188 21.75 19.812 1 96.88 167 THR B N 1
ATOM 3242 C CA . THR B 1 167 ? -10.539 23.078 20.312 1 96.88 167 THR B CA 1
ATOM 3243 C C . THR B 1 167 ? -9.281 23.922 20.516 1 96.88 167 THR B C 1
ATOM 3245 O O . THR B 1 167 ? -9.234 25.078 20.094 1 96.88 167 THR B O 1
ATOM 3248 N N . PRO B 1 168 ? -8.234 23.359 21.172 1 96.56 168 PRO B N 1
ATOM 3249 C CA . PRO B 1 168 ? -7.035 24.172 21.344 1 96.56 168 PRO B CA 1
ATOM 3250 C C . PRO B 1 168 ? -6.434 24.625 20.016 1 96.56 168 PRO B C 1
ATOM 3252 O O . PRO B 1 168 ? -5.914 25.75 19.922 1 96.56 168 PRO B O 1
ATOM 3255 N N . ILE B 1 169 ? -6.492 23.812 19 1 97.38 169 ILE B N 1
ATOM 3256 C CA . ILE B 1 169 ? -5.977 24.141 17.688 1 97.38 169 ILE B CA 1
ATOM 3257 C C . ILE B 1 169 ? -6.844 25.234 17.062 1 97.38 169 ILE B C 1
ATOM 3259 O O . ILE B 1 169 ? -6.324 26.219 16.516 1 97.38 169 ILE B O 1
ATOM 3263 N N . LEU B 1 170 ? -8.141 25 17.125 1 96.38 170 LEU B N 1
ATOM 3264 C CA . LEU B 1 170 ? -9.07 25.984 16.562 1 96.38 170 LEU B CA 1
ATOM 3265 C C . LEU B 1 170 ? -8.883 27.344 17.219 1 96.38 170 LEU B C 1
ATOM 3267 O O . LEU B 1 170 ? -8.852 28.375 16.531 1 96.38 170 LEU B O 1
ATOM 3271 N N . ASN B 1 171 ? -8.773 27.406 18.516 1 95.94 171 ASN B N 1
ATOM 3272 C CA . ASN B 1 171 ? -8.555 28.656 19.25 1 95.94 171 ASN B CA 1
ATOM 3273 C C . ASN B 1 171 ? -7.258 29.344 18.812 1 95.94 171 ASN B C 1
ATOM 3275 O O . ASN B 1 171 ? -7.238 30.547 18.547 1 95.94 171 ASN B O 1
ATOM 3279 N N . MET B 1 172 ? -6.188 28.547 18.75 1 96.31 172 MET B N 1
ATOM 3280 C CA . MET B 1 172 ? -4.895 29.078 18.328 1 96.31 172 MET B CA 1
ATOM 3281 C C . MET B 1 172 ? -4.961 29.625 16.906 1 96.31 172 MET B C 1
ATOM 3283 O O . MET B 1 172 ? -4.328 30.625 16.594 1 96.31 172 MET B O 1
ATOM 3287 N N . PHE B 1 173 ? -5.68 28.938 16.078 1 96.12 173 PHE B N 1
ATOM 3288 C CA . PHE B 1 173 ? -5.852 29.391 14.711 1 96.12 173 PHE B CA 1
ATOM 3289 C C . PHE B 1 173 ? -6.609 30.703 14.672 1 96.12 173 PHE B C 1
ATOM 3291 O O . PHE B 1 173 ? -6.184 31.656 14 1 96.12 173 PHE B O 1
ATOM 3298 N N . ASN B 1 174 ? -7.699 30.812 15.359 1 92.88 174 ASN B N 1
ATOM 3299 C CA . ASN B 1 174 ? -8.555 31.984 15.383 1 92.88 174 ASN B CA 1
ATOM 3300 C C . ASN B 1 174 ? -7.809 33.188 15.938 1 92.88 174 ASN B C 1
ATOM 3302 O O . ASN B 1 174 ? -8.07 34.344 15.531 1 92.88 174 ASN B O 1
ATOM 3306 N N . ASP B 1 175 ? -6.879 32.969 16.812 1 92.88 175 ASP B N 1
ATOM 3307 C CA . ASP B 1 175 ? -6.16 34.062 17.453 1 92.88 175 ASP B CA 1
ATOM 3308 C C . ASP B 1 175 ? -4.914 34.469 16.656 1 92.88 175 ASP B C 1
ATOM 3310 O O . ASP B 1 175 ? -4.117 35.281 17.094 1 92.88 175 ASP B O 1
ATOM 3314 N N . GLY B 1 176 ? -4.707 33.781 15.594 1 92.62 176 GLY B N 1
ATOM 3315 C CA . GLY B 1 176 ? -3.607 34.125 14.703 1 92.62 176 GLY B CA 1
ATOM 3316 C C . GLY B 1 176 ? -2.326 33.375 15.016 1 92.62 176 GLY B C 1
ATOM 3317 O O . GLY B 1 176 ? -1.29 33.625 14.398 1 92.62 176 GLY B O 1
ATOM 3318 N N . GLY B 1 177 ? -2.432 32.438 15.953 1 95.62 177 GLY B N 1
ATOM 3319 C CA . GLY B 1 177 ? -1.257 31.703 16.375 1 95.62 177 GLY B CA 1
ATOM 3320 C C . GLY B 1 177 ? -0.819 30.656 15.359 1 95.62 177 GLY B C 1
ATOM 3321 O O . GLY B 1 177 ? 0.34 30.25 15.359 1 95.62 177 GLY B O 1
ATOM 3322 N N . ILE B 1 178 ? -1.706 30.172 14.562 1 96.75 178 ILE B N 1
ATOM 3323 C CA . ILE B 1 178 ? -1.419 29.266 13.461 1 96.75 178 ILE B CA 1
ATOM 3324 C C . ILE B 1 178 ? -1.587 29.984 12.133 1 96.75 178 ILE B C 1
ATOM 3326 O O . ILE B 1 178 ? -2.621 30.609 11.891 1 96.75 178 ILE B O 1
ATOM 3330 N N . HIS B 1 179 ? -0.599 29.922 11.312 1 97.31 179 HIS B N 1
ATOM 3331 C CA . HIS B 1 179 ? -0.573 30.688 10.062 1 97.31 179 HIS B CA 1
ATOM 3332 C C . HIS B 1 179 ? -1.269 29.922 8.938 1 97.31 179 HIS B C 1
ATOM 3334 O O . HIS B 1 179 ? -1.906 30.516 8.078 1 97.31 179 HIS B O 1
ATOM 3340 N N . ILE B 1 180 ? -1.139 28.562 8.898 1 97.81 180 ILE B N 1
ATOM 3341 C CA . ILE B 1 180 ? -1.701 27.703 7.855 1 97.81 180 ILE B CA 1
ATOM 3342 C C . ILE B 1 180 ? -2.354 26.484 8.492 1 97.81 180 ILE B C 1
ATOM 3344 O O . ILE B 1 180 ? -1.775 25.859 9.383 1 97.81 180 ILE B O 1
ATOM 3348 N N . LEU B 1 181 ? -3.516 26.234 8.086 1 97.81 181 LEU B N 1
ATOM 3349 C CA . LEU B 1 181 ? -4.258 25.062 8.531 1 97.81 181 LEU B CA 1
ATOM 3350 C C . LEU B 1 181 ? -4.535 24.125 7.367 1 97.81 181 LEU B C 1
ATOM 3352 O O . LEU B 1 181 ? -5.328 24.438 6.477 1 97.81 181 LEU B O 1
ATOM 3356 N N . TYR B 1 182 ? -3.842 22.953 7.273 1 98.75 182 TYR B N 1
ATOM 3357 C CA . TYR B 1 182 ? -4.203 21.859 6.379 1 98.75 182 TYR B CA 1
ATOM 3358 C C . TYR B 1 182 ? -5.203 20.922 7.047 1 98.75 182 TYR B C 1
ATOM 3360 O O . TYR B 1 182 ? -4.883 20.281 8.047 1 98.75 182 TYR B O 1
ATOM 3368 N N . GLN B 1 183 ? -6.355 20.766 6.512 1 98.69 183 GLN B N 1
ATOM 3369 C CA . GLN B 1 183 ? -7.438 20.094 7.234 1 98.69 183 GLN B CA 1
ATOM 3370 C C . GLN B 1 183 ? -8.055 18.984 6.391 1 98.69 183 GLN B C 1
ATOM 3372 O O . GLN B 1 183 ? -8.453 19.219 5.246 1 98.69 183 GLN B O 1
ATOM 3377 N N . ASP B 1 184 ? -8.07 17.766 6.953 1 98.81 184 ASP B N 1
ATOM 3378 C CA . ASP B 1 184 ? -8.922 16.719 6.41 1 98.81 184 ASP B CA 1
ATOM 3379 C C . ASP B 1 184 ? -10.328 17.234 6.141 1 98.81 184 ASP B C 1
ATOM 3381 O O . ASP B 1 184 ? -11.039 17.641 7.066 1 98.81 184 ASP B O 1
ATOM 3385 N N . THR B 1 18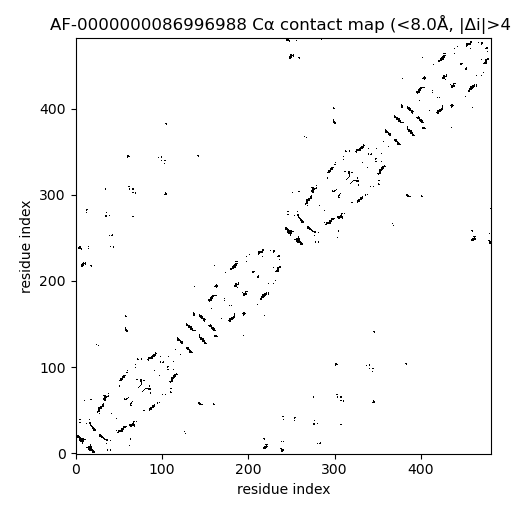5 ? -10.734 17.234 4.891 1 98.75 185 THR B N 1
ATOM 3386 C CA . THR B 1 185 ? -12.039 17.734 4.488 1 98.75 185 THR B CA 1
ATOM 3387 C C . THR B 1 185 ? -12.664 16.844 3.422 1 98.75 185 THR B C 1
ATOM 3389 O O . THR B 1 185 ? -12 16.469 2.455 1 98.75 185 THR B O 1
ATOM 3392 N N . CYS B 1 186 ? -13.875 16.453 3.625 1 98.62 186 CYS B N 1
ATOM 3393 C CA . CYS B 1 186 ? -14.562 15.594 2.666 1 98.62 186 CYS B CA 1
ATOM 3394 C C . CYS B 1 186 ? -15.883 16.203 2.23 1 98.62 186 CYS B C 1
ATOM 3396 O O . CYS B 1 186 ? -16.312 17.219 2.787 1 98.62 186 CYS B O 1
ATOM 3398 N N . GLY B 1 187 ? -16.422 15.734 1.186 1 98.12 187 GLY B N 1
ATOM 3399 C CA . GLY B 1 187 ? -17.734 16.156 0.729 1 98.12 187 GLY B CA 1
ATOM 3400 C C . GLY B 1 187 ? -18.875 15.492 1.477 1 98.12 187 GLY B C 1
ATOM 3401 O O . GLY B 1 187 ? -19.906 16.109 1.746 1 98.12 187 GLY B O 1
ATOM 3402 N N . ALA B 1 188 ? -18.688 14.18 1.82 1 95.88 188 ALA B N 1
ATOM 3403 C CA . ALA B 1 188 ? -19.719 13.414 2.521 1 95.88 188 ALA B CA 1
ATOM 3404 C C . ALA B 1 188 ? -20.031 14.039 3.875 1 95.88 188 ALA B C 1
ATOM 3406 O O . ALA B 1 188 ? -19.141 14.508 4.582 1 95.88 188 ALA B O 1
ATOM 3407 N N . ASP B 1 189 ? -21.281 14.086 4.164 1 95.94 189 ASP B N 1
ATOM 3408 C CA . ASP B 1 189 ? -21.75 14.625 5.434 1 95.94 189 ASP B CA 1
ATOM 3409 C C . ASP B 1 189 ? -22.891 13.766 6.004 1 95.94 189 ASP B C 1
ATOM 3411 O O . ASP B 1 189 ? -24.047 13.93 5.625 1 95.94 189 ASP B O 1
ATOM 3415 N N . TYR B 1 190 ? -22.578 12.852 6.848 1 94.38 190 TYR B N 1
ATOM 3416 C CA . TYR B 1 190 ? -23.531 11.953 7.488 1 94.38 190 TYR B CA 1
ATOM 3417 C C . TYR B 1 190 ? -23.219 11.781 8.969 1 94.38 190 TYR B C 1
ATOM 3419 O O . TYR B 1 190 ? -22.109 12.086 9.406 1 94.38 190 TYR B O 1
ATOM 3427 N N . GLU B 1 191 ? -24.156 11.406 9.711 1 93.88 191 GLU B N 1
ATOM 3428 C CA . GLU B 1 191 ? -23.938 11.164 11.141 1 93.88 191 GLU B CA 1
ATOM 3429 C C . GLU B 1 191 ? -22.891 10.078 11.367 1 93.88 191 GLU B C 1
ATOM 3431 O O . GLU B 1 191 ? -22.953 9.016 10.75 1 93.88 191 GLU B O 1
ATOM 3436 N N . GLY B 1 192 ? -21.969 10.383 12.172 1 93.62 192 GLY B N 1
ATOM 3437 C CA . GLY B 1 192 ? -20.938 9.406 12.484 1 93.62 192 GLY B CA 1
ATOM 3438 C C . GLY B 1 192 ? -19.75 9.461 11.531 1 93.62 192 GLY B C 1
ATOM 3439 O O . GLY B 1 192 ? -18.828 8.648 11.625 1 93.62 192 GLY B O 1
ATOM 3440 N N . ASN B 1 193 ? -19.812 10.414 10.609 1 96.12 193 ASN B N 1
ATOM 3441 C CA . ASN B 1 193 ? -18.688 10.594 9.688 1 96.12 193 ASN B CA 1
ATOM 3442 C C . ASN B 1 193 ? -17.375 10.797 10.43 1 96.12 193 ASN B C 1
ATOM 3444 O O . ASN B 1 193 ? -17.297 11.625 11.336 1 96.12 193 ASN B O 1
ATOM 3448 N N . VAL B 1 194 ? -16.406 10.023 9.977 1 97.75 194 VAL B N 1
ATOM 3449 C CA . VAL B 1 194 ? -15.156 10.031 10.727 1 97.75 194 VAL B CA 1
ATOM 3450 C C . VAL B 1 194 ? -14.188 11.039 10.102 1 97.75 194 VAL B C 1
ATOM 3452 O O . VAL B 1 194 ? -13.031 11.133 10.516 1 97.75 194 VAL B O 1
ATOM 3455 N N . HIS B 1 195 ? -14.586 11.75 9.078 1 98.56 195 HIS B N 1
ATOM 3456 C CA . HIS B 1 195 ? -13.859 12.852 8.438 1 98.56 195 HIS B CA 1
ATOM 3457 C C . HIS B 1 195 ? -14.648 14.156 8.539 1 98.56 195 HIS B C 1
ATOM 3459 O O . HIS B 1 195 ? -15.875 14.141 8.672 1 98.56 195 HIS B O 1
ATOM 3465 N N . LEU B 1 196 ? -13.992 15.273 8.523 1 98.62 196 LEU B N 1
ATOM 3466 C CA . LEU B 1 196 ? -14.641 16.578 8.648 1 98.62 196 LEU B CA 1
ATOM 3467 C C . LEU B 1 196 ? -15.273 17 7.328 1 98.62 196 LEU B C 1
ATOM 3469 O O . LEU B 1 196 ? -14.562 17.234 6.348 1 98.62 196 LEU B O 1
ATOM 3473 N N . SER B 1 197 ? -16.547 17.141 7.293 1 98.31 197 SER B N 1
ATOM 3474 C CA . SER B 1 197 ? -17.234 17.562 6.07 1 98.31 197 SER B CA 1
ATOM 3475 C C . SER B 1 197 ? -16.969 19.047 5.785 1 98.31 197 SER B C 1
ATOM 3477 O O . SER B 1 197 ? -16.734 19.828 6.703 1 98.31 197 SER B O 1
ATOM 3479 N N . LEU B 1 198 ? -17.047 19.375 4.5 1 98.12 198 LEU B N 1
ATOM 3480 C CA . LEU B 1 198 ? -16.906 20.781 4.105 1 98.12 198 LEU B CA 1
ATOM 3481 C C . LEU B 1 198 ? -17.969 21.641 4.801 1 98.12 198 LEU B C 1
ATOM 3483 O O . LEU B 1 198 ? -17.672 22.766 5.207 1 98.12 198 LEU B O 1
ATOM 3487 N N . LYS B 1 199 ? -19.141 21.094 4.941 1 96.56 199 LYS B N 1
ATOM 3488 C CA . LYS B 1 199 ? -20.203 21.797 5.633 1 96.56 199 LYS B CA 1
ATOM 3489 C C . LYS B 1 199 ? -19.812 22.141 7.066 1 96.56 199 LYS B C 1
ATOM 3491 O O . LYS B 1 199 ? -19.953 23.281 7.504 1 96.56 199 LYS B O 1
ATOM 3496 N N . LYS B 1 200 ? -19.328 21.172 7.738 1 96.88 200 LYS B N 1
ATOM 3497 C CA . LYS B 1 200 ? -18.922 21.375 9.125 1 96.88 200 LYS B CA 1
ATOM 3498 C C . LYS B 1 200 ? -17.734 22.344 9.203 1 96.88 200 LYS B C 1
ATOM 3500 O O . LYS B 1 200 ? -17.656 23.172 10.117 1 96.88 200 LYS B O 1
ATOM 3505 N N . LEU B 1 201 ? -16.781 22.156 8.312 1 97.69 201 LEU B N 1
ATOM 3506 C CA . LEU B 1 201 ? -15.664 23.094 8.258 1 97.69 201 LEU B CA 1
ATOM 3507 C C . LEU B 1 201 ? -16.156 24.531 8.102 1 97.69 201 LEU B C 1
ATOM 3509 O O . LEU B 1 201 ? -15.68 25.438 8.781 1 97.69 201 LEU B O 1
ATOM 3513 N N . ASP B 1 202 ? -17.078 24.734 7.215 1 95.88 202 ASP B N 1
ATOM 3514 C CA . ASP B 1 202 ? -17.688 26.031 6.965 1 95.88 202 ASP B CA 1
ATOM 3515 C C . ASP B 1 202 ? -18.297 26.609 8.242 1 95.88 202 ASP B C 1
ATOM 3517 O O . ASP B 1 202 ? -18.203 27.812 8.5 1 95.88 202 ASP B O 1
ATOM 3521 N N . GLU B 1 203 ? -18.875 25.781 9.039 1 94.5 203 GLU B N 1
ATOM 3522 C CA . GLU B 1 203 ? -19.516 26.203 10.281 1 94.5 203 GLU B CA 1
ATOM 3523 C C . GLU B 1 203 ? -18.484 26.547 11.352 1 94.5 203 GLU B C 1
ATOM 3525 O O . GLU B 1 203 ? -18.719 27.406 12.195 1 94.5 203 GLU B O 1
ATOM 3530 N N . LEU B 1 204 ? -17.406 25.859 11.336 1 94.19 204 LEU B N 1
ATOM 3531 C CA . LEU B 1 204 ? -16.391 25.953 12.391 1 94.19 204 LEU B CA 1
ATOM 3532 C C . LEU B 1 204 ? -15.555 27.219 12.211 1 94.19 204 LEU B C 1
ATOM 3534 O O . LEU B 1 204 ? -15.172 27.859 13.195 1 94.19 204 LEU B O 1
ATOM 3538 N N . ILE B 1 205 ? -15.234 27.5 10.969 1 93.62 205 ILE B N 1
ATOM 3539 C CA . ILE B 1 205 ? -14.336 28.625 10.695 1 93.62 205 ILE B CA 1
ATOM 3540 C C . ILE B 1 205 ? -15.156 29.891 10.422 1 93.62 205 ILE B C 1
ATOM 3542 O O . ILE B 1 205 ? -15.953 29.922 9.477 1 93.62 205 ILE B O 1
ATOM 3546 N N . ALA B 1 206 ? -15.055 30.828 11.328 1 80 206 ALA B N 1
ATOM 3547 C CA . ALA B 1 206 ? -15.812 32.062 11.242 1 80 206 ALA B CA 1
ATOM 3548 C C . ALA B 1 206 ? -15.742 32.688 9.844 1 80 206 ALA B C 1
ATOM 3550 O O . ALA B 1 206 ? -14.75 32.469 9.133 1 80 206 ALA B O 1
ATOM 3551 N N . GLU B 1 207 ? -16.875 33.375 9.664 1 72.81 207 GLU B N 1
ATOM 3552 C CA . GLU B 1 207 ? -16.969 34.031 8.375 1 72.81 207 GLU B CA 1
ATOM 3553 C C . GLU B 1 207 ? -15.992 35.219 8.297 1 72.81 207 GLU B C 1
ATOM 3555 O O . GLU B 1 207 ? -15.711 35.875 9.297 1 72.81 207 GLU B O 1
ATOM 3560 N N . GLY B 1 208 ? -15.07 35.312 7.434 1 66.56 208 GLY B N 1
ATOM 3561 C CA . GLY B 1 208 ? -14.078 36.312 7.027 1 66.56 208 GLY B CA 1
ATOM 3562 C C . GLY B 1 208 ? -12.992 35.719 6.141 1 66.56 208 GLY B C 1
ATOM 3563 O O . GLY B 1 208 ? -12.422 34.656 6.465 1 66.56 208 GLY B O 1
ATOM 3564 N N . LYS B 1 209 ? -12.984 36.281 5.09 1 66.19 209 LYS B N 1
ATOM 3565 C CA . LYS B 1 209 ? -12.117 35.844 4.004 1 66.19 209 LYS B CA 1
ATOM 3566 C C . LYS B 1 209 ? -10.68 35.688 4.48 1 66.19 209 LYS B C 1
ATOM 3568 O O . LYS B 1 209 ? -9.969 34.75 4.051 1 66.19 209 LYS B O 1
ATOM 3573 N N . GLU B 1 210 ? -10.414 36.344 5.625 1 86.81 210 GLU B N 1
ATOM 3574 C CA . GLU B 1 210 ? -8.992 36.344 5.957 1 86.81 210 GLU B CA 1
ATOM 3575 C C . GLU B 1 210 ? -8.586 35.031 6.625 1 86.81 210 GLU B C 1
ATOM 3577 O O . GLU B 1 210 ? -7.539 34.469 6.309 1 86.81 210 GLU B O 1
ATOM 3582 N N . LEU B 1 211 ? -9.406 34.469 7.512 1 92.31 211 LEU B N 1
ATOM 3583 C CA . LEU B 1 211 ? -9.094 33.219 8.188 1 92.31 211 LEU B CA 1
ATOM 3584 C C . LEU B 1 211 ? -9.227 32.031 7.23 1 92.31 211 LEU B C 1
ATOM 3586 O O . LEU B 1 211 ? -8.375 31.156 7.215 1 92.31 211 LEU B O 1
ATOM 3590 N N . ARG B 1 212 ? -10.258 32.062 6.406 1 96.19 212 ARG B N 1
ATOM 3591 C CA . ARG B 1 212 ? -10.547 30.953 5.516 1 96.19 212 ARG B CA 1
ATOM 3592 C C . ARG B 1 212 ? -9.477 30.812 4.445 1 96.19 212 ARG B C 1
ATOM 3594 O O . ARG B 1 212 ? -9.18 29.703 4 1 96.19 212 ARG B O 1
ATOM 3601 N N . LYS B 1 213 ? -8.828 31.922 4.09 1 95.94 213 LYS B N 1
ATOM 3602 C CA . LYS B 1 213 ? -7.758 31.922 3.1 1 95.94 213 LYS B CA 1
ATOM 3603 C C . LYS B 1 213 ? -6.52 31.188 3.631 1 95.94 213 LYS B C 1
ATOM 3605 O O . LYS B 1 213 ? -5.609 30.875 2.867 1 95.94 213 LYS B O 1
ATOM 3610 N N . ARG B 1 214 ? -6.508 30.969 4.902 1 96.75 214 ARG B N 1
ATOM 3611 C CA . ARG B 1 214 ? -5.371 30.297 5.523 1 96.75 214 ARG B CA 1
ATOM 3612 C C . ARG B 1 214 ? -5.66 28.812 5.742 1 96.75 214 ARG B C 1
ATOM 3614 O O . ARG B 1 214 ? -4.84 28.094 6.309 1 96.75 214 ARG B O 1
ATOM 3621 N N . VAL B 1 215 ? -6.832 28.328 5.297 1 98.12 215 VAL B N 1
ATOM 3622 C CA . VAL B 1 215 ? -7.234 26.938 5.426 1 98.12 215 VAL B CA 1
ATOM 3623 C C . VAL B 1 215 ? -7.105 26.234 4.074 1 98.12 215 VAL B C 1
ATOM 3625 O O . VAL B 1 215 ? -7.613 26.719 3.064 1 98.12 215 VAL B O 1
ATOM 3628 N N . TYR B 1 216 ? -6.453 25.125 4.062 1 98.62 216 TYR B N 1
ATOM 3629 C CA . TYR B 1 216 ? -6.277 24.297 2.873 1 98.62 216 TYR B CA 1
ATOM 3630 C C . TYR B 1 216 ? -6.93 22.938 3.057 1 98.62 216 TYR B C 1
ATOM 3632 O O . TYR B 1 216 ? -6.508 22.141 3.91 1 98.62 216 TYR B O 1
ATOM 3640 N N . CYS B 1 217 ? -7.922 22.609 2.219 1 98.81 217 CYS B N 1
ATOM 3641 C CA . CYS B 1 217 ? -8.625 21.328 2.258 1 98.81 217 CYS B CA 1
ATOM 3642 C C . CYS B 1 217 ? -7.777 20.234 1.629 1 98.81 217 CYS B C 1
ATOM 3644 O O . CYS B 1 217 ? -7.25 20.406 0.528 1 98.81 217 CYS B O 1
ATOM 3646 N N . MET B 1 218 ? -7.652 19.141 2.361 1 98.75 218 MET B N 1
ATOM 3647 C CA . MET B 1 218 ? -6.918 17.969 1.89 1 98.75 218 MET B CA 1
ATOM 3648 C C . MET B 1 218 ? -7.684 16.688 2.201 1 98.75 218 MET B C 1
ATOM 3650 O O . MET B 1 218 ? -8.75 16.719 2.811 1 98.75 218 MET B O 1
ATOM 3654 N N . HIS B 1 219 ? -7.148 15.492 1.694 1 98.81 219 HIS B N 1
ATOM 3655 C CA . HIS B 1 219 ? -7.754 14.195 1.938 1 98.81 219 HIS B CA 1
ATOM 3656 C C . HIS B 1 219 ? -9.164 14.125 1.366 1 98.81 219 HIS B C 1
ATOM 3658 O O . HIS B 1 219 ? -10.102 13.719 2.057 1 98.81 219 HIS B O 1
ATOM 3664 N N . LEU B 1 220 ? -9.367 14.539 0.172 1 98.81 220 LEU B N 1
ATOM 3665 C CA . LEU B 1 220 ? -10.633 14.805 -0.511 1 98.81 220 LEU B CA 1
ATOM 3666 C C . LEU B 1 220 ? -11.281 13.508 -0.979 1 98.81 220 LEU B C 1
ATOM 3668 O O . LEU B 1 220 ? -10.656 12.719 -1.701 1 98.81 220 LEU B O 1
ATOM 3672 N N . ASP B 1 221 ? -12.477 13.289 -0.536 1 98.25 221 ASP B N 1
ATOM 3673 C CA . ASP B 1 221 ? -13.195 12.125 -1.05 1 98.25 221 ASP B CA 1
ATOM 3674 C C . ASP B 1 221 ? -13.812 12.422 -2.414 1 98.25 221 ASP B C 1
ATOM 3676 O O . ASP B 1 221 ? -13.68 13.531 -2.938 1 98.25 221 ASP B O 1
ATOM 3680 N N . GLU B 1 222 ? -14.398 11.453 -3.02 1 96.31 222 GLU B N 1
ATOM 3681 C CA . GLU B 1 222 ? -14.898 11.578 -4.383 1 96.31 222 GLU B CA 1
ATOM 3682 C C . GLU B 1 222 ? -16.062 12.57 -4.461 1 96.31 222 GLU B C 1
ATOM 3684 O O . GLU B 1 222 ? -16.328 13.125 -5.523 1 96.31 222 GLU B O 1
ATOM 3689 N N . LYS B 1 223 ? -16.766 12.883 -3.357 1 96 223 LYS B N 1
ATOM 3690 C CA . LYS B 1 223 ? -17.922 13.766 -3.305 1 96 223 LYS B CA 1
ATOM 3691 C C . LYS B 1 223 ? -17.5 15.211 -3.064 1 96 223 LYS B C 1
ATOM 3693 O O . LYS B 1 223 ? -18.344 16.109 -3.092 1 96 223 LYS B O 1
ATOM 3698 N N . PHE B 1 224 ? -16.266 15.414 -2.832 1 98.56 224 PHE B N 1
ATOM 3699 C CA . PHE B 1 224 ? -15.781 16.75 -2.482 1 98.56 224 PHE B CA 1
ATOM 3700 C C . PHE B 1 224 ? -15.938 17.703 -3.66 1 98.56 224 PHE B C 1
ATOM 3702 O O . PHE B 1 224 ? -15.547 17.375 -4.785 1 98.56 224 PHE B O 1
ATOM 3709 N N . ASP B 1 225 ? -16.5 18.875 -3.41 1 98.19 225 ASP B N 1
ATOM 3710 C CA . ASP B 1 225 ? -16.703 19.906 -4.41 1 98.19 225 ASP B CA 1
ATOM 3711 C C . ASP B 1 225 ? -15.688 21.031 -4.258 1 98.19 225 ASP B C 1
ATOM 3713 O O . ASP B 1 225 ? -15.859 21.938 -3.432 1 98.19 225 ASP B O 1
ATOM 3717 N N . GLU B 1 226 ? -14.727 20.984 -5.062 1 98.19 226 GLU B N 1
ATOM 3718 C CA . GLU B 1 226 ? -13.648 21.969 -4.992 1 98.19 226 GLU B CA 1
ATOM 3719 C C . GLU B 1 226 ? -14.18 23.391 -5.223 1 98.19 226 GLU B C 1
ATOM 3721 O O . GLU B 1 226 ? -13.75 24.328 -4.562 1 98.19 226 GLU B O 1
ATOM 3726 N N . ILE B 1 227 ? -15.023 23.547 -6.16 1 98.12 227 ILE B N 1
ATOM 3727 C CA . ILE B 1 227 ? -15.578 24.859 -6.492 1 98.12 227 ILE B CA 1
ATOM 3728 C C . ILE B 1 227 ? -16.328 25.438 -5.289 1 98.12 227 ILE B C 1
ATOM 3730 O O . ILE B 1 227 ? -16.172 26.609 -4.961 1 98.12 227 ILE B O 1
ATOM 3734 N N . GLU B 1 228 ? -17.062 24.562 -4.672 1 97.81 228 GLU B N 1
ATOM 3735 C CA . GLU B 1 228 ? -17.781 25 -3.477 1 97.81 228 GLU B CA 1
ATOM 3736 C C . GLU B 1 228 ? -16.812 25.453 -2.391 1 97.81 228 GLU B C 1
ATOM 3738 O O . GLU B 1 228 ? -17 26.516 -1.778 1 97.81 228 GLU B O 1
ATOM 3743 N N . ALA B 1 229 ? -15.805 24.688 -2.168 1 98.12 229 ALA B N 1
ATOM 3744 C CA . ALA B 1 229 ? -14.82 25.031 -1.146 1 98.12 229 ALA B CA 1
ATOM 3745 C C . ALA B 1 229 ? -14.18 26.391 -1.438 1 98.12 229 ALA B C 1
ATOM 3747 O O . ALA B 1 229 ? -14.062 27.234 -0.546 1 98.12 229 ALA B O 1
ATOM 3748 N N . ILE B 1 230 ? -13.797 26.625 -2.68 1 97.38 230 ILE B N 1
ATOM 3749 C CA . ILE B 1 230 ? -13.141 27.859 -3.088 1 97.38 230 ILE B CA 1
ATOM 3750 C C . ILE B 1 230 ? -14.117 29.031 -2.951 1 97.38 230 ILE B C 1
ATOM 3752 O O . ILE B 1 230 ? -13.734 30.109 -2.504 1 97.38 230 ILE B O 1
ATOM 3756 N N . SER B 1 231 ? -15.32 28.812 -3.334 1 96.25 231 SER B N 1
ATOM 3757 C CA . SER B 1 231 ? -16.328 29.859 -3.23 1 96.25 231 SER B CA 1
ATOM 3758 C C . SER B 1 231 ? -16.547 30.266 -1.78 1 96.25 231 SER B C 1
ATOM 3760 O O . SER B 1 231 ? -16.891 31.422 -1.501 1 96.25 231 SER B O 1
ATOM 3762 N N . LEU B 1 232 ? -16.359 29.344 -0.879 1 95.88 232 LEU B N 1
ATOM 3763 C CA . LEU B 1 232 ? -16.531 29.609 0.546 1 95.88 232 LEU B CA 1
ATOM 3764 C C . LEU B 1 232 ? -15.297 30.312 1.112 1 95.88 232 LEU B C 1
ATOM 3766 O O . LEU B 1 232 ? -15.312 30.766 2.262 1 95.88 232 LEU B O 1
ATOM 3770 N N . GLY B 1 233 ? -14.242 30.422 0.282 1 96.44 233 GLY B N 1
ATOM 3771 C CA . GLY B 1 233 ? -13.055 31.156 0.68 1 96.44 233 GLY B CA 1
ATOM 3772 C C . GLY B 1 233 ? -11.898 30.266 1.098 1 96.44 233 GLY B C 1
ATOM 3773 O O . GLY B 1 233 ? -10.836 30.75 1.484 1 96.44 233 GLY B O 1
ATOM 3774 N N . PHE B 1 234 ? -12.125 28.938 1.092 1 98 234 PHE B N 1
ATOM 3775 C CA . PHE B 1 234 ? -11.078 28 1.466 1 98 234 PHE B CA 1
ATOM 3776 C C . PHE B 1 234 ? -10.164 27.703 0.281 1 98 234 PHE B C 1
ATOM 3778 O O . PHE B 1 234 ? -10.5 28.031 -0.862 1 98 234 PHE B O 1
ATOM 3785 N N . ASN B 1 235 ? -8.992 27.234 0.52 1 98 235 ASN B N 1
ATOM 3786 C CA . ASN B 1 235 ? -8.094 26.703 -0.5 1 98 235 ASN B CA 1
ATOM 3787 C C . ASN B 1 235 ? -8.195 25.188 -0.586 1 98 235 ASN B C 1
ATOM 3789 O O . ASN B 1 235 ? -8.68 24.531 0.339 1 98 235 ASN B O 1
ATOM 3793 N N . VAL B 1 236 ? -7.773 24.641 -1.676 1 98.62 236 VAL B N 1
ATOM 3794 C CA . VAL B 1 236 ? -7.684 23.203 -1.886 1 98.62 236 VAL B CA 1
ATOM 3795 C C . VAL B 1 236 ? -6.273 22.828 -2.34 1 98.62 236 VAL B C 1
ATOM 3797 O O . VAL B 1 236 ? -5.742 23.438 -3.279 1 98.62 236 VAL B O 1
ATOM 3800 N N . VAL B 1 237 ? -5.703 21.859 -1.643 1 98.44 237 VAL B N 1
ATOM 3801 C CA . VAL B 1 237 ? -4.348 21.453 -1.995 1 98.44 237 VAL B CA 1
ATOM 3802 C C . VAL B 1 237 ? -4.352 20.766 -3.359 1 98.44 237 VAL B C 1
ATOM 3804 O O . VAL B 1 237 ? -5.375 20.219 -3.787 1 98.44 237 VAL B O 1
ATOM 3807 N N . LYS B 1 238 ? -3.176 20.797 -4.02 1 97.38 238 LYS B N 1
ATOM 3808 C CA . LYS B 1 238 ? -2.99 20.141 -5.305 1 97.38 238 LYS B CA 1
ATOM 3809 C C . LYS B 1 238 ? -1.809 19.172 -5.254 1 97.38 238 LYS B C 1
ATOM 3811 O O . LYS B 1 238 ? -0.75 19.5 -4.719 1 97.38 238 LYS B O 1
ATOM 3816 N N . GLY B 1 239 ? -1.99 17.984 -5.742 1 96.69 239 GLY B N 1
ATOM 3817 C CA . GLY B 1 239 ? -0.936 16.984 -5.777 1 96.69 239 GLY B CA 1
ATOM 3818 C C . GLY B 1 239 ? 0.021 17.172 -6.941 1 96.69 239 GLY B C 1
ATOM 3819 O O . GLY B 1 239 ? -0.264 17.922 -7.875 1 96.69 239 GLY B O 1
ATOM 3820 N N . VAL B 1 240 ? 1.121 16.469 -6.984 1 94.5 240 VAL B N 1
ATOM 3821 C CA . VAL B 1 240 ? 2.191 16.609 -7.965 1 94.5 240 VAL B CA 1
ATOM 3822 C C . VAL B 1 240 ? 1.771 15.977 -9.289 1 94.5 240 VAL B C 1
ATOM 3824 O O . VAL B 1 240 ? 2.365 16.266 -10.336 1 94.5 240 VAL B O 1
ATOM 3827 N N . LEU B 1 241 ? 0.898 15.062 -9.258 1 87.81 241 LEU B N 1
ATOM 3828 C CA . LEU B 1 241 ? 0.42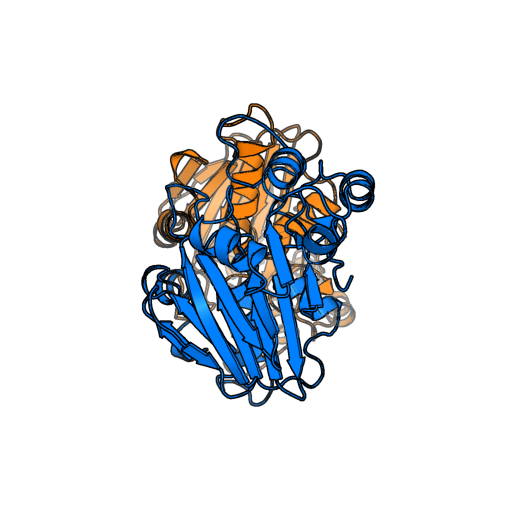9 14.43 -10.484 1 87.81 241 LEU B CA 1
ATOM 3829 C C . LEU B 1 241 ? -1.032 14.781 -10.75 1 87.81 241 LEU B C 1
ATOM 3831 O O . LEU B 1 241 ? -1.803 15 -9.812 1 87.81 241 LEU B O 1
#

Sequence (482 aa):
MFEFIGTGSAFNTSLGNNGAFIKQGNKFFMIDCGSATFHRIMEANLLEGVEEIYVLITHTHPDHIGSLGDLIFYGYYSMGNVMEKNVTVLAPDNLEIALILSYMGVDTDTYYLKDFPENSINYIEDFEILMMAVHTKHVKELDCYGYLFDYKGLKIYYSGDANIIPTPILNMFNDGGIHILYQDTCGADYEGNVHLSLKKLDELIAEGKELRKRVYCMHLDEKFDEIEAISLGFNVVKGVLMFEFIGTGSAFNTSLGNNGAFIKQGNKFFMIDCGSATFHRIMEANLLEGVEEIYVLITHTHPDHIGSLGDLIFYGYYSMGNVMEKNVTVLAPDNLEIALILSYMGVDTDTYYLKDFPENSINYIEDFEILMMAVHTKHVKELDCYGYLFDYKGLKIYYSGDANIIPTPILNMFNDGGIHILYQDTCGADYEGNVHLSLKKLDELIAEGKELRKRVYCMHLDEKFDEIEAISLGFNVVKGVL

Solvent-accessible surface area (backbone atoms only — not comparable to f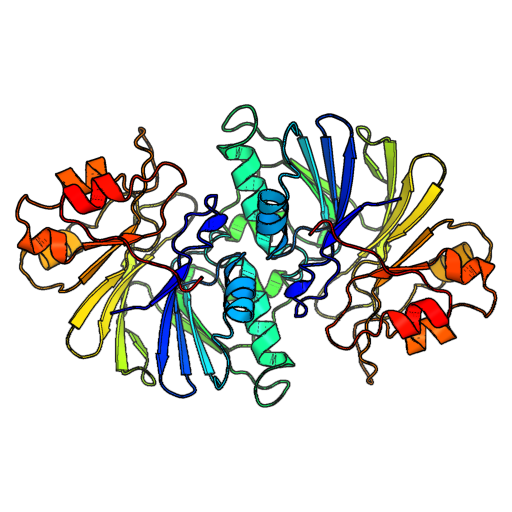ull-atom values): 24053 Å² total; per-residue (Å²): 134,78,45,26,64,11,33,6,22,80,82,19,54,92,44,28,24,35,24,40,34,50,77,57,86,40,34,36,38,32,35,35,26,5,14,43,32,45,52,48,39,60,74,67,52,68,58,71,74,45,61,36,38,36,39,37,49,40,40,50,40,30,42,26,38,15,14,40,55,46,46,34,49,42,31,15,65,70,33,80,59,66,79,34,63,33,31,36,39,33,33,46,54,88,64,45,60,66,60,50,34,43,66,28,56,43,50,73,84,39,34,44,77,49,64,38,64,56,92,40,82,43,74,44,72,95,74,54,31,38,36,30,52,36,82,36,53,42,55,93,79,48,79,30,20,17,36,42,33,42,47,91,90,37,32,34,37,39,37,40,62,14,36,62,74,55,64,72,56,48,52,36,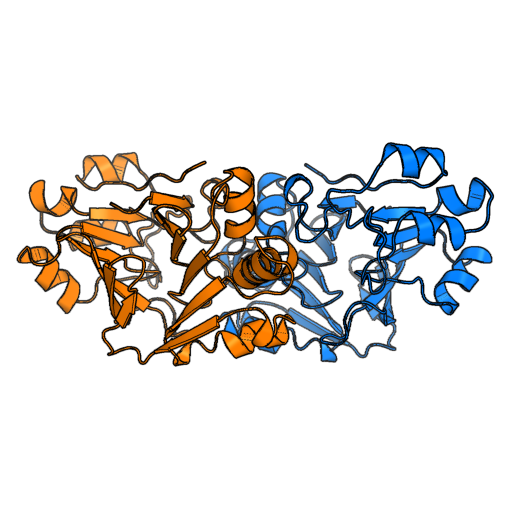38,75,72,60,65,35,61,35,37,39,36,35,26,23,41,65,79,57,92,83,51,42,49,16,17,49,68,56,49,58,70,68,48,64,93,46,61,74,64,27,58,31,31,30,38,29,35,29,35,83,66,41,53,64,68,59,43,44,74,73,31,32,40,70,66,65,38,76,113,132,77,44,27,65,11,31,7,22,80,82,19,53,92,44,27,22,34,24,42,33,49,78,56,87,40,34,34,38,30,36,34,28,5,15,44,32,46,52,48,39,61,74,68,52,69,58,70,74,45,61,37,37,36,37,37,50,41,40,49,40,29,41,26,38,15,14,41,57,47,47,35,49,42,31,14,65,70,33,82,58,66,78,35,65,32,31,35,38,34,33,46,53,89,64,46,59,66,59,50,34,43,67,28,54,43,52,75,86,41,36,43,78,49,65,38,63,56,89,38,79,45,73,45,74,95,72,56,31,38,36,30,52,37,82,36,55,41,57,92,79,48,78,32,20,17,36,43,33,42,47,92,91,37,31,34,38,38,37,41,60,14,38,61,76,54,63,74,58,48,52,36,38,76,71,60,65,34,62,35,37,39,36,36,26,23,40,64,80,57,91,85,51,41,48,17,17,49,68,55,50,58,70,70,49,63,94,47,64,72,64,28,60,31,30,29,38,28,36,29,34,83,67,40,53,64,68,60,43,43,73,72,31,32,40,69,66,66,38,77,111

Nearest PDB structures (foldseek):
  7fct-assembly1_A  TM=9.720E-01  e=6.190E-36  Bacillus phage vB_BtM_BMBsp2
  7u2s-assembly1_B  TM=8.109E-01  e=1.888E-17  Paenibacillus xerothermodurans
  1zkp-assembly1_C  TM=7.544E-01  e=9.286E-13  Bacillus anthracis str. Ames
  6kns-assembly1_A  TM=7.494E-01  e=2.703E-12  Bacillus subtilis
  3p2u-assembly1_A  TM=6.944E-01  e=1.917E-11  Escherichia coli K-12

Secondary structure (DSSP, 8-state):
--EEEE-B-TT-GGG-B-EEEEEETTEEEEE---TTHHHHHHHTTTTTT--EEEEE-S--SHHHHTTHHHHHHHHHHHSSSTTS--EEEEEEGGG-HHHHHHHTT--GGGSEEEEE-TT-EEEEGGGTEEEEEEEE-S-SSS-EEEEEEEETTEEEEE--S-SS--HHHHHHHHTT--SEEEEE-BS---TT-SS-BHHHHHHHS-S-HHHHTTEEEESB-TT--HHHHHHTT-EE--B--/--EEEE-B-TT-GGG-B-EEEEEETTEEEEE---TTHHHHHHHTTTTTT--EEEEE-S--SHHHHTTHHHHHHHHHHHSSSTT---EEEEEEGGG-HHHHHHHTT--GGGSEEEEE-TT-EEEEGGGTEEEEEEEE-S-SSS-EEEEEEEETTEEEEE--S-SS--HHHHHHHHTT--SEEEEE-BS---TT-SS-BHHHHHHHS-S-HHHHTTEEEESB-TT--HHHHHHTT-EE--B--